Protein AF-A0A5B7UHA9-F1 (afdb_monomer_lite)

Radius of gyration: 36.83 Å; chains: 1; bounding box: 86×50×95 Å

Structure (mmCIF, N/CA/C/O backbone):
data_AF-A0A5B7UHA9-F1
#
_entry.id   AF-A0A5B7UHA9-F1
#
loop_
_atom_site.group_PDB
_atom_site.id
_atom_site.type_symbol
_atom_site.label_atom_id
_atom_site.label_alt_id
_atom_site.label_comp_id
_atom_site.label_asym_id
_atom_site.label_entity_id
_atom_site.label_seq_id
_atom_site.pdbx_PDB_ins_code
_atom_site.Cartn_x
_atom_site.Cartn_y
_atom_site.Cartn_z
_atom_site.occupancy
_atom_site.B_iso_or_equiv
_atom_site.auth_seq_id
_atom_site.auth_comp_id
_atom_site.auth_asym_id
_atom_site.auth_atom_id
_atom_site.pdbx_PDB_model_num
ATOM 1 N N . MET A 1 1 ? -25.910 -0.099 48.225 1.00 53.47 1 MET A N 1
ATOM 2 C CA . MET A 1 1 ? -24.990 0.696 47.399 1.00 53.47 1 MET A CA 1
ATOM 3 C C . MET A 1 1 ? -25.780 1.635 46.517 1.00 53.47 1 MET A C 1
ATOM 5 O O . MET A 1 1 ? -26.342 1.219 45.511 1.00 53.47 1 MET A O 1
ATOM 9 N N . VAL A 1 2 ? -25.872 2.890 46.953 1.00 64.94 2 VAL A N 1
ATOM 10 C CA . VAL A 1 2 ? -26.498 3.982 46.200 1.00 64.94 2 VAL A CA 1
ATOM 11 C C . VAL A 1 2 ? -25.382 4.750 45.491 1.00 64.94 2 VAL A C 1
ATOM 13 O O . VAL A 1 2 ? -24.686 5.553 46.108 1.00 64.94 2 VAL A O 1
ATOM 16 N N . TYR A 1 3 ? -25.188 4.475 44.203 1.00 69.44 3 TYR A N 1
ATOM 17 C CA . TYR A 1 3 ? -24.301 5.248 43.336 1.00 69.44 3 TYR A CA 1
ATOM 18 C C . TYR A 1 3 ? -25.135 6.033 42.327 1.00 69.44 3 TYR A C 1
ATOM 20 O O . TYR A 1 3 ? -26.206 5.581 41.920 1.00 69.44 3 TYR A O 1
ATOM 28 N N . PHE A 1 4 ? -24.647 7.198 41.908 1.00 70.88 4 PHE A N 1
ATOM 29 C CA . PHE A 1 4 ? -25.303 7.995 40.872 1.00 70.88 4 PHE A CA 1
ATOM 30 C C . PHE A 1 4 ? -24.387 8.161 39.662 1.00 70.88 4 PHE A C 1
ATOM 32 O O . PHE A 1 4 ? -23.193 8.425 39.841 1.00 70.88 4 PHE A O 1
ATOM 39 N N . PRO A 1 5 ? -24.920 8.011 38.437 1.00 69.31 5 PRO A N 1
ATOM 40 C CA . PRO A 1 5 ? -24.164 8.283 37.226 1.00 69.31 5 PRO A CA 1
ATOM 41 C C . PRO A 1 5 ? -23.827 9.773 37.140 1.00 69.31 5 PRO A C 1
ATOM 43 O O . PRO A 1 5 ? -24.649 10.639 37.440 1.00 69.31 5 PRO A O 1
ATOM 46 N N . ALA A 1 6 ? -22.608 10.064 36.710 1.00 68.00 6 ALA A N 1
ATOM 47 C CA . ALA A 1 6 ? -22.105 11.402 36.449 1.00 68.00 6 ALA A CA 1
ATOM 48 C C . ALA A 1 6 ? -21.358 11.415 35.105 1.00 68.00 6 ALA A C 1
ATOM 50 O O . ALA A 1 6 ? -21.051 10.365 34.543 1.00 68.00 6 ALA A O 1
ATOM 51 N N . SER A 1 7 ? -21.054 12.602 34.575 1.00 65.44 7 SER A N 1
ATOM 52 C CA . SER A 1 7 ? -20.501 12.759 33.218 1.00 65.44 7 SER A CA 1
ATOM 53 C C . SER A 1 7 ? -19.192 11.998 32.963 1.00 65.44 7 SER A C 1
ATOM 55 O O . SER A 1 7 ? -18.909 11.645 31.823 1.00 65.44 7 SER A O 1
ATOM 57 N N . GLU A 1 8 ? -18.393 11.740 34.001 1.00 68.81 8 GLU A N 1
ATOM 58 C CA . GLU A 1 8 ? -17.077 11.090 33.896 1.00 68.81 8 GLU A CA 1
ATOM 59 C C . GLU A 1 8 ? -17.015 9.726 34.610 1.00 68.81 8 GLU A C 1
ATOM 61 O O . GLU A 1 8 ? -15.951 9.104 34.685 1.00 68.81 8 GLU A O 1
ATOM 66 N N . GLY A 1 9 ? -18.144 9.238 35.135 1.00 74.56 9 GLY A N 1
ATOM 67 C CA . GLY A 1 9 ? -18.206 7.987 35.884 1.00 74.56 9 GLY A CA 1
ATOM 68 C C . GLY A 1 9 ? -19.354 7.952 36.885 1.00 74.56 9 GLY A C 1
ATOM 69 O O . GLY A 1 9 ? -20.508 8.153 36.516 1.00 74.56 9 GLY A O 1
ATOM 70 N N . PHE A 1 10 ? -19.051 7.665 38.148 1.00 77.69 10 PHE A N 1
ATOM 71 C CA . PHE A 1 10 ? -20.053 7.452 39.190 1.00 77.69 10 PHE A CA 1
ATOM 72 C C . PHE A 1 10 ? -19.640 8.110 40.501 1.00 77.69 10 PHE A C 1
ATOM 74 O O . PHE A 1 10 ? -18.462 8.129 40.845 1.00 77.69 10 PHE A O 1
ATOM 81 N N . TYR A 1 11 ? -20.609 8.613 41.260 1.00 78.38 11 TYR A N 1
ATOM 82 C CA . TYR A 1 11 ? -20.380 9.061 42.632 1.00 78.38 11 TYR A CA 1
ATOM 83 C C . TYR A 1 11 ? -20.945 8.040 43.620 1.00 78.38 11 TYR A C 1
ATOM 85 O O . TYR A 1 11 ? -22.121 7.679 43.525 1.00 78.38 11 TYR A O 1
ATOM 93 N N . ASP A 1 12 ? -20.106 7.577 44.546 1.00 74.62 12 ASP A N 1
ATOM 94 C CA . ASP A 1 12 ? -20.468 6.648 45.615 1.00 74.62 12 ASP A CA 1
ATOM 95 C C . ASP A 1 12 ? -20.748 7.431 46.905 1.00 74.62 12 ASP A C 1
ATOM 97 O O . ASP A 1 12 ? -19.835 7.968 47.536 1.00 74.62 12 ASP A O 1
ATOM 101 N N . PHE A 1 13 ? -22.022 7.498 47.302 1.00 74.25 13 PHE A N 1
ATOM 102 C CA . PHE A 1 13 ? -22.443 8.231 48.499 1.00 74.25 13 PHE A CA 1
ATOM 103 C C . PHE A 1 13 ? -22.062 7.534 49.806 1.00 74.25 13 PHE A C 1
ATOM 105 O O . PHE A 1 13 ? -21.910 8.215 50.818 1.00 74.25 13 PHE A O 1
ATOM 112 N N . GLU A 1 14 ? -21.906 6.208 49.811 1.00 74.75 14 GLU A N 1
ATOM 113 C CA . GLU A 1 14 ? -21.556 5.472 51.032 1.00 74.75 14 GLU A CA 1
ATOM 114 C C . GLU A 1 14 ? -20.109 5.776 51.434 1.00 74.75 14 GLU A C 1
ATOM 116 O O . GLU A 1 14 ? -19.822 5.990 52.612 1.00 74.75 14 GLU A O 1
ATOM 121 N N . ASN A 1 15 ? -19.222 5.885 50.443 1.00 73.31 15 ASN A N 1
ATOM 122 C CA . ASN A 1 15 ? -17.809 6.197 50.655 1.00 73.31 15 ASN A CA 1
ATOM 123 C C . ASN A 1 15 ? -17.472 7.685 50.459 1.00 73.31 15 ASN A C 1
ATOM 125 O O . ASN A 1 15 ? -16.362 8.103 50.769 1.00 73.31 15 ASN A O 1
ATOM 129 N N . SER A 1 16 ? -18.429 8.504 50.004 1.00 77.69 16 SER A N 1
ATOM 130 C CA . SER A 1 16 ? -18.226 9.922 49.662 1.00 77.69 16 SER A CA 1
ATOM 131 C C . SER A 1 16 ? -17.102 10.148 48.639 1.00 77.69 16 SER A C 1
ATOM 133 O O . SER A 1 16 ? -16.396 11.158 48.686 1.00 77.69 16 SER A O 1
ATOM 135 N N . GLU A 1 17 ? -16.944 9.223 47.693 1.00 77.25 17 GLU A N 1
ATOM 136 C CA . GLU A 1 17 ? -15.861 9.222 46.708 1.00 77.25 17 GLU A CA 1
ATOM 137 C C . GLU A 1 17 ? -16.397 9.291 45.274 1.00 77.25 17 GLU A C 1
ATOM 139 O O . GLU A 1 17 ? -17.445 8.735 44.938 1.00 77.25 17 GLU A O 1
ATOM 144 N N . TYR A 1 18 ? -15.646 9.972 44.404 1.00 79.62 18 TYR A N 1
ATOM 145 C CA . TYR A 1 18 ? -15.923 9.995 42.972 1.00 79.62 18 TYR A CA 1
ATOM 146 C C . TYR A 1 18 ? -15.086 8.940 42.254 1.00 79.62 18 TYR A C 1
ATOM 148 O O . TYR A 1 18 ? -13.865 8.874 42.403 1.00 79.62 18 TYR A O 1
ATOM 156 N N . ILE A 1 19 ? -15.754 8.150 41.427 1.00 80.62 19 ILE A N 1
ATOM 157 C CA . ILE A 1 19 ? -15.180 7.045 40.679 1.00 80.62 19 ILE A CA 1
ATOM 158 C C . ILE A 1 19 ? -15.162 7.430 39.210 1.00 80.62 19 ILE A C 1
ATOM 160 O O . ILE A 1 19 ? -16.201 7.554 38.564 1.00 80.62 19 ILE A O 1
ATOM 164 N N . TYR A 1 20 ? -13.962 7.592 38.676 1.00 82.12 20 TYR A N 1
ATOM 165 C CA . TYR A 1 20 ? -13.741 7.947 37.285 1.00 82.12 20 TYR A CA 1
ATOM 166 C C . TYR A 1 20 ? -13.649 6.697 36.418 1.00 82.12 20 TYR A C 1
ATOM 168 O O . TYR A 1 20 ? -13.073 5.678 36.820 1.00 82.12 20 TYR A O 1
ATOM 176 N N . GLN A 1 21 ? -14.176 6.798 35.199 1.00 79.44 21 GLN A N 1
ATOM 177 C CA . GLN A 1 21 ? -14.110 5.733 34.210 1.00 79.44 21 GLN A CA 1
ATOM 178 C C . GLN A 1 21 ? -13.315 6.167 32.988 1.00 79.44 21 GLN A C 1
ATOM 180 O O . GLN A 1 21 ? -13.712 7.066 32.249 1.00 79.44 21 GLN A O 1
ATOM 185 N N . TYR A 1 22 ? -12.229 5.452 32.710 1.00 82.06 22 TYR A N 1
ATOM 186 C CA . TYR A 1 22 ? -11.590 5.531 31.408 1.00 82.06 22 TYR A CA 1
ATOM 187 C C . TYR A 1 22 ? -12.278 4.555 30.456 1.00 82.06 22 TYR A C 1
ATOM 189 O O . TYR A 1 22 ? -12.174 3.332 30.611 1.00 82.06 22 TYR A O 1
ATOM 197 N N . LYS A 1 23 ? -12.991 5.099 29.470 1.00 78.00 23 LYS A N 1
ATOM 198 C CA . LYS A 1 23 ? -13.717 4.321 28.467 1.00 78.00 23 LYS A CA 1
ATOM 199 C C . LYS A 1 23 ? -12.977 4.375 27.133 1.00 78.00 23 LYS A C 1
ATOM 201 O O . LYS A 1 23 ? -12.472 5.419 26.728 1.00 78.00 23 LYS A O 1
ATOM 206 N N . TYR A 1 24 ? -12.900 3.239 26.449 1.00 68.50 24 TYR A N 1
ATOM 207 C CA . TYR A 1 24 ? -12.336 3.171 25.107 1.00 68.50 24 TYR A CA 1
ATOM 208 C C . TYR A 1 24 ? -13.444 3.278 24.064 1.00 68.50 24 TYR A C 1
ATOM 210 O O . TYR A 1 24 ? -14.400 2.501 24.087 1.00 68.50 24 TYR A O 1
ATOM 218 N N . HIS A 1 25 ? -13.268 4.214 23.134 1.00 62.44 25 HIS A N 1
ATOM 219 C CA . HIS A 1 25 ? -14.112 4.376 21.958 1.00 62.44 25 HIS A CA 1
ATOM 220 C C . HIS A 1 25 ? -13.456 3.662 20.770 1.00 62.44 25 HIS A C 1
ATOM 222 O O . HIS A 1 25 ? -12.294 3.925 20.462 1.00 62.44 25 HIS A O 1
ATOM 228 N N . LEU A 1 26 ? -14.193 2.793 20.067 1.00 52.72 26 LEU A N 1
ATOM 229 C CA . LEU A 1 26 ? -13.720 2.206 18.801 1.00 52.72 26 LEU A CA 1
ATOM 230 C C . LEU A 1 26 ? -13.722 3.209 17.629 1.00 52.72 26 LEU A C 1
ATOM 232 O O . LEU A 1 26 ? -13.265 2.885 16.532 1.00 52.72 26 LEU A O 1
ATOM 236 N N . ASP A 1 27 ? -14.198 4.436 17.845 1.00 46.22 27 ASP A N 1
ATOM 237 C CA . ASP A 1 27 ? -14.242 5.462 16.813 1.00 46.22 27 ASP A CA 1
ATOM 238 C C . ASP A 1 27 ? -12.933 6.270 16.745 1.00 46.22 27 ASP A C 1
ATOM 240 O O . ASP A 1 27 ? -12.700 7.208 17.508 1.00 46.22 27 ASP A O 1
ATOM 244 N N . ARG A 1 28 ? -12.074 5.916 15.781 1.00 36.75 28 ARG A N 1
ATOM 245 C CA . ARG A 1 28 ? -11.007 6.794 15.270 1.00 36.75 28 ARG A CA 1
ATOM 246 C C . ARG A 1 28 ? -11.325 7.299 13.855 1.00 36.75 28 ARG A C 1
ATOM 248 O O . ARG A 1 28 ? -10.442 7.368 13.004 1.00 36.75 28 ARG A O 1
ATOM 255 N N . ARG A 1 29 ? -12.578 7.657 13.585 1.00 37.78 29 ARG A N 1
ATOM 256 C CA . ARG A 1 29 ? -13.015 8.503 12.468 1.00 37.78 29 ARG A CA 1
ATOM 257 C C . ARG A 1 29 ? -13.775 9.683 13.067 1.00 37.78 29 ARG A C 1
ATOM 259 O O . ARG A 1 29 ? -14.962 9.621 13.327 1.00 37.78 29 ARG A O 1
ATOM 266 N N . GLY A 1 30 ? -13.016 10.741 13.346 1.00 33.06 30 GLY A N 1
ATOM 267 C CA . GLY A 1 30 ? -13.413 11.841 14.216 1.00 33.06 30 GLY A CA 1
ATOM 268 C C . GLY A 1 30 ? -14.848 12.349 14.049 1.00 33.06 30 GLY A C 1
ATOM 269 O O . GLY A 1 30 ? -15.336 12.518 12.940 1.00 33.06 30 GLY A O 1
ATOM 270 N N . LYS A 1 31 ? -15.457 12.669 15.196 1.00 35.69 31 LYS A N 1
ATOM 271 C CA . LYS A 1 31 ? -16.700 13.437 15.341 1.00 35.69 31 LYS A CA 1
ATOM 272 C C . LYS A 1 31 ? -17.828 12.984 14.405 1.00 35.69 31 LYS A C 1
ATOM 274 O O . LYS A 1 31 ? -18.295 13.753 13.571 1.00 35.69 31 LYS A O 1
ATOM 279 N N . SER A 1 32 ? -18.356 11.785 14.631 1.00 36.62 32 SER A N 1
ATOM 280 C CA . SER A 1 32 ? -19.767 11.550 14.327 1.00 36.62 32 SER A CA 1
ATOM 281 C C . SER A 1 32 ? -20.617 12.223 15.412 1.00 36.62 32 SER A C 1
ATOM 283 O O . SER A 1 32 ? -20.768 11.700 16.513 1.00 36.62 32 SER A O 1
ATOM 285 N N . THR A 1 33 ? -21.164 13.404 15.124 1.00 35.56 33 THR A N 1
ATOM 286 C CA . THR A 1 33 ? -22.168 14.105 15.953 1.00 35.56 33 THR A CA 1
ATOM 287 C C . THR A 1 33 ? -23.563 13.467 15.850 1.00 35.56 33 THR A C 1
ATOM 289 O O . THR A 1 33 ? -24.565 14.139 16.061 1.00 35.56 33 THR A O 1
ATOM 292 N N . ALA A 1 34 ? -23.645 12.194 15.455 1.00 39.78 34 ALA A N 1
ATOM 293 C CA . ALA A 1 34 ? -24.873 11.574 14.963 1.00 39.78 34 ALA A CA 1
ATOM 294 C C . ALA A 1 34 ? -25.505 10.570 15.942 1.00 39.78 34 ALA A C 1
ATOM 296 O O . ALA A 1 34 ? -26.521 9.955 15.621 1.00 39.78 34 ALA A O 1
ATOM 297 N N . PHE A 1 35 ? -24.929 10.388 17.133 1.00 39.88 35 PHE A N 1
ATOM 298 C CA . PHE A 1 35 ? -25.577 9.604 18.183 1.00 39.88 35 PHE A CA 1
ATOM 299 C C . PHE A 1 35 ? -26.443 10.521 19.046 1.00 39.88 35 PHE A C 1
ATOM 301 O O . PHE A 1 35 ? -25.921 11.522 19.542 1.00 39.88 35 PHE A O 1
ATOM 308 N N . PRO A 1 36 ? -27.737 10.203 19.242 1.00 38.47 36 PRO A N 1
ATOM 309 C CA . PRO A 1 36 ? -28.534 10.847 20.275 1.00 38.47 36 PRO A CA 1
ATOM 310 C C . PRO A 1 36 ? -27.784 10.760 21.608 1.00 38.47 36 PRO A C 1
ATOM 312 O O . PRO A 1 36 ? -27.230 9.703 21.936 1.00 38.47 36 PRO A O 1
ATOM 315 N N . GLU A 1 37 ? -27.740 11.864 22.355 1.00 36.22 37 GLU A N 1
ATOM 316 C CA . GLU A 1 37 ? -27.202 11.880 23.717 1.00 36.22 37 GLU A CA 1
ATOM 317 C C . GLU A 1 37 ? -27.804 10.712 24.517 1.00 36.22 37 GLU A C 1
ATOM 319 O O . GLU A 1 37 ? -29.023 10.567 24.593 1.00 36.22 37 GLU A O 1
ATOM 324 N N . GLY A 1 38 ? -26.945 9.846 25.066 1.00 40.03 38 GLY A N 1
ATOM 325 C CA . GLY A 1 38 ? -27.354 8.716 25.912 1.00 40.03 38 GLY A CA 1
ATOM 326 C C . GLY A 1 38 ? -26.925 7.321 25.441 1.00 40.03 38 GLY A C 1
ATOM 327 O O . GLY A 1 38 ? -26.931 6.400 26.253 1.00 40.03 38 GLY A O 1
ATOM 328 N N . TYR A 1 39 ? -26.487 7.137 24.188 1.00 46.38 39 TYR A N 1
ATOM 329 C CA . TYR A 1 39 ? -25.998 5.835 23.701 1.00 46.38 39 TYR A CA 1
ATOM 330 C C . TYR A 1 39 ? -24.471 5.808 23.565 1.00 46.38 39 TYR A C 1
ATOM 332 O O . TYR A 1 39 ? -23.902 6.066 22.503 1.00 46.38 39 TYR A O 1
ATOM 340 N N . GLU A 1 40 ? -23.786 5.480 24.659 1.00 50.78 40 GLU A N 1
ATOM 341 C CA . GLU A 1 40 ? -22.326 5.399 24.692 1.00 50.78 40 GLU A CA 1
ATOM 342 C C . GLU A 1 40 ? -21.795 4.090 24.073 1.00 50.78 40 GLU A C 1
ATOM 344 O O . GLU A 1 40 ? -21.982 3.005 24.616 1.00 50.78 40 GLU A O 1
ATOM 349 N N . ARG A 1 41 ? -21.044 4.185 22.964 1.00 63.28 41 ARG A N 1
ATOM 350 C CA . ARG A 1 41 ? -20.270 3.069 22.368 1.00 63.28 41 ARG A CA 1
ATOM 351 C C . ARG A 1 41 ? -18.913 2.885 23.042 1.00 63.28 41 ARG A C 1
ATOM 353 O O . ARG A 1 41 ? -17.866 2.879 22.388 1.00 63.28 41 ARG A O 1
ATOM 360 N N . SER A 1 42 ? -18.926 2.836 24.362 1.00 69.31 42 SER A N 1
ATOM 361 C CA . SER A 1 42 ? -17.721 3.034 25.153 1.00 69.31 42 SER A CA 1
ATOM 362 C C . SER A 1 42 ? -17.558 1.851 26.090 1.00 69.31 42 SER A C 1
ATOM 364 O O . SER A 1 42 ? -18.358 1.652 26.998 1.00 69.31 42 SER A O 1
ATOM 366 N N . SER A 1 43 ? -16.528 1.039 25.861 1.00 79.19 43 SER A N 1
ATOM 367 C CA . SER A 1 43 ? -16.225 -0.073 26.763 1.00 79.19 43 SER A CA 1
ATOM 368 C C . SER A 1 43 ? -15.340 0.428 27.897 1.00 79.19 43 SER A C 1
ATOM 370 O O . SER A 1 43 ? -14.278 1.009 27.645 1.00 79.19 43 SER A O 1
ATOM 372 N N . VAL A 1 44 ? -15.765 0.220 29.143 1.00 82.31 44 VAL A N 1
ATOM 373 C CA . VAL A 1 44 ? -15.001 0.650 30.323 1.00 82.31 44 VAL A CA 1
ATOM 374 C C . VAL A 1 44 ? -13.707 -0.149 30.381 1.00 82.31 44 VAL A C 1
ATOM 376 O O . VAL A 1 44 ? -13.759 -1.372 30.458 1.00 82.31 44 VAL A O 1
ATOM 379 N N . ARG A 1 45 ? -12.553 0.524 30.344 1.00 83.44 45 ARG A N 1
ATOM 380 C CA . ARG A 1 45 ? -11.226 -0.103 30.446 1.00 83.44 45 ARG A CA 1
ATOM 381 C C . ARG A 1 45 ? -10.679 -0.049 31.857 1.00 83.44 45 ARG A C 1
ATOM 383 O O . ARG A 1 45 ? -10.130 -1.035 32.326 1.00 83.44 45 ARG A O 1
ATOM 390 N N . VAL A 1 46 ? -10.824 1.087 32.534 1.00 81.75 46 VAL A N 1
ATOM 391 C CA . VAL A 1 46 ? -10.275 1.288 33.881 1.00 81.75 46 VAL A CA 1
ATOM 392 C C . VAL A 1 46 ? -11.269 2.073 34.725 1.00 81.75 46 VAL A C 1
ATOM 394 O O . VAL A 1 46 ? -11.746 3.119 34.288 1.00 81.75 46 VAL A O 1
ATOM 397 N N . ASN A 1 47 ? -11.539 1.589 35.937 1.00 78.75 47 ASN A N 1
ATOM 398 C CA . ASN A 1 47 ? -12.195 2.364 36.991 1.00 78.75 47 ASN A CA 1
ATOM 399 C C . ASN A 1 47 ? -11.128 2.807 37.999 1.00 78.75 47 ASN A C 1
ATOM 401 O O . ASN A 1 47 ? -10.322 1.978 38.430 1.00 78.75 47 ASN A O 1
ATOM 405 N N . TYR A 1 48 ? -11.110 4.078 38.392 1.00 82.94 48 TYR A N 1
ATOM 406 C CA . TYR A 1 48 ? -10.131 4.603 39.349 1.00 82.94 48 TYR A CA 1
ATOM 407 C C . TYR A 1 48 ? -10.716 5.715 40.228 1.00 82.94 48 TYR A C 1
ATOM 409 O O . TYR A 1 48 ? -11.648 6.410 39.836 1.00 82.94 48 TYR A O 1
ATOM 417 N N . THR A 1 49 ? -10.157 5.881 41.424 1.00 82.75 49 THR A N 1
ATOM 418 C CA . THR A 1 49 ? -10.506 6.929 42.399 1.00 82.75 49 THR A CA 1
ATOM 419 C C . THR A 1 49 ? -9.232 7.602 42.918 1.00 82.75 49 THR A C 1
ATOM 421 O O . THR A 1 49 ? -8.113 7.200 42.578 1.00 82.75 49 THR A O 1
ATOM 424 N N . ARG A 1 50 ? -9.379 8.641 43.741 1.00 80.88 50 ARG A N 1
ATOM 425 C CA . ARG A 1 50 ? -8.299 9.162 44.584 1.00 80.88 50 ARG A CA 1
ATOM 426 C C . ARG A 1 50 ? -8.556 8.726 46.014 1.00 80.88 50 ARG A C 1
ATOM 428 O O . ARG A 1 50 ? -9.618 9.011 46.549 1.00 80.88 50 ARG A O 1
ATOM 435 N N . ASN A 1 51 ? -7.570 8.082 46.627 1.00 77.75 51 ASN A N 1
ATOM 436 C CA . ASN A 1 51 ? -7.665 7.723 48.037 1.00 77.75 51 ASN A CA 1
ATOM 437 C C . ASN A 1 51 ? -7.585 8.971 48.939 1.00 77.75 51 ASN A C 1
ATOM 439 O O . ASN A 1 51 ? -7.271 10.075 48.485 1.00 77.75 51 ASN A O 1
ATOM 443 N N . SER A 1 52 ? -7.788 8.784 50.243 1.00 77.88 52 SER A N 1
ATOM 444 C CA . SER A 1 52 ? -7.726 9.853 51.252 1.00 77.88 52 SER A CA 1
ATOM 445 C C . SER A 1 52 ? -6.387 10.610 51.320 1.00 77.88 52 SER A C 1
ATOM 447 O O . SER A 1 52 ? -6.342 11.720 51.845 1.00 77.88 52 SER A O 1
ATOM 449 N N . ALA A 1 53 ? -5.304 10.058 50.759 1.00 80.44 53 ALA A N 1
ATOM 450 C CA . ALA A 1 53 ? -3.995 10.707 50.636 1.00 80.44 53 ALA A CA 1
ATOM 451 C C . ALA A 1 53 ? -3.809 11.470 49.304 1.00 80.44 53 ALA A C 1
ATOM 453 O O . ALA A 1 53 ? -2.720 11.966 49.018 1.00 80.44 53 ALA A O 1
ATOM 454 N N . GLY A 1 54 ? -4.846 11.546 48.464 1.00 77.00 54 GLY A N 1
ATOM 455 C CA . GLY A 1 54 ? -4.825 12.205 47.156 1.00 77.00 54 GLY A CA 1
ATOM 456 C C . GLY A 1 54 ? -4.126 11.410 46.046 1.00 77.00 54 GLY A C 1
ATOM 457 O O . GLY A 1 54 ? -3.994 11.913 44.923 1.00 77.00 54 GLY A O 1
ATOM 458 N N . VAL A 1 55 ? -3.697 10.176 46.330 1.00 79.75 55 VAL A N 1
ATOM 459 C CA . VAL A 1 55 ? -3.007 9.288 45.386 1.00 79.75 55 VAL A CA 1
ATOM 460 C C . VAL A 1 55 ? -4.032 8.552 44.526 1.00 79.75 55 VAL A C 1
ATOM 462 O O . VAL A 1 55 ? -5.074 8.114 45.013 1.00 79.75 55 VAL A O 1
ATOM 465 N N . LEU A 1 56 ? -3.734 8.416 43.232 1.00 80.19 56 LEU A N 1
ATOM 466 C CA . LEU A 1 56 ? -4.583 7.692 42.291 1.00 80.19 56 LEU A CA 1
ATOM 467 C C . LEU A 1 56 ? -4.587 6.194 42.624 1.00 80.19 56 LEU A C 1
ATOM 469 O O . LEU A 1 56 ? -3.532 5.567 42.713 1.00 80.19 56 LEU A O 1
ATOM 473 N N . GLN A 1 57 ? -5.779 5.632 42.783 1.00 79.19 57 GLN A N 1
ATOM 474 C CA . GLN A 1 57 ? -6.012 4.227 43.082 1.00 79.19 57 GLN A CA 1
ATOM 475 C C . GLN A 1 57 ? -6.865 3.599 41.982 1.00 79.19 57 GLN A C 1
ATOM 477 O O . GLN A 1 57 ? -7.968 4.052 41.685 1.00 79.19 57 GLN A O 1
ATOM 482 N N . GLN A 1 58 ? -6.360 2.521 41.395 1.00 80.19 58 GLN A N 1
ATOM 483 C CA . GLN A 1 58 ? -7.070 1.723 40.402 1.00 80.19 58 GLN A CA 1
ATOM 484 C C . GLN A 1 58 ? -8.014 0.738 41.104 1.00 80.19 58 GLN A C 1
ATOM 486 O O . GLN A 1 58 ? -7.598 0.015 42.007 1.00 80.19 58 GLN A O 1
ATOM 491 N N . LEU A 1 59 ? -9.286 0.727 40.703 1.00 76.06 59 LEU A N 1
ATOM 492 C CA . LEU A 1 59 ? -10.355 -0.062 41.331 1.00 76.06 59 LEU A CA 1
ATOM 493 C C . LEU A 1 59 ? -10.781 -1.284 40.509 1.00 76.06 59 LEU A C 1
ATOM 495 O O . LEU A 1 59 ? -11.349 -2.224 41.072 1.00 76.06 59 LEU A O 1
ATOM 499 N N . ASP A 1 60 ? -10.595 -1.231 39.187 1.00 77.56 60 ASP A N 1
ATOM 500 C CA . ASP A 1 60 ? -11.024 -2.262 38.235 1.00 77.56 60 ASP A CA 1
ATOM 501 C C . ASP A 1 60 ? -10.298 -2.079 36.892 1.00 77.56 60 ASP A C 1
ATOM 503 O O . ASP A 1 60 ? -10.003 -0.947 36.493 1.00 77.56 60 ASP A O 1
ATOM 507 N N . THR A 1 61 ? -10.019 -3.162 36.163 1.00 78.38 61 THR A N 1
ATOM 508 C CA . THR A 1 61 ? -9.415 -3.100 34.817 1.00 78.38 61 THR A CA 1
ATOM 509 C C . THR A 1 61 ? -9.930 -4.190 33.909 1.00 78.38 61 THR A C 1
ATOM 511 O O . THR A 1 61 ? -9.915 -5.361 34.256 1.00 78.38 61 THR A O 1
ATOM 514 N N . ASN A 1 62 ? -10.365 -3.791 32.725 1.00 79.25 62 ASN A N 1
ATOM 515 C CA . ASN A 1 62 ? -11.102 -4.640 31.820 1.00 79.25 62 ASN A CA 1
ATOM 516 C C . ASN A 1 62 ? -10.486 -4.579 30.427 1.00 79.25 62 ASN A C 1
ATOM 518 O O . ASN A 1 62 ? -10.476 -3.534 29.765 1.00 79.25 62 ASN A O 1
ATOM 522 N N . ASP A 1 63 ? -10.048 -5.740 29.965 1.00 80.94 63 ASP A N 1
ATOM 523 C CA . ASP A 1 63 ? -9.678 -5.959 28.580 1.00 80.94 63 ASP A CA 1
ATOM 524 C C . ASP A 1 63 ? -10.707 -6.860 27.919 1.00 80.94 63 ASP A C 1
ATOM 526 O O . ASP A 1 63 ? -11.180 -7.802 28.540 1.00 80.94 63 ASP A O 1
ATOM 530 N N . TYR A 1 64 ? -11.078 -6.575 26.670 1.00 78.94 64 TYR A N 1
ATOM 531 C CA . TYR A 1 64 ? -12.123 -7.325 25.971 1.00 78.94 64 TYR A CA 1
ATOM 532 C C . TYR A 1 64 ? -11.589 -7.976 24.700 1.00 78.94 64 TYR A C 1
ATOM 534 O O . TYR A 1 64 ? -10.866 -7.346 23.922 1.00 78.94 64 TYR A O 1
ATOM 542 N N . TYR A 1 65 ? -12.001 -9.219 24.461 1.00 78.06 65 TYR A N 1
ATOM 543 C CA . TYR A 1 65 ? -11.989 -9.825 23.134 1.00 78.06 65 TYR A CA 1
ATOM 544 C C . TYR A 1 65 ? -12.932 -9.051 22.193 1.00 78.06 65 TYR A C 1
ATOM 546 O O . TYR A 1 65 ? -13.811 -8.329 22.670 1.00 78.06 65 TYR A O 1
ATOM 554 N N . PRO A 1 66 ? -12.816 -9.208 20.858 1.00 74.62 66 PRO A N 1
ATOM 555 C CA . PRO A 1 66 ? -13.643 -8.461 19.905 1.00 74.62 66 PRO A CA 1
ATOM 556 C C . PRO A 1 66 ? -15.152 -8.560 20.160 1.00 74.62 66 PRO A C 1
ATOM 558 O O . PRO A 1 66 ? -15.860 -7.575 19.998 1.00 74.62 66 PRO A O 1
ATOM 561 N N . PHE A 1 67 ? -15.625 -9.724 20.613 1.00 74.50 67 PHE A N 1
ATOM 562 C CA . PHE A 1 67 ? -17.031 -9.990 20.936 1.00 74.50 67 PHE A CA 1
ATOM 563 C C . PHE A 1 67 ? -17.408 -9.654 22.393 1.00 74.50 67 PHE A C 1
ATOM 565 O O . PHE A 1 67 ? -18.482 -10.018 22.854 1.00 74.50 67 PHE A O 1
ATOM 572 N N . GLY A 1 68 ? -16.559 -8.946 23.138 1.00 79.75 68 GLY A N 1
ATOM 573 C CA . GLY A 1 68 ? -16.910 -8.408 24.454 1.00 79.75 68 GLY A CA 1
ATOM 574 C C . GLY A 1 68 ? -16.662 -9.328 25.645 1.00 79.75 68 GLY A C 1
ATOM 575 O O . GLY A 1 68 ? -16.935 -8.927 26.778 1.00 79.75 68 GLY A O 1
ATOM 576 N N . LEU A 1 69 ? -16.108 -10.529 25.434 1.00 83.62 69 LEU A N 1
ATOM 577 C CA . LEU A 1 69 ? -15.649 -11.372 26.539 1.00 83.62 69 LEU A CA 1
ATOM 578 C C . LEU A 1 69 ? -14.485 -10.680 27.249 1.00 83.62 69 LEU A C 1
ATOM 580 O O . LEU A 1 69 ? -13.543 -10.228 26.601 1.00 83.62 69 LEU A O 1
ATOM 584 N N . ASN A 1 70 ? -14.550 -10.594 28.573 1.00 80.69 70 ASN A N 1
ATOM 585 C CA . ASN A 1 70 ? -13.500 -9.976 29.370 1.00 80.69 70 ASN A CA 1
ATOM 586 C C . ASN A 1 70 ? -12.301 -10.930 29.526 1.00 80.69 70 ASN A C 1
ATOM 588 O O . ASN A 1 70 ? -12.470 -12.124 29.777 1.00 80.69 70 ASN A O 1
ATOM 592 N N . PHE A 1 71 ? -11.087 -10.412 29.372 1.00 77.50 71 PHE A N 1
ATOM 593 C CA . PHE A 1 71 ? -9.856 -11.136 29.641 1.00 77.50 71 PHE A CA 1
ATOM 594 C C . PHE A 1 71 ? -9.678 -11.310 31.147 1.00 77.50 71 PHE A C 1
ATOM 596 O O . PHE A 1 71 ? -9.463 -10.347 31.880 1.00 77.50 71 PHE A O 1
ATOM 603 N N . ILE A 1 72 ? -9.660 -12.562 31.595 1.00 67.94 72 ILE A N 1
ATOM 604 C CA . ILE A 1 72 ? -9.265 -12.884 32.963 1.00 67.94 72 ILE A CA 1
ATOM 605 C C . ILE A 1 72 ? -7.752 -12.681 33.065 1.00 67.94 72 ILE A C 1
ATOM 607 O O . ILE A 1 72 ? -6.975 -13.475 32.533 1.00 67.94 72 ILE A O 1
ATOM 611 N N . ASN A 1 73 ? -7.325 -11.609 33.732 1.00 63.47 73 ASN A N 1
ATOM 612 C CA . ASN A 1 73 ? -5.916 -11.381 34.024 1.00 63.47 73 ASN A CA 1
ATOM 613 C C . ASN A 1 7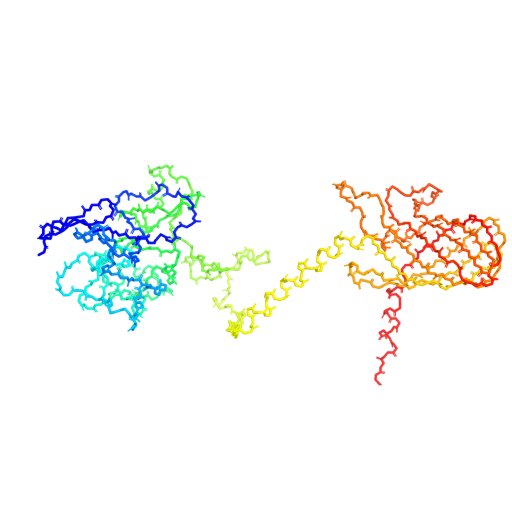3 ? -5.537 -12.123 35.323 1.00 63.47 73 ASN A C 1
ATOM 615 O O . ASN A 1 73 ? -6.002 -11.740 36.392 1.00 63.47 73 ASN A O 1
ATOM 619 N N . PRO A 1 74 ? -4.683 -13.160 35.284 1.00 57.88 74 PRO A N 1
ATOM 620 C CA . PRO A 1 74 ? -4.304 -13.900 36.489 1.00 57.88 74 PRO A CA 1
ATOM 621 C C . PRO A 1 74 ? -3.403 -13.097 37.445 1.00 57.88 74 PRO A C 1
ATOM 623 O O . PRO A 1 74 ? -3.235 -13.494 38.594 1.00 57.88 74 PRO A O 1
ATOM 626 N N . LEU A 1 75 ? -2.813 -11.985 36.989 1.00 55.53 75 LEU A N 1
ATOM 627 C CA . LEU A 1 75 ? -1.904 -11.139 37.773 1.00 55.53 75 LEU A CA 1
ATOM 628 C C . LEU A 1 75 ? -2.610 -9.958 38.451 1.00 55.53 75 LEU A C 1
ATOM 630 O O . LEU A 1 75 ? -2.035 -9.330 39.337 1.00 55.53 75 LEU A O 1
ATOM 634 N N . VAL A 1 76 ? -3.845 -9.654 38.050 1.00 55.75 76 VAL A N 1
ATOM 635 C CA . VAL A 1 76 ? -4.684 -8.633 38.679 1.00 55.75 76 VAL A CA 1
ATOM 636 C C . VAL A 1 76 ? -6.040 -9.288 38.936 1.00 55.75 76 VAL A C 1
ATOM 638 O O . VAL A 1 76 ? -6.767 -9.514 37.972 1.00 55.75 76 VAL A O 1
ATOM 641 N N . PRO A 1 77 ? -6.398 -9.627 40.189 1.00 50.66 77 PRO A N 1
ATOM 642 C CA . PRO A 1 77 ? -7.700 -10.201 40.498 1.00 50.66 77 P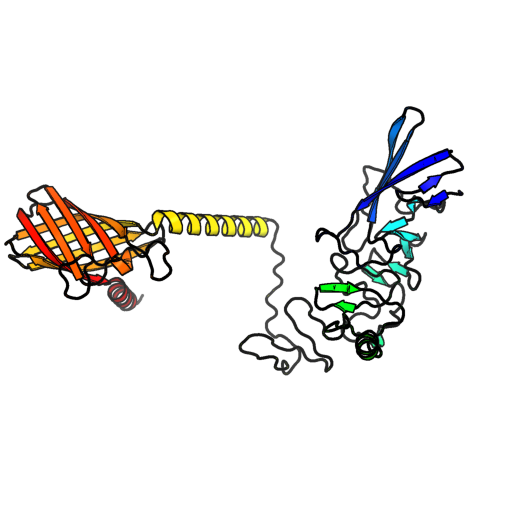RO A CA 1
ATOM 643 C C . PRO A 1 77 ? -8.768 -9.127 40.277 1.00 50.66 77 PRO A C 1
ATOM 645 O O . PRO A 1 77 ? -9.110 -8.362 41.177 1.00 50.66 77 PRO A O 1
ATOM 648 N N . VAL A 1 78 ? -9.245 -9.021 39.042 1.00 53.22 78 VAL A N 1
ATOM 649 C CA . VAL A 1 78 ? -10.319 -8.115 38.657 1.00 53.22 78 VAL A CA 1
ATOM 650 C C . VAL A 1 78 ? -11.607 -8.921 38.546 1.00 53.22 78 VAL A C 1
ATOM 652 O O . VAL A 1 78 ? -11.636 -9.997 37.949 1.00 53.22 78 VAL A O 1
ATOM 655 N N . GLY A 1 79 ? -12.672 -8.416 39.169 1.00 54.25 79 GLY A N 1
ATOM 656 C CA . GLY A 1 79 ? -13.969 -9.079 39.206 1.00 54.25 79 GLY A CA 1
ATOM 657 C C . GLY A 1 79 ? -14.605 -9.140 37.819 1.00 54.25 79 GLY A C 1
ATOM 658 O O . GLY A 1 79 ? -14.968 -8.106 37.251 1.00 54.25 79 GLY A O 1
ATOM 659 N N . VAL A 1 80 ? -14.775 -10.363 37.309 1.00 62.84 80 VAL A N 1
ATOM 660 C CA . VAL A 1 80 ? -15.543 -10.653 36.088 1.00 62.84 80 VAL A CA 1
ATOM 661 C C . VAL A 1 80 ? -16.979 -10.160 36.255 1.00 62.84 80 VAL A C 1
ATOM 663 O O . VAL A 1 80 ? -17.470 -9.466 35.381 1.00 62.84 80 VAL A O 1
ATOM 666 N N . TYR A 1 81 ? -17.596 -10.407 37.410 1.00 64.25 81 TYR A N 1
ATOM 667 C CA . TYR A 1 81 ? -18.904 -9.897 37.824 1.00 64.25 81 TYR A CA 1
ATOM 668 C C . TYR A 1 81 ? -18.845 -9.524 39.314 1.00 64.25 81 TYR A C 1
ATOM 670 O O . TYR A 1 81 ? -18.167 -10.205 40.089 1.00 64.25 81 TYR A O 1
ATOM 678 N N . SER A 1 82 ? -19.518 -8.443 39.724 1.00 65.56 82 SER A N 1
ATOM 679 C CA . SER A 1 82 ? -19.642 -8.053 41.133 1.00 65.56 82 SER A CA 1
ATOM 680 C C . SER A 1 82 ? -21.044 -8.403 41.655 1.00 65.56 82 SER A C 1
ATOM 682 O O . SER A 1 82 ? -22.011 -7.748 41.255 1.00 65.56 82 SER A O 1
ATOM 684 N N . PRO A 1 83 ? -21.173 -9.360 42.601 1.00 57.62 83 PRO A N 1
ATOM 685 C CA . PRO A 1 83 ? -22.457 -9.720 43.219 1.00 57.62 83 PRO A CA 1
ATOM 686 C C . PRO A 1 83 ? -23.122 -8.570 43.981 1.00 57.62 83 PRO A C 1
ATOM 688 O O . PRO A 1 83 ? -24.304 -8.620 44.297 1.00 57.62 83 PRO A O 1
ATOM 691 N N . SER A 1 84 ? -22.363 -7.519 44.293 1.00 61.69 84 SER A N 1
ATOM 692 C CA . SER A 1 84 ? -22.848 -6.332 44.997 1.00 61.69 84 SER A CA 1
ATOM 693 C C . SER A 1 84 ? -23.549 -5.316 44.079 1.00 61.69 84 SER A C 1
ATOM 695 O O . SER A 1 84 ? -23.778 -4.193 44.521 1.00 61.69 84 SER A O 1
ATOM 697 N N . ALA A 1 85 ? -23.868 -5.681 42.825 1.00 57.59 85 ALA A N 1
ATOM 698 C CA . ALA A 1 85 ? -24.582 -4.846 41.846 1.00 57.59 85 ALA A CA 1
ATOM 699 C C . ALA A 1 85 ? -24.007 -3.420 41.724 1.00 57.59 85 ALA A C 1
ATOM 701 O O . ALA A 1 85 ? -24.719 -2.417 41.767 1.00 57.59 85 ALA A O 1
ATOM 702 N N . THR A 1 86 ? -22.679 -3.324 41.642 1.00 71.38 86 THR A N 1
ATOM 703 C CA . THR A 1 86 ? -21.968 -2.040 41.646 1.00 71.38 86 THR A CA 1
ATOM 704 C C . THR A 1 86 ? -21.796 -1.481 40.240 1.00 71.38 86 THR A C 1
ATOM 706 O O . THR A 1 86 ? -21.929 -2.194 39.246 1.00 71.38 86 THR A O 1
ATOM 709 N N . TYR A 1 87 ? -21.370 -0.219 40.155 1.00 69.44 87 TYR A N 1
ATOM 710 C CA . TYR A 1 87 ? -20.882 0.424 38.928 1.00 69.44 87 TYR A CA 1
ATOM 711 C C . TYR A 1 87 ? -19.867 -0.428 38.131 1.00 69.44 87 TYR A C 1
ATOM 713 O O . TYR A 1 87 ? -19.693 -0.220 36.932 1.00 69.44 87 TYR A O 1
ATOM 721 N N . LYS A 1 88 ? -19.207 -1.409 38.768 1.00 74.75 88 LYS A N 1
ATOM 722 C CA . LYS A 1 88 ? -18.275 -2.346 38.123 1.00 74.75 88 LYS A CA 1
ATOM 723 C C . LYS A 1 88 ? -18.949 -3.318 37.151 1.00 74.75 88 LYS A C 1
ATOM 725 O O . LYS A 1 88 ? -18.237 -3.937 36.362 1.00 74.75 88 LYS A O 1
ATOM 730 N N . ASN A 1 89 ? -20.273 -3.466 37.205 1.00 79.94 89 ASN A N 1
ATOM 731 C CA . ASN A 1 89 ? -21.021 -4.349 36.308 1.00 79.94 89 ASN A CA 1
ATOM 732 C C . ASN A 1 89 ? -21.282 -3.704 34.938 1.00 79.94 89 ASN A C 1
ATOM 734 O O . ASN A 1 89 ? -21.464 -4.427 33.965 1.00 79.94 89 ASN A O 1
ATOM 738 N N . TYR A 1 90 ? -21.209 -2.375 34.813 1.00 81.50 90 TYR A N 1
ATOM 739 C CA . TYR A 1 90 ? -21.264 -1.690 33.518 1.00 81.50 90 TYR A CA 1
ATOM 740 C C . TYR A 1 90 ? -19.900 -1.776 32.826 1.00 81.50 90 TYR A C 1
ATOM 742 O O . TYR A 1 90 ? -18.941 -1.118 33.237 1.00 81.50 90 TYR A O 1
ATOM 750 N N . LYS A 1 91 ? -19.797 -2.619 31.792 1.00 81.94 91 LYS A N 1
ATOM 751 C CA . LYS A 1 91 ? -18.509 -3.017 31.198 1.00 81.94 91 LYS A CA 1
ATOM 752 C C . LYS A 1 91 ? -18.475 -2.811 29.680 1.00 81.94 91 LYS A C 1
ATOM 754 O O . LYS A 1 91 ? -18.188 -1.705 29.210 1.00 81.94 91 LYS A O 1
ATOM 759 N N . TYR A 1 92 ? -18.717 -3.867 28.904 1.00 81.25 92 TYR A N 1
ATOM 760 C CA . TYR A 1 92 ? -18.641 -3.834 27.444 1.00 81.25 92 TYR A CA 1
ATOM 761 C C . TYR A 1 92 ? -19.791 -3.015 26.852 1.00 81.25 92 TYR A C 1
ATOM 763 O O . TYR A 1 92 ? -20.949 -3.209 27.213 1.00 81.25 92 TYR A O 1
ATOM 771 N N . ASN A 1 93 ? -19.459 -2.084 25.954 1.00 76.12 93 ASN A N 1
ATOM 772 C CA . ASN A 1 93 ? -20.397 -1.140 25.333 1.00 76.12 93 ASN A CA 1
ATOM 773 C C . ASN A 1 93 ? -21.328 -0.403 26.321 1.00 76.12 93 ASN A C 1
ATOM 775 O O . ASN A 1 93 ? -22.476 -0.104 25.995 1.00 76.12 93 ASN A O 1
ATOM 779 N N . GLY A 1 94 ? -20.859 -0.164 27.549 1.00 77.44 94 GLY A N 1
ATOM 780 C CA . GLY A 1 94 ? -21.660 0.468 28.598 1.00 77.44 94 GLY A CA 1
ATOM 781 C C . GLY A 1 94 ? -22.868 -0.357 29.053 1.00 77.44 94 GLY A C 1
ATOM 782 O O . GLY A 1 94 ? -23.752 0.193 29.702 1.00 77.44 94 GLY A O 1
ATOM 783 N N . LYS A 1 95 ? -22.931 -1.652 28.717 1.00 81.50 95 LYS A N 1
ATOM 784 C CA . LYS A 1 95 ? -24.007 -2.556 29.135 1.00 81.50 95 LYS A CA 1
ATOM 785 C C . LYS A 1 95 ? -23.689 -3.223 30.461 1.00 81.50 95 LYS A C 1
ATOM 787 O O . LYS A 1 95 ? -22.523 -3.479 30.780 1.00 81.50 95 LYS A O 1
ATOM 792 N N . GLU A 1 96 ? -24.743 -3.488 31.223 1.00 82.94 96 GLU A N 1
ATOM 793 C CA . GLU A 1 96 ? -24.646 -4.160 32.510 1.00 82.94 96 GLU A CA 1
ATOM 794 C C . GLU A 1 96 ? -24.414 -5.657 32.301 1.00 82.94 96 GLU A C 1
ATOM 796 O O . GLU A 1 96 ? -25.144 -6.318 31.563 1.00 82.94 96 GLU A O 1
ATOM 801 N N . LEU A 1 97 ? -23.381 -6.187 32.945 1.00 85.31 97 LEU A N 1
ATOM 802 C CA . LEU A 1 97 ? -23.115 -7.610 33.031 1.00 85.31 97 LEU A CA 1
ATOM 803 C C . LEU A 1 97 ? -23.915 -8.213 34.189 1.00 85.31 97 LEU A C 1
ATOM 805 O O . LEU A 1 97 ? -23.747 -7.809 35.340 1.00 85.31 97 LEU A O 1
ATOM 809 N N . GLN A 1 98 ? -24.735 -9.209 33.878 1.00 84.00 98 GLN A N 1
ATOM 810 C CA . GLN A 1 98 ? -25.547 -9.945 34.840 1.00 84.00 98 GLN A CA 1
ATOM 811 C C . GLN A 1 98 ? -24.765 -11.097 35.490 1.00 84.00 98 GLN A C 1
ATOM 813 O O . GLN A 1 98 ? -23.718 -11.520 34.993 1.00 84.00 98 GLN A O 1
ATOM 818 N N . GLU A 1 99 ? -25.298 -11.649 36.586 1.00 79.75 99 GLU A N 1
ATOM 819 C CA . GLU A 1 99 ? -24.692 -12.773 37.328 1.00 79.75 99 GLU A CA 1
ATOM 820 C C . GLU A 1 99 ? -24.455 -14.020 36.466 1.00 79.75 99 GLU A C 1
ATOM 822 O O . GLU A 1 99 ? -23.550 -14.810 36.728 1.00 79.75 99 GLU A O 1
ATOM 827 N N . THR A 1 100 ? -25.239 -14.162 35.397 1.00 79.44 100 THR A N 1
ATOM 828 C CA . THR A 1 100 ? -25.148 -15.244 34.414 1.00 79.44 100 THR A CA 1
ATOM 829 C C . THR A 1 100 ? -23.970 -15.097 33.448 1.00 79.44 100 THR A C 1
ATOM 831 O O . THR A 1 100 ? -23.737 -15.992 32.640 1.00 79.44 100 THR A O 1
ATOM 834 N N . GLY A 1 101 ? -23.235 -13.979 33.491 1.00 80.12 101 GLY A N 1
ATOM 835 C CA . GLY A 1 101 ? -22.166 -13.661 32.540 1.00 80.12 101 GLY A CA 1
ATOM 836 C C . GLY A 1 101 ? -22.664 -13.079 31.213 1.00 80.12 101 GLY A C 1
ATOM 837 O O . GLY A 1 101 ? -21.881 -12.921 30.277 1.00 80.12 101 GLY A O 1
ATOM 838 N N . MET A 1 102 ? -23.953 -12.744 31.128 1.00 83.25 102 MET A N 1
ATOM 839 C CA . MET A 1 102 ? -24.579 -12.141 29.952 1.00 83.25 102 MET A CA 1
ATOM 840 C C . MET A 1 102 ? -24.717 -10.628 30.113 1.00 83.25 102 MET A C 1
ATOM 842 O O . MET A 1 102 ? -24.978 -10.138 31.210 1.00 83.25 102 MET A O 1
ATOM 846 N N . TYR A 1 103 ? -24.583 -9.888 29.016 1.00 83.62 103 TYR A N 1
ATOM 847 C CA . TYR A 1 103 ? -24.842 -8.451 28.997 1.00 83.62 103 TYR A CA 1
ATOM 848 C C . TYR A 1 103 ? -26.314 -8.160 28.724 1.00 83.62 103 TYR A C 1
ATOM 850 O O . TYR A 1 103 ? -26.876 -8.684 27.762 1.00 83.62 103 TYR A O 1
ATOM 858 N N . ASP A 1 104 ? -26.910 -7.278 29.517 1.00 83.31 104 ASP A N 1
ATOM 859 C CA . ASP A 1 104 ? -28.271 -6.803 29.299 1.00 83.31 104 ASP A CA 1
ATOM 860 C C . ASP A 1 104 ? -28.287 -5.644 28.287 1.00 83.31 104 ASP A C 1
ATOM 862 O O . ASP A 1 104 ? -27.751 -4.558 28.534 1.00 83.31 104 ASP A O 1
ATOM 866 N N . TYR A 1 105 ? -28.877 -5.890 27.113 1.00 76.38 105 TYR A N 1
ATOM 867 C CA . TYR A 1 105 ? -29.091 -4.883 26.068 1.00 76.38 105 TYR A CA 1
ATOM 868 C C . TYR A 1 105 ? -30.523 -4.321 26.075 1.00 76.38 105 TYR A C 1
ATOM 870 O O . TYR A 1 105 ? -30.876 -3.536 25.197 1.00 76.38 105 TYR A O 1
ATOM 878 N N . GLY A 1 106 ? -31.342 -4.678 27.065 1.00 79.38 106 GLY A N 1
ATOM 879 C CA . GLY A 1 106 ? -32.732 -4.266 27.223 1.00 79.38 106 GLY A CA 1
ATOM 880 C C . GLY A 1 106 ? -33.690 -5.215 26.513 1.00 79.38 106 GLY A C 1
ATOM 881 O O . GLY A 1 106 ? -34.467 -5.911 27.159 1.00 79.38 106 GLY A O 1
ATOM 882 N N . ALA A 1 107 ? -33.638 -5.275 25.179 1.00 65.69 107 ALA A N 1
ATOM 883 C CA . ALA A 1 107 ? -34.505 -6.188 24.431 1.00 65.69 107 ALA A CA 1
ATOM 884 C C . ALA A 1 107 ? -34.057 -7.653 24.550 1.00 65.69 107 ALA A C 1
ATOM 886 O O . ALA A 1 107 ? -34.875 -8.566 24.447 1.00 65.69 107 ALA A O 1
ATOM 887 N N . ARG A 1 108 ? -32.748 -7.891 24.716 1.00 78.12 108 ARG A N 1
ATOM 888 C CA . ARG A 1 108 ? -32.137 -9.225 24.685 1.00 78.12 108 ARG A CA 1
ATOM 889 C C . ARG A 1 108 ? -30.915 -9.311 25.592 1.00 78.12 108 ARG A C 1
ATOM 891 O O . ARG A 1 108 ? -30.190 -8.337 25.780 1.00 78.12 108 ARG A O 1
ATOM 898 N N . MET A 1 109 ? -30.648 -10.524 26.065 1.00 78.81 109 MET A N 1
ATOM 899 C CA . MET A 1 109 ? -29.414 -10.871 26.769 1.00 78.81 109 MET A CA 1
ATOM 900 C C . MET A 1 109 ? -28.343 -11.290 25.759 1.00 78.81 109 MET A C 1
ATOM 902 O O . MET A 1 109 ? -28.583 -12.168 24.929 1.00 78.81 109 MET A O 1
ATOM 906 N N . TYR A 1 110 ? -27.169 -10.671 25.810 1.00 82.69 110 TYR A N 1
ATOM 907 C CA . TYR A 1 110 ? -26.032 -10.973 24.942 1.00 82.69 110 TYR A CA 1
ATOM 908 C C . TYR A 1 110 ? -25.030 -11.892 25.645 1.00 82.69 110 TYR A C 1
ATOM 910 O O . TYR A 1 110 ? -24.615 -11.612 26.767 1.00 82.69 110 TYR A O 1
ATOM 918 N N . MET A 1 111 ? -24.618 -12.964 24.970 1.00 82.00 111 MET A N 1
ATOM 919 C CA . MET A 1 111 ? -23.630 -13.934 25.444 1.00 82.00 111 MET A CA 1
ATOM 920 C C . MET A 1 111 ? -22.262 -13.625 24.809 1.00 82.00 111 MET A C 1
ATOM 922 O O . MET A 1 111 ? -22.034 -13.966 23.640 1.00 82.00 111 MET A O 1
ATOM 926 N N . PRO A 1 112 ? -21.354 -12.938 25.529 1.00 82.75 112 PRO A N 1
ATOM 927 C CA . PRO A 1 112 ? -20.073 -12.495 24.977 1.00 82.75 112 PRO A CA 1
ATOM 928 C C . PRO A 1 112 ? -19.063 -13.633 24.766 1.00 82.75 112 PRO A C 1
ATOM 930 O O . PRO A 1 112 ? -18.140 -13.491 23.967 1.00 82.75 112 PRO A O 1
ATOM 933 N N . ASP A 1 113 ? -19.226 -14.747 25.476 1.00 78.62 113 ASP A N 1
ATOM 934 C CA . ASP A 1 113 ? -18.401 -15.955 25.395 1.00 78.62 113 ASP A CA 1
ATOM 935 C C . ASP A 1 113 ? -18.534 -16.675 24.047 1.00 78.62 113 ASP A C 1
ATOM 937 O O . ASP A 1 113 ? -17.535 -17.147 23.501 1.00 78.62 113 ASP A O 1
ATOM 941 N N . ILE A 1 114 ? -19.741 -16.702 23.477 1.00 80.50 114 ILE A N 1
ATOM 942 C CA . ILE A 1 114 ? -20.011 -17.297 22.161 1.00 80.50 114 ILE A CA 1
ATOM 943 C C . ILE A 1 114 ? -20.349 -16.266 21.075 1.00 80.50 114 ILE A C 1
ATOM 945 O O . ILE A 1 114 ? -20.499 -16.625 19.906 1.00 80.50 114 ILE A O 1
ATOM 949 N N . GLY A 1 115 ? -20.461 -14.983 21.431 1.00 80.19 115 GLY A N 1
ATOM 950 C CA . GLY A 1 115 ? -20.719 -13.887 20.496 1.00 80.19 115 GLY A CA 1
ATOM 951 C C . GLY A 1 115 ? -22.113 -13.935 19.863 1.00 80.19 115 GLY A C 1
ATOM 952 O O . GLY A 1 115 ? -22.258 -13.727 18.652 1.00 80.19 115 GLY A O 1
ATOM 953 N N . ARG A 1 116 ? -23.140 -14.280 20.647 1.00 79.44 116 ARG A N 1
ATOM 954 C CA . ARG A 1 116 ? -24.521 -14.498 20.173 1.00 79.44 116 ARG A CA 1
ATOM 955 C C . ARG A 1 116 ? -25.552 -13.918 21.134 1.00 79.44 116 ARG A C 1
ATOM 957 O O . ARG A 1 116 ? -25.270 -13.707 22.310 1.00 79.44 116 ARG A O 1
ATOM 964 N N . TRP A 1 117 ? -26.767 -13.707 20.644 1.00 78.69 117 TRP A N 1
ATOM 965 C CA . TRP A 1 117 ? -27.921 -13.446 21.504 1.00 78.69 117 TRP A CA 1
ATOM 966 C C . TRP A 1 117 ? -28.338 -14.715 22.255 1.00 78.69 117 TRP A C 1
ATOM 968 O O . TRP A 1 117 ? -28.297 -15.807 21.694 1.00 78.69 117 TRP A O 1
ATOM 978 N N . GLY A 1 118 ? -28.750 -14.570 23.516 1.00 75.31 118 GLY A N 1
ATOM 979 C CA . GLY A 1 118 ? -29.280 -15.652 24.361 1.00 75.31 118 GLY A CA 1
ATOM 980 C C . GLY A 1 118 ? -30.662 -16.147 23.942 1.00 75.31 118 GLY A C 1
ATOM 981 O O . GLY A 1 118 ? -31.083 -17.231 24.333 1.00 75.31 118 GLY A O 1
ATOM 982 N N . VAL A 1 119 ? -31.358 -15.367 23.119 1.00 76.00 119 VAL A N 1
ATOM 983 C CA . VAL A 1 119 ? -32.680 -15.675 22.573 1.00 76.00 119 VAL A CA 1
ATOM 984 C C . VAL A 1 119 ? -32.692 -15.423 21.072 1.00 76.00 119 VAL A C 1
ATOM 986 O O . VAL A 1 119 ? -31.841 -14.699 20.546 1.00 76.00 119 VAL A O 1
ATOM 989 N N . GLN A 1 120 ? -33.651 -16.045 20.389 1.00 66.69 120 GLN A N 1
ATOM 990 C CA . GLN A 1 120 ? -33.875 -15.822 18.968 1.00 66.69 120 GLN A CA 1
ATOM 991 C C . GLN A 1 120 ? -34.155 -14.336 18.722 1.00 66.69 120 GLN A C 1
ATOM 993 O O . GLN A 1 120 ? -34.946 -13.716 19.429 1.00 66.69 120 GLN A O 1
ATOM 998 N N . ASP A 1 121 ? -33.478 -13.771 17.728 1.00 63.25 121 ASP A N 1
ATOM 999 C CA . ASP A 1 121 ? -33.710 -12.417 17.249 1.00 63.25 121 ASP A CA 1
ATOM 1000 C C . ASP A 1 121 ? -35.165 -12.295 16.779 1.00 63.25 121 ASP A C 1
ATOM 1002 O O . ASP A 1 121 ? -35.626 -13.109 15.973 1.00 63.25 121 ASP A O 1
ATOM 1006 N N . GLU A 1 122 ? -35.888 -11.278 17.251 1.00 58.25 122 GLU A N 1
ATOM 1007 C CA . GLU A 1 122 ? -37.249 -10.961 16.791 1.00 58.25 122 GLU A CA 1
ATOM 1008 C C . GLU A 1 122 ? -37.289 -10.727 15.268 1.00 58.25 122 GLU A C 1
ATOM 1010 O O . GLU A 1 122 ? -38.322 -10.894 14.625 1.00 58.25 122 GLU A O 1
ATOM 1015 N N . LEU A 1 123 ? -36.144 -10.389 14.670 1.00 55.78 123 LEU A N 1
ATOM 1016 C CA . LEU A 1 123 ? -35.950 -10.184 13.239 1.00 55.78 123 LEU A CA 1
ATOM 1017 C C . LEU A 1 123 ? -35.276 -11.380 12.550 1.00 55.78 123 LEU A C 1
ATOM 1019 O O . LEU A 1 123 ? -34.869 -11.265 11.398 1.00 55.78 123 LEU A O 1
ATOM 1023 N N . SER A 1 124 ? -35.163 -12.533 13.210 1.00 47.34 124 SER A N 1
ATOM 1024 C CA . SER A 1 124 ? -34.571 -13.755 12.638 1.00 47.34 124 SER A CA 1
ATOM 1025 C C . SER A 1 124 ? -35.219 -14.182 11.317 1.00 47.34 124 SER A C 1
ATOM 1027 O O . SER A 1 124 ? -34.518 -14.544 10.376 1.00 47.34 124 SER A O 1
ATOM 1029 N N . GLU A 1 125 ? -36.541 -14.034 11.192 1.00 44.00 125 GLU A N 1
ATOM 1030 C CA . GLU A 1 125 ? -37.286 -14.279 9.946 1.00 44.00 125 GLU A CA 1
ATOM 1031 C C . GLU A 1 125 ? -36.916 -13.310 8.808 1.00 44.00 125 GLU A C 1
ATOM 1033 O O . GLU A 1 125 ? -37.283 -13.523 7.657 1.00 44.00 125 GLU A O 1
ATOM 1038 N N . LYS A 1 126 ? -36.187 -12.228 9.103 1.00 41.03 126 LYS A N 1
ATOM 1039 C CA . LYS A 1 126 ? -35.728 -11.240 8.117 1.00 41.03 126 LYS A CA 1
ATOM 1040 C C . LYS A 1 126 ? -34.309 -11.519 7.617 1.00 41.03 126 LYS A C 1
ATOM 1042 O O . LYS A 1 126 ? -33.894 -10.898 6.640 1.00 41.03 126 LYS A O 1
ATOM 1047 N N . PHE A 1 127 ? -33.593 -12.467 8.229 1.00 47.53 127 PHE A N 1
ATOM 1048 C CA . PHE A 1 127 ? -32.204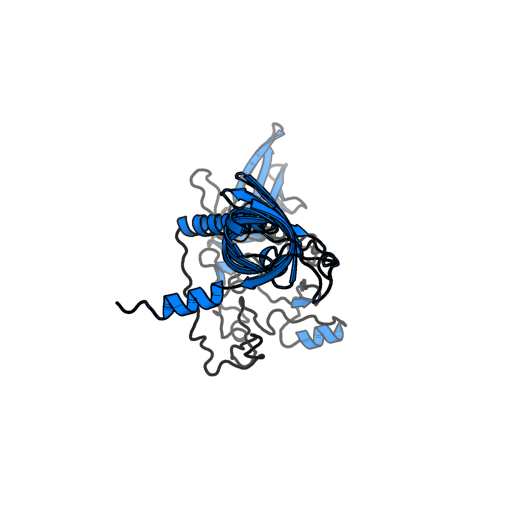 -12.804 7.910 1.00 47.53 127 PHE A CA 1
ATOM 1049 C C . PHE A 1 127 ? -32.000 -14.317 7.751 1.00 47.53 127 PHE A C 1
ATOM 1051 O O . PHE A 1 127 ? -31.188 -14.911 8.452 1.00 47.53 127 PHE A O 1
ATOM 1058 N N . PHE A 1 128 ? -32.691 -14.943 6.791 1.00 49.06 128 PHE A N 1
ATOM 1059 C CA . PHE A 1 128 ? -32.609 -16.394 6.544 1.00 49.06 128 PHE A CA 1
ATOM 1060 C C . PHE A 1 128 ? -31.184 -16.923 6.292 1.00 49.06 128 PHE A C 1
ATOM 1062 O O . PHE A 1 128 ? -30.905 -18.090 6.553 1.00 49.06 128 PHE A O 1
ATOM 1069 N N . SER A 1 129 ? -30.279 -16.080 5.782 1.00 47.03 129 SER A N 1
ATOM 1070 C CA . SER A 1 129 ? -28.872 -16.430 5.539 1.00 47.03 129 SER A CA 1
ATOM 1071 C C . SER A 1 129 ? -27.998 -16.387 6.796 1.00 47.03 129 SER A C 1
ATOM 1073 O O . SER A 1 129 ? -26.860 -16.854 6.771 1.00 47.03 129 SER A O 1
ATOM 1075 N N . ASN A 1 130 ? -28.496 -15.806 7.889 1.00 51.19 130 ASN A N 1
ATOM 1076 C CA . ASN A 1 130 ? -27.753 -15.616 9.125 1.00 51.19 130 ASN A CA 1
ATOM 1077 C C . ASN A 1 130 ? -28.379 -16.457 10.237 1.00 51.19 130 ASN A C 1
ATOM 1079 O O . ASN A 1 130 ? -29.562 -16.773 10.231 1.00 51.19 130 ASN A O 1
ATOM 1083 N N . SER A 1 131 ? -27.573 -16.810 11.238 1.00 60.22 131 SER A N 1
ATOM 1084 C CA . SER A 1 131 ? -28.115 -17.453 12.431 1.00 60.22 131 SER A CA 1
ATOM 1085 C C . SER A 1 131 ? -29.142 -16.540 13.102 1.00 60.22 131 SER A C 1
ATOM 1087 O O . SER A 1 131 ? -28.868 -15.362 13.328 1.00 60.22 131 SER A O 1
ATOM 1089 N N . ASN A 1 132 ? -30.260 -17.126 13.525 1.00 70.62 132 ASN A N 1
ATOM 1090 C CA . ASN A 1 132 ? -31.305 -16.480 14.320 1.00 70.62 132 ASN A CA 1
ATOM 1091 C C . ASN A 1 132 ? -30.801 -15.892 15.653 1.00 70.62 132 ASN A C 1
ATOM 1093 O O . ASN A 1 132 ? -31.559 -15.233 16.348 1.00 70.62 132 ASN A O 1
ATOM 1097 N N . TYR A 1 133 ? -29.539 -16.128 16.018 1.00 68.81 133 TYR A N 1
ATOM 1098 C CA . TYR A 1 133 ? -28.889 -15.642 17.234 1.00 68.81 133 TYR A CA 1
ATOM 1099 C C . TYR A 1 133 ? -27.708 -14.697 16.935 1.00 68.81 133 TYR A C 1
ATOM 1101 O O . TYR A 1 133 ? -26.855 -14.470 17.794 1.00 68.81 133 TYR A O 1
ATOM 1109 N N . ASN A 1 134 ? -27.592 -14.188 15.704 1.00 67.31 134 ASN A N 1
ATOM 1110 C CA . ASN A 1 134 ? -26.448 -13.390 15.255 1.00 67.31 134 ASN A CA 1
ATOM 1111 C C . ASN A 1 134 ? -26.347 -12.046 15.999 1.00 67.31 134 ASN A C 1
ATOM 1113 O O . ASN A 1 134 ? -27.293 -11.266 16.014 1.00 67.31 134 ASN A O 1
ATOM 1117 N N . TYR A 1 135 ? -25.168 -11.761 16.555 1.00 63.12 135 TYR A N 1
ATOM 1118 C CA . TYR A 1 135 ? -24.820 -10.450 17.094 1.00 63.12 135 TYR A CA 1
ATOM 1119 C C . TYR A 1 135 ? -24.077 -9.616 16.039 1.00 63.12 135 TYR A C 1
ATOM 1121 O O . TYR A 1 135 ? -23.022 -10.030 15.546 1.00 63.12 135 TYR A O 1
ATOM 1129 N N . VAL A 1 136 ? -24.625 -8.437 15.710 1.00 63.47 136 VAL A N 1
ATOM 1130 C CA . VAL A 1 136 ? -24.021 -7.382 14.861 1.00 63.47 136 VAL A CA 1
ATOM 1131 C C . VAL A 1 136 ? -23.406 -7.868 13.538 1.00 63.47 136 VAL A C 1
ATOM 1133 O O . VAL A 1 136 ? -22.363 -7.387 13.092 1.00 63.47 136 VAL A O 1
ATOM 1136 N N . GLY A 1 137 ? -24.018 -8.870 12.904 1.00 59.78 137 GLY A N 1
ATOM 1137 C CA . GLY A 1 137 ? -23.546 -9.408 11.626 1.00 59.78 137 GLY A CA 1
ATOM 1138 C C . GLY A 1 137 ? -22.166 -10.072 11.707 1.00 59.78 137 GLY A C 1
ATOM 1139 O O . GLY A 1 137 ? -21.456 -10.111 10.706 1.00 59.78 137 GLY A O 1
ATOM 1140 N N . ASN A 1 138 ? -21.770 -10.581 12.882 1.00 62.38 138 ASN A N 1
ATOM 1141 C CA . ASN A 1 138 ? -20.418 -11.075 13.187 1.00 62.38 138 ASN A CA 1
ATOM 1142 C C . ASN A 1 138 ? -19.300 -10.019 13.077 1.00 62.38 138 ASN A C 1
ATOM 1144 O O . ASN A 1 138 ? -18.133 -10.387 12.927 1.00 62.38 138 ASN A O 1
ATOM 1148 N N . ASN A 1 139 ? -19.614 -8.722 13.167 1.00 60.47 139 ASN A N 1
ATOM 1149 C CA . ASN A 1 139 ? -18.612 -7.657 13.074 1.00 60.47 139 ASN A CA 1
ATOM 1150 C C . ASN A 1 139 ? -18.676 -6.642 14.237 1.00 60.47 139 ASN A C 1
ATOM 1152 O O . ASN A 1 139 ? -18.920 -5.455 14.012 1.00 60.47 139 ASN A O 1
ATOM 1156 N N . PRO A 1 140 ? -18.394 -7.072 15.482 1.00 63.28 140 PRO A N 1
ATOM 1157 C CA . PRO A 1 140 ? -18.476 -6.229 16.684 1.00 63.28 140 PRO A CA 1
ATOM 1158 C C . PRO A 1 140 ? -17.382 -5.158 16.782 1.00 63.28 140 PRO A C 1
ATOM 1160 O O . PRO A 1 140 ? -17.381 -4.341 17.699 1.00 63.28 140 PRO A O 1
ATOM 1163 N N . ILE A 1 141 ? -16.434 -5.155 15.840 1.00 58.94 141 ILE A N 1
ATOM 1164 C CA . ILE A 1 141 ? -15.401 -4.121 15.732 1.00 58.94 141 ILE A CA 1
ATOM 1165 C C . ILE A 1 141 ? -15.954 -2.889 14.998 1.00 58.94 141 ILE A C 1
ATOM 1167 O O . ILE A 1 141 ? -15.571 -1.764 15.304 1.00 58.94 141 ILE A O 1
ATOM 1171 N N . LEU A 1 142 ? -16.844 -3.079 14.019 1.00 53.00 142 LEU A N 1
ATOM 1172 C CA . LEU A 1 142 ? -17.380 -1.981 13.205 1.00 53.00 142 LEU A CA 1
ATOM 1173 C C . LEU A 1 142 ? -18.833 -1.640 13.538 1.00 53.00 142 LEU A C 1
ATOM 1175 O O . LEU A 1 142 ? -19.250 -0.498 13.340 1.00 53.00 142 LEU A O 1
ATOM 1179 N N . ILE A 1 143 ? -19.595 -2.619 14.025 1.00 54.06 143 ILE A N 1
ATOM 1180 C CA . ILE A 1 143 ? -21.038 -2.529 14.224 1.00 54.06 143 ILE A CA 1
ATOM 1181 C C . ILE A 1 143 ? -21.334 -2.736 15.711 1.00 54.06 143 ILE A C 1
ATOM 1183 O O . ILE A 1 143 ? -20.772 -3.611 16.363 1.00 54.06 143 ILE A O 1
ATOM 1187 N N . TYR A 1 144 ? -22.205 -1.888 16.244 1.00 56.81 144 TYR A N 1
ATOM 1188 C CA . TYR A 1 144 ? -22.706 -1.941 17.616 1.00 56.81 144 TYR A CA 1
ATOM 1189 C C . TYR A 1 144 ? -24.214 -2.215 17.557 1.00 56.81 144 TYR A C 1
ATOM 1191 O O . TYR A 1 144 ? -24.808 -2.103 16.493 1.00 56.81 144 TYR A O 1
ATOM 1199 N N . ASP A 1 145 ? -24.842 -2.573 18.670 1.00 56.31 145 ASP A N 1
ATOM 1200 C CA . ASP A 1 145 ? -26.298 -2.658 18.772 1.00 56.31 145 ASP A CA 1
ATOM 1201 C C . ASP A 1 145 ? -26.743 -1.914 20.051 1.00 56.31 145 ASP A C 1
ATOM 1203 O O . ASP A 1 145 ? -26.440 -2.386 21.144 1.00 56.31 145 ASP A O 1
ATOM 1207 N N . PRO A 1 146 ? -27.358 -0.717 19.972 1.00 51.59 146 PRO A N 1
ATOM 1208 C CA . PRO A 1 146 ? -27.626 0.132 21.130 1.00 51.59 146 PRO A CA 1
ATOM 1209 C C . PRO A 1 146 ? -28.696 -0.396 22.077 1.00 51.59 146 PRO A C 1
ATOM 1211 O O . PRO A 1 146 ? -28.639 -0.091 23.269 1.00 51.59 146 PRO A O 1
ATOM 1214 N N . ASP A 1 147 ? -29.653 -1.160 21.573 1.00 58.34 147 ASP A N 1
ATOM 1215 C CA . ASP A 1 147 ? -30.835 -1.625 22.306 1.00 58.34 147 ASP A CA 1
ATOM 1216 C C . ASP A 1 147 ? -31.281 -3.038 21.893 1.00 58.34 147 ASP A C 1
ATOM 1218 O O . ASP A 1 147 ? -32.319 -3.521 22.345 1.00 58.34 147 ASP A O 1
ATOM 1222 N N . GLY A 1 148 ? -30.507 -3.710 21.038 1.00 51.28 148 GLY A N 1
ATOM 1223 C CA . GLY A 1 148 ? -30.881 -4.982 20.435 1.00 51.28 148 GLY A CA 1
ATOM 1224 C C . GLY A 1 148 ? -31.771 -4.822 19.195 1.00 51.28 148 GLY A C 1
ATOM 1225 O O . GLY A 1 148 ? -32.598 -5.712 18.983 1.00 51.28 148 GLY A O 1
ATOM 1226 N N . ARG A 1 149 ? -31.698 -3.711 18.433 1.00 56.19 149 ARG A N 1
ATOM 1227 C CA . ARG A 1 149 ? -32.569 -3.370 17.276 1.00 56.19 149 ARG A CA 1
ATOM 1228 C C . ARG A 1 149 ? -31.842 -2.565 16.158 1.00 56.19 149 ARG A C 1
ATOM 1230 O O . ARG A 1 149 ? -30.672 -2.214 16.264 1.00 56.19 149 ARG A O 1
ATOM 1237 N N . ASP A 1 150 ? -32.537 -2.338 15.032 1.00 54.50 150 ASP A N 1
ATOM 1238 C CA . ASP A 1 150 ? -32.005 -2.054 13.673 1.00 54.50 150 ASP A CA 1
ATOM 1239 C C . ASP A 1 150 ? -31.541 -0.585 13.370 1.00 54.50 150 ASP A C 1
ATOM 1241 O O . ASP A 1 150 ? -31.830 0.344 14.123 1.00 54.50 150 ASP A O 1
ATOM 1245 N N . TRP A 1 151 ? -30.757 -0.375 12.291 1.00 52.34 151 TRP A N 1
ATOM 1246 C CA . TRP A 1 151 ? -29.988 0.834 11.909 1.00 52.34 151 TRP A CA 1
ATOM 1247 C C . TRP A 1 151 ? -30.201 1.251 10.431 1.00 52.34 151 TRP A C 1
ATOM 1249 O O . TRP A 1 151 ? -30.596 0.453 9.581 1.00 52.34 151 TRP A O 1
ATOM 1259 N N . TYR A 1 152 ? -29.846 2.491 10.062 1.00 56.00 152 TYR A N 1
ATOM 1260 C CA . TYR A 1 152 ? -29.755 2.929 8.655 1.00 56.00 152 TYR A CA 1
ATOM 1261 C C . TYR A 1 152 ? -28.513 3.788 8.375 1.00 56.00 152 TYR A C 1
ATOM 1263 O O . TYR A 1 152 ? -27.935 4.365 9.298 1.00 56.00 152 TYR A O 1
ATOM 1271 N N . TYR A 1 153 ? -28.087 3.865 7.106 1.00 55.22 153 TYR A N 1
ATOM 1272 C CA . TYR A 1 153 ? -26.981 4.731 6.678 1.00 55.22 153 TYR A CA 1
ATOM 1273 C C . TYR A 1 153 ? -27.458 5.851 5.756 1.00 55.22 153 TYR A C 1
ATOM 1275 O O . TYR A 1 153 ? -28.298 5.634 4.885 1.00 55.22 153 TYR A O 1
ATOM 1283 N N . THR A 1 154 ? -26.916 7.054 5.939 1.00 54.62 154 THR A N 1
ATOM 1284 C CA . THR A 1 154 ? -27.127 8.187 5.025 1.00 54.62 154 THR A CA 1
ATOM 1285 C C . THR A 1 154 ? -26.122 8.160 3.872 1.00 54.62 154 THR A C 1
ATOM 1287 O O . THR A 1 154 ? -25.104 7.466 3.934 1.00 54.62 154 THR A O 1
ATOM 1290 N N . ASN A 1 155 ? -26.384 8.946 2.824 1.00 47.94 155 ASN A N 1
ATOM 1291 C CA . ASN A 1 155 ? -25.475 9.120 1.684 1.00 47.94 155 ASN A CA 1
ATOM 1292 C C . ASN A 1 155 ? -24.051 9.547 2.086 1.00 47.94 155 ASN A C 1
ATOM 1294 O O . ASN A 1 155 ? -23.087 9.178 1.419 1.00 47.94 155 ASN A O 1
ATOM 1298 N N . ASP A 1 156 ? -23.911 10.266 3.201 1.00 48.88 156 ASP A N 1
ATOM 1299 C CA . ASP A 1 156 ? -22.626 10.762 3.707 1.00 48.88 156 ASP A CA 1
ATOM 1300 C C . ASP A 1 156 ? -21.864 9.714 4.542 1.00 48.88 156 ASP A C 1
ATOM 1302 O O . ASP A 1 156 ? -20.837 10.010 5.156 1.00 48.88 156 ASP A O 1
ATOM 1306 N N . GLY A 1 157 ? -22.369 8.476 4.601 1.00 46.06 157 GLY A N 1
ATOM 1307 C CA . GLY A 1 157 ? -21.768 7.375 5.353 1.00 46.06 157 GLY A CA 1
ATOM 1308 C C . GLY A 1 157 ? -22.001 7.446 6.865 1.00 46.06 157 GLY A C 1
ATOM 1309 O O . GLY A 1 157 ? -21.293 6.774 7.619 1.00 46.06 157 GLY A O 1
ATOM 1310 N N . GLN A 1 158 ? -22.970 8.245 7.324 1.00 45.41 158 GLN A N 1
ATOM 1311 C CA . GLN A 1 158 ? -23.338 8.319 8.739 1.00 45.41 158 GLN A CA 1
ATOM 1312 C C . GLN A 1 158 ? -24.317 7.200 9.099 1.00 45.41 158 GLN A C 1
ATOM 1314 O O . GLN A 1 158 ? -25.284 6.967 8.378 1.00 45.41 158 GLN A O 1
ATOM 1319 N N . TYR A 1 159 ? -24.080 6.537 10.233 1.00 51.25 159 TYR A N 1
ATOM 1320 C CA . TYR A 1 159 ? -25.003 5.555 10.799 1.00 51.25 159 TYR A CA 1
ATOM 1321 C C . TYR A 1 159 ? -25.947 6.238 11.780 1.00 51.25 159 TYR A C 1
ATOM 1323 O O . TYR A 1 159 ? -25.500 6.774 12.795 1.00 51.25 159 TYR A O 1
ATOM 1331 N N . LEU A 1 160 ? -27.239 6.183 11.481 1.00 52.56 160 LEU A N 1
ATOM 1332 C CA . LEU A 1 160 ? -28.298 6.753 12.300 1.00 52.56 160 LEU A CA 1
ATOM 1333 C C . LEU A 1 160 ? -29.215 5.640 12.812 1.00 52.56 160 LEU A C 1
ATOM 1335 O O . LEU A 1 160 ? -29.462 4.640 12.133 1.00 52.56 160 LEU A O 1
ATOM 1339 N N . TYR A 1 161 ? -29.704 5.820 14.035 1.00 55.03 161 TYR A N 1
ATOM 1340 C CA . TYR A 1 161 ? -30.634 4.907 14.691 1.00 55.03 161 TYR A CA 1
ATOM 1341 C C . TYR A 1 161 ? -32.021 5.541 14.753 1.00 55.03 161 TYR A C 1
ATOM 1343 O O . TYR A 1 161 ? -32.155 6.734 15.030 1.00 55.03 161 TYR A O 1
ATOM 1351 N N . ASN A 1 162 ? -33.056 4.738 14.519 1.00 56.62 162 ASN A N 1
ATOM 1352 C CA . ASN A 1 162 ? -34.427 5.127 14.806 1.00 56.62 162 ASN A CA 1
ATOM 1353 C C . ASN A 1 162 ? -35.224 3.891 15.242 1.00 56.62 162 ASN A C 1
ATOM 1355 O O . ASN A 1 162 ? -35.432 2.977 14.450 1.00 56.62 162 ASN A O 1
ATOM 1359 N N . LYS A 1 163 ? -35.696 3.908 16.494 1.00 54.66 163 LYS A N 1
ATOM 1360 C CA . LYS A 1 163 ? -36.476 2.834 17.130 1.00 54.66 163 LYS A CA 1
ATOM 1361 C C . LYS A 1 163 ? -37.754 2.456 16.375 1.00 54.66 163 LYS A C 1
ATOM 1363 O O . LYS A 1 163 ? -38.238 1.338 16.515 1.00 54.66 163 LYS A O 1
ATOM 1368 N N . ASP A 1 164 ? -38.311 3.398 15.614 1.00 60.50 164 ASP A N 1
ATOM 1369 C CA . ASP A 1 164 ? -39.560 3.225 14.874 1.00 60.50 164 ASP A CA 1
ATOM 1370 C C . ASP A 1 164 ? -39.299 2.831 13.407 1.00 60.50 164 ASP A C 1
ATOM 1372 O O . ASP A 1 164 ? -40.242 2.633 12.643 1.00 60.50 164 ASP A O 1
ATOM 1376 N N . LEU A 1 165 ? -38.029 2.703 13.001 1.00 58.88 165 LEU A N 1
ATOM 1377 C CA . LEU A 1 165 ? -37.618 2.352 11.645 1.00 58.88 165 LEU A CA 1
ATOM 1378 C C . LEU A 1 165 ? -37.427 0.840 11.492 1.00 58.88 165 LEU A C 1
ATOM 1380 O O . LEU A 1 165 ? -36.776 0.181 12.295 1.00 58.88 165 LEU A O 1
ATOM 1384 N N . ASN A 1 166 ? -37.961 0.289 10.412 1.00 54.16 166 ASN A N 1
ATOM 1385 C CA . ASN A 1 166 ? -37.776 -1.089 9.984 1.00 54.16 166 ASN A CA 1
ATOM 1386 C C . ASN A 1 166 ? -37.738 -1.147 8.450 1.00 54.16 166 ASN A C 1
ATOM 1388 O O . ASN A 1 166 ? -38.079 -0.180 7.773 1.00 54.16 166 ASN A O 1
ATOM 1392 N N . ARG A 1 167 ? -37.354 -2.293 7.882 1.00 47.88 167 ARG A N 1
ATOM 1393 C CA . ARG A 1 167 ? -37.273 -2.491 6.424 1.00 47.88 167 ARG A CA 1
ATOM 1394 C C . ARG A 1 167 ? -38.515 -2.010 5.663 1.00 47.88 167 ARG A C 1
ATOM 1396 O O . ARG A 1 167 ? -38.381 -1.414 4.599 1.00 47.88 167 ARG A O 1
ATOM 1403 N N . ASP A 1 168 ? -39.702 -2.286 6.194 1.00 51.97 168 ASP A N 1
ATOM 1404 C CA . ASP A 1 168 ? -40.964 -2.104 5.477 1.00 51.97 168 ASP A CA 1
ATOM 1405 C C . ASP A 1 168 ? -41.425 -0.638 5.496 1.00 51.97 168 ASP A C 1
ATOM 1407 O O . ASP A 1 168 ? -42.111 -0.192 4.578 1.00 51.97 168 ASP A O 1
ATOM 1411 N N . ASN A 1 169 ? -40.995 0.139 6.497 1.00 60.41 169 ASN A N 1
ATOM 1412 C CA . ASN A 1 169 ? -41.285 1.568 6.580 1.00 60.41 169 ASN A CA 1
ATOM 1413 C C . ASN A 1 169 ? -40.096 2.471 6.218 1.00 60.41 169 ASN A C 1
ATOM 1415 O O . ASN A 1 169 ? -40.308 3.666 6.033 1.00 60.41 169 ASN A O 1
ATOM 1419 N N . ALA A 1 170 ? -38.880 1.938 6.048 1.00 61.09 170 ALA A N 1
ATOM 1420 C CA . ALA A 1 170 ? -37.675 2.737 5.831 1.00 61.09 170 ALA A CA 1
ATOM 1421 C C . ALA A 1 170 ? -37.772 3.630 4.588 1.00 61.09 170 ALA A C 1
ATOM 1423 O O . ALA A 1 170 ? -37.499 4.826 4.656 1.00 61.09 170 ALA A O 1
ATOM 1424 N N . SER A 1 171 ? -38.233 3.081 3.460 1.00 63.88 171 SER A N 1
ATOM 1425 C CA . SER A 1 171 ? -38.401 3.856 2.225 1.00 63.88 171 SER A CA 1
ATOM 1426 C C . SER A 1 171 ? -39.445 4.964 2.351 1.00 63.88 171 SER A C 1
ATOM 1428 O O . SER A 1 171 ? -39.292 6.008 1.720 1.00 63.88 171 SER A O 1
ATOM 1430 N N . GLN A 1 172 ? -40.499 4.747 3.141 1.00 67.19 172 GLN A N 1
ATOM 1431 C CA . GLN A 1 172 ? -41.529 5.755 3.380 1.00 67.19 172 GLN A CA 1
ATOM 1432 C C . GLN A 1 172 ? -41.028 6.810 4.370 1.00 67.19 172 GLN A C 1
ATOM 1434 O O . GLN A 1 172 ? -41.129 7.995 4.091 1.00 67.19 172 GLN A O 1
ATOM 1439 N N . PHE A 1 173 ? -40.360 6.393 5.445 1.00 72.88 173 PHE A N 1
ATOM 1440 C CA . PHE A 1 173 ? -39.720 7.277 6.413 1.00 72.88 173 PHE A CA 1
ATOM 1441 C C . PHE A 1 173 ? -38.699 8.221 5.762 1.00 72.88 173 PHE A C 1
ATOM 1443 O O . PHE A 1 173 ? -38.714 9.416 6.052 1.00 72.88 173 PHE A O 1
ATOM 1450 N N . PHE A 1 174 ? -37.843 7.725 4.858 1.00 75.19 174 PHE A N 1
ATOM 1451 C CA . PHE A 1 174 ? -36.881 8.576 4.146 1.00 75.19 174 PHE A CA 1
ATOM 1452 C C . PHE A 1 174 ? -37.578 9.605 3.249 1.00 75.19 174 PHE A C 1
ATOM 1454 O O . PHE A 1 174 ? -37.133 10.748 3.185 1.00 75.19 174 PHE A O 1
ATOM 1461 N N . LYS A 1 175 ? -38.691 9.231 2.604 1.00 72.50 175 LYS A N 1
ATOM 1462 C CA . LYS A 1 175 ? -39.502 10.154 1.796 1.00 72.50 175 LYS A CA 1
ATOM 1463 C C . LYS A 1 175 ? -40.199 11.202 2.659 1.00 72.50 175 LYS A C 1
ATOM 1465 O O . LYS A 1 175 ? -40.093 12.387 2.366 1.00 72.50 175 LYS A O 1
ATOM 1470 N N . ASP A 1 176 ? -40.855 10.775 3.733 1.00 76.12 176 ASP A N 1
ATOM 1471 C CA . ASP A 1 176 ? -41.635 11.645 4.619 1.00 76.12 176 ASP A CA 1
ATOM 1472 C C . ASP A 1 176 ? -40.754 12.667 5.350 1.00 76.12 176 ASP A C 1
ATOM 1474 O O . ASP A 1 176 ? -41.202 13.769 5.656 1.00 76.12 176 ASP A O 1
ATOM 1478 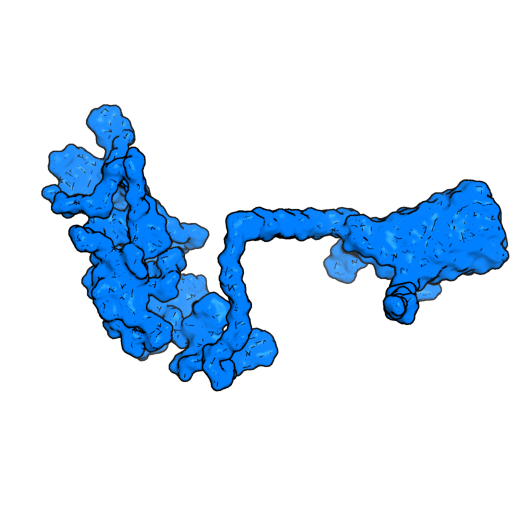N N . ASN A 1 177 ? -39.486 12.320 5.594 1.00 70.06 177 ASN A N 1
ATOM 1479 C CA . ASN A 1 177 ? -38.512 13.181 6.268 1.00 70.06 177 ASN A CA 1
ATOM 1480 C C . ASN A 1 177 ? -37.510 13.838 5.306 1.00 70.06 177 ASN A C 1
ATOM 1482 O O . ASN A 1 177 ? -36.543 14.449 5.757 1.00 70.06 177 ASN A O 1
ATOM 1486 N N . ASN A 1 178 ? -37.728 13.724 3.991 1.00 73.12 178 ASN A N 1
ATOM 1487 C CA . ASN A 1 178 ? -36.899 14.342 2.956 1.00 73.12 178 ASN A CA 1
ATOM 1488 C C . ASN A 1 178 ? -35.395 13.980 3.061 1.00 73.12 178 ASN A C 1
ATOM 1490 O O . ASN A 1 178 ? -34.518 14.811 2.826 1.00 73.12 178 ASN A O 1
ATOM 1494 N N . ILE A 1 179 ? -35.099 12.732 3.445 1.00 65.44 179 ILE A N 1
ATOM 1495 C CA . ILE A 1 179 ? -33.743 12.205 3.647 1.00 65.44 179 ILE A CA 1
ATOM 1496 C C . ILE A 1 179 ? -33.265 11.555 2.343 1.00 65.44 179 ILE A C 1
ATOM 1498 O O . ILE A 1 179 ? -33.558 10.392 2.058 1.00 65.44 179 ILE A O 1
ATOM 1502 N N . GLU A 1 180 ? -32.523 12.305 1.528 1.00 59.34 180 GLU A N 1
ATOM 1503 C CA . GLU A 1 180 ? -32.070 11.826 0.219 1.00 59.34 180 GLU A CA 1
ATOM 1504 C C . GLU A 1 180 ? -30.900 10.831 0.305 1.00 59.34 180 GLU A C 1
ATOM 1506 O O . GLU A 1 180 ? -29.875 11.064 0.947 1.00 59.34 180 GLU A O 1
ATOM 1511 N N . GLY A 1 181 ? -31.086 9.691 -0.373 1.00 55.62 181 GLY A N 1
ATOM 1512 C CA . GLY A 1 181 ? -30.141 8.577 -0.515 1.00 55.62 181 GLY A CA 1
ATOM 1513 C C . GLY A 1 181 ? -29.708 7.881 0.777 1.00 55.62 181 GLY A C 1
ATOM 1514 O O . GLY A 1 181 ? -28.774 7.080 0.771 1.00 55.62 181 GLY A O 1
ATOM 1515 N N . ALA A 1 182 ? -30.444 8.090 1.868 1.00 55.31 182 ALA A N 1
ATOM 1516 C CA . ALA A 1 182 ? -30.412 7.138 2.961 1.00 55.31 182 ALA A CA 1
ATOM 1517 C C . ALA A 1 182 ? -30.885 5.761 2.485 1.00 55.31 182 ALA A C 1
ATOM 1519 O O . ALA A 1 182 ? -31.833 5.619 1.707 1.00 55.31 182 ALA A O 1
ATOM 1520 N N . LYS A 1 183 ? -30.197 4.732 2.960 1.00 58.47 183 LYS A N 1
ATOM 1521 C CA . LYS A 1 183 ? -30.515 3.340 2.688 1.00 58.47 183 LYS A CA 1
ATOM 1522 C C . LYS A 1 183 ? -30.627 2.620 4.017 1.00 58.47 183 LYS A C 1
ATOM 1524 O O . LYS A 1 183 ? -29.837 2.818 4.942 1.00 58.47 183 LYS A O 1
ATOM 1529 N N . TYR A 1 184 ? -31.639 1.770 4.104 1.00 55.97 184 TYR A N 1
ATOM 1530 C CA . TYR A 1 184 ? -31.763 0.859 5.225 1.00 55.97 184 TYR A CA 1
ATOM 1531 C C . TYR A 1 184 ? -30.516 -0.026 5.263 1.00 55.97 184 TYR A C 1
ATOM 1533 O O . TYR A 1 184 ? -30.115 -0.545 4.215 1.00 55.97 184 TYR A O 1
ATOM 1541 N N . ALA A 1 185 ? -29.889 -0.173 6.435 1.00 51.91 185 ALA A N 1
ATOM 1542 C CA . ALA A 1 185 ? -28.563 -0.787 6.541 1.00 51.91 185 ALA A CA 1
ATOM 1543 C C . ALA A 1 185 ? -28.509 -2.231 6.020 1.00 51.91 185 ALA A C 1
ATOM 1545 O O . ALA A 1 185 ? -27.436 -2.716 5.674 1.00 51.91 185 ALA A O 1
ATOM 1546 N N . PHE A 1 186 ? -29.674 -2.859 5.858 1.00 49.91 186 PHE A N 1
ATOM 1547 C CA . PHE A 1 186 ? -29.832 -4.249 5.453 1.00 49.91 186 PHE A CA 1
ATOM 1548 C C . PHE A 1 186 ? -30.621 -4.438 4.142 1.00 49.91 186 PHE A C 1
ATOM 1550 O O . PHE A 1 186 ? -31.084 -5.539 3.860 1.00 49.91 186 PHE A O 1
ATOM 1557 N N . ALA A 1 187 ? -30.802 -3.393 3.318 1.00 40.38 187 ALA A N 1
ATOM 1558 C CA . ALA A 1 187 ? -31.500 -3.510 2.022 1.00 40.38 187 ALA A CA 1
ATOM 1559 C C . ALA A 1 187 ? -30.678 -4.226 0.923 1.00 40.38 187 ALA A C 1
ATOM 1561 O O . ALA A 1 187 ? -31.242 -4.683 -0.068 1.00 40.38 187 ALA A O 1
ATOM 1562 N N . SER A 1 188 ? -29.362 -4.354 1.102 1.00 43.81 188 SER A N 1
ATOM 1563 C CA . SER A 1 188 ? -28.469 -5.207 0.308 1.00 43.81 188 SER A CA 1
ATOM 1564 C C . SER A 1 188 ? -27.215 -5.457 1.141 1.00 43.81 188 SER A C 1
ATOM 1566 O O . SER A 1 188 ? -26.505 -4.504 1.475 1.00 43.81 188 SER A O 1
ATOM 1568 N N . ASN A 1 189 ? -26.947 -6.705 1.514 1.00 43.81 189 ASN A N 1
ATOM 1569 C CA . ASN A 1 189 ? -25.764 -7.012 2.308 1.00 43.81 189 ASN A CA 1
ATOM 1570 C C . ASN A 1 189 ? -24.541 -7.008 1.386 1.00 43.81 189 ASN A C 1
ATOM 1572 O O . ASN A 1 189 ? -24.462 -7.799 0.450 1.00 43.81 189 ASN A O 1
ATOM 1576 N N . VAL A 1 190 ? -23.582 -6.125 1.660 1.00 40.41 190 VAL A N 1
ATOM 1577 C CA . VAL A 1 190 ? -22.206 -6.274 1.180 1.00 40.41 190 VAL A CA 1
ATOM 1578 C C . VAL A 1 190 ? -21.438 -6.941 2.314 1.00 40.41 190 VAL A C 1
ATOM 1580 O O . VAL A 1 190 ? -21.130 -6.306 3.323 1.00 40.41 190 VAL A O 1
ATOM 1583 N N . MET A 1 191 ? -21.171 -8.241 2.192 1.00 41.41 191 MET A N 1
ATOM 1584 C CA . MET A 1 191 ? -20.308 -8.961 3.134 1.00 41.41 191 MET A CA 1
ATOM 1585 C C . MET A 1 191 ? -18.927 -9.107 2.494 1.00 41.41 191 MET A C 1
ATOM 1587 O O . MET A 1 191 ? -18.688 -10.001 1.685 1.00 41.41 191 MET A O 1
ATOM 1591 N N . GLY A 1 192 ? -18.010 -8.194 2.822 1.00 47.31 192 GLY A N 1
ATOM 1592 C CA . GLY A 1 192 ? -16.697 -8.139 2.173 1.00 47.31 192 GLY A CA 1
ATOM 1593 C C . GLY A 1 192 ? -16.804 -7.675 0.716 1.00 47.31 192 GLY A C 1
ATOM 1594 O O . GLY A 1 192 ? -17.312 -6.590 0.467 1.00 47.31 192 GLY A O 1
ATOM 1595 N N . SER A 1 193 ? -16.314 -8.475 -0.235 1.00 46.38 193 SER A N 1
ATOM 1596 C CA . SER A 1 193 ? -16.371 -8.190 -1.684 1.00 46.38 193 SER A CA 1
ATOM 1597 C C . SER A 1 193 ? -17.546 -8.876 -2.399 1.00 46.38 193 SER A C 1
ATOM 1599 O O . SER A 1 193 ? -17.520 -8.999 -3.616 1.00 46.38 193 SER A O 1
ATOM 1601 N N . MET A 1 194 ? -18.532 -9.400 -1.663 1.00 49.28 194 MET A N 1
ATOM 1602 C CA . MET A 1 194 ? -19.662 -10.144 -2.230 1.00 49.28 194 MET A CA 1
ATOM 1603 C C . MET A 1 194 ? -20.975 -9.380 -2.046 1.00 49.28 194 MET A C 1
ATOM 1605 O O . MET A 1 194 ? -21.264 -8.901 -0.945 1.00 49.28 194 MET A O 1
ATOM 1609 N N . ASN A 1 195 ? -21.770 -9.312 -3.119 1.00 56.91 195 ASN A N 1
ATOM 1610 C CA . ASN A 1 195 ? -23.067 -8.640 -3.156 1.00 56.91 195 ASN A CA 1
ATOM 1611 C C . ASN A 1 195 ? -24.203 -9.662 -3.114 1.00 56.91 195 ASN A C 1
ATOM 1613 O O . ASN A 1 195 ? -24.262 -10.567 -3.948 1.00 56.91 195 ASN A O 1
ATOM 1617 N N . TYR A 1 196 ? -25.122 -9.481 -2.170 1.00 53.00 196 TYR A N 1
ATOM 1618 C CA . TYR A 1 196 ? -26.305 -10.321 -2.003 1.00 53.00 196 TYR A CA 1
ATOM 1619 C C . TYR A 1 196 ? -27.549 -9.495 -2.322 1.00 53.00 196 TYR A C 1
ATOM 1621 O O . TYR A 1 196 ? -27.734 -8.424 -1.732 1.00 53.00 196 TYR A O 1
ATOM 1629 N N . ALA A 1 197 ? -28.401 -9.979 -3.229 1.00 53.62 197 ALA A N 1
ATOM 1630 C CA . ALA A 1 197 ? -29.690 -9.339 -3.483 1.00 53.62 197 ALA A CA 1
ATOM 1631 C C . ALA A 1 197 ? -30.841 -10.038 -2.749 1.00 53.62 197 ALA A C 1
ATOM 1633 O O . ALA A 1 197 ? -30.727 -11.152 -2.236 1.00 53.62 197 ALA A O 1
ATOM 1634 N N . SER A 1 198 ? -31.972 -9.337 -2.688 1.00 44.25 198 SER A N 1
ATOM 1635 C CA . SER A 1 198 ? -33.191 -9.747 -1.986 1.00 44.25 198 SER A CA 1
ATOM 1636 C C . SER A 1 198 ? -33.842 -11.022 -2.527 1.00 44.25 198 SER A C 1
ATOM 1638 O O . SER A 1 198 ? -34.714 -11.579 -1.870 1.00 44.25 198 SER A O 1
ATOM 1640 N N . ASP A 1 199 ? -33.462 -11.459 -3.726 1.00 55.72 199 ASP A N 1
ATOM 1641 C CA . ASP A 1 199 ? -33.949 -12.682 -4.368 1.00 55.72 199 ASP A CA 1
ATOM 1642 C C . ASP A 1 199 ? -33.143 -13.935 -3.975 1.00 55.72 199 ASP A C 1
ATOM 1644 O O . ASP A 1 199 ? -33.447 -15.036 -4.433 1.00 55.72 199 ASP A O 1
ATOM 1648 N N . GLY A 1 200 ? -32.147 -13.776 -3.098 1.00 52.53 200 GLY A N 1
ATOM 1649 C CA . GLY A 1 200 ? -31.333 -14.865 -2.566 1.00 52.53 200 GLY A CA 1
ATOM 1650 C C . GLY A 1 200 ? -30.125 -15.231 -3.428 1.00 52.53 200 GLY A C 1
ATOM 1651 O O . GLY A 1 200 ? -29.386 -16.141 -3.051 1.00 52.53 200 GLY A O 1
ATOM 1652 N N . TYR A 1 201 ? -29.882 -14.529 -4.541 1.00 57.94 201 TYR A N 1
ATOM 1653 C CA . TYR A 1 201 ? -28.709 -14.762 -5.382 1.00 57.94 201 TYR A CA 1
ATOM 1654 C C . TYR A 1 201 ? -27.514 -13.892 -4.975 1.00 57.94 201 TYR A C 1
ATOM 1656 O O . TYR A 1 201 ? -27.645 -12.757 -4.504 1.00 57.94 201 TYR A O 1
ATOM 1664 N N . ILE A 1 202 ? -26.317 -14.446 -5.187 1.00 62.84 202 ILE A N 1
ATOM 1665 C CA . ILE A 1 202 ? -25.055 -13.703 -5.136 1.00 62.84 202 ILE A CA 1
ATOM 1666 C C . ILE A 1 202 ? -24.801 -13.127 -6.525 1.00 62.84 202 ILE A C 1
ATOM 1668 O O . ILE A 1 202 ? -24.931 -13.838 -7.523 1.00 62.84 202 ILE A O 1
ATOM 1672 N N . TYR A 1 203 ? -24.428 -11.855 -6.585 1.00 62.09 203 TYR A N 1
ATOM 1673 C CA . TYR A 1 203 ? -24.192 -11.138 -7.832 1.00 62.09 203 TYR A CA 1
ATOM 1674 C C . TYR A 1 203 ? -22.705 -10.854 -8.034 1.00 62.09 203 TYR A C 1
ATOM 1676 O O . TYR A 1 203 ? -22.028 -10.389 -7.114 1.00 62.09 203 TYR A O 1
ATOM 1684 N N . ASP A 1 204 ? -22.210 -11.115 -9.247 1.00 60.28 204 ASP A N 1
ATOM 1685 C CA . ASP A 1 204 ? -20.853 -10.749 -9.665 1.00 60.28 204 ASP A CA 1
ATOM 1686 C C . ASP A 1 204 ? -20.832 -9.283 -10.119 1.00 60.28 204 ASP A C 1
ATOM 1688 O O . ASP A 1 204 ? -21.351 -8.938 -11.186 1.00 60.28 204 ASP A O 1
ATOM 1692 N N . ASP A 1 205 ? -20.250 -8.414 -9.292 1.00 59.31 205 ASP A N 1
ATOM 1693 C CA . ASP A 1 205 ? -20.076 -6.985 -9.568 1.00 59.31 205 ASP A CA 1
ATOM 1694 C C . ASP A 1 205 ? -18.753 -6.659 -10.272 1.00 59.31 205 ASP A C 1
ATOM 1696 O O . ASP A 1 205 ? -18.446 -5.485 -10.504 1.00 59.31 205 ASP A O 1
ATOM 1700 N N . SER A 1 206 ? -17.974 -7.674 -10.664 1.00 59.84 206 SER A N 1
ATOM 1701 C CA . SER A 1 206 ? -16.799 -7.457 -11.494 1.00 59.84 206 SER A CA 1
ATOM 1702 C C . SER A 1 206 ? -17.198 -6.809 -12.821 1.00 59.84 206 SER A C 1
ATOM 1704 O O . SER A 1 206 ? -18.293 -7.016 -13.356 1.00 59.84 206 SER A O 1
ATOM 1706 N N . ALA A 1 207 ? -16.274 -6.047 -13.410 1.00 52.69 207 ALA A N 1
ATOM 1707 C CA . ALA A 1 207 ? -16.505 -5.370 -14.687 1.00 52.69 207 ALA A CA 1
ATOM 1708 C C . ALA A 1 207 ? -16.891 -6.335 -15.832 1.00 52.69 207 ALA A C 1
ATOM 1710 O O . ALA A 1 207 ? -17.478 -5.903 -16.821 1.00 52.69 207 ALA A O 1
ATOM 1711 N N . ALA A 1 208 ? -16.573 -7.630 -15.702 1.00 52.59 208 ALA A N 1
ATOM 1712 C CA . ALA A 1 208 ? -16.961 -8.674 -16.648 1.00 52.59 208 ALA A CA 1
ATOM 1713 C C . ALA A 1 208 ? -18.360 -9.258 -16.363 1.00 52.59 208 ALA A C 1
ATOM 1715 O O . ALA A 1 208 ? -19.075 -9.609 -17.304 1.00 52.59 208 ALA A O 1
ATOM 1716 N N . GLY A 1 209 ? -18.746 -9.361 -15.086 1.00 59.59 209 GLY A N 1
ATOM 1717 C CA . GLY A 1 209 ? -20.023 -9.925 -14.640 1.00 59.59 209 GLY A CA 1
ATOM 1718 C C . GLY A 1 209 ? -21.200 -8.960 -14.775 1.00 59.59 209 GLY A C 1
ATOM 1719 O O . GLY A 1 209 ? -22.302 -9.383 -15.128 1.00 59.59 209 GLY A O 1
ATOM 1720 N N . GLY A 1 210 ? -20.970 -7.659 -14.569 1.00 57.31 210 GLY A N 1
ATOM 1721 C CA . GLY A 1 210 ? -21.970 -6.611 -14.793 1.00 57.31 210 GLY A CA 1
ATOM 1722 C C . GLY A 1 210 ? -23.218 -6.723 -13.910 1.00 57.31 210 GLY A C 1
ATOM 1723 O O . GLY A 1 210 ? -24.293 -6.308 -14.338 1.00 57.31 210 GLY A O 1
ATOM 1724 N N . GLY A 1 211 ? -23.104 -7.312 -12.715 1.00 59.72 211 GLY A N 1
ATOM 1725 C CA . GLY A 1 211 ? -24.232 -7.510 -11.807 1.00 59.72 211 GLY A CA 1
ATOM 1726 C C . GLY A 1 211 ? -25.171 -8.628 -12.256 1.00 59.72 211 GLY A C 1
ATOM 1727 O O . GLY A 1 211 ? -26.386 -8.500 -12.123 1.00 59.72 211 GLY A O 1
ATOM 1728 N N . LYS A 1 212 ? -24.637 -9.718 -12.815 1.00 63.84 212 LYS A N 1
ATOM 1729 C CA . LYS A 1 212 ? -25.416 -10.930 -13.112 1.00 63.84 212 LYS A CA 1
ATOM 1730 C C . LYS A 1 212 ? -25.457 -11.859 -11.900 1.00 63.84 212 LYS A C 1
ATOM 1732 O O . LYS A 1 212 ? -24.464 -11.994 -11.185 1.00 63.84 212 LYS A O 1
ATOM 1737 N N . ALA A 1 213 ? -26.602 -12.510 -11.703 1.00 58.94 213 ALA A N 1
ATOM 1738 C CA . ALA A 1 213 ? -26.768 -13.543 -10.688 1.00 58.94 213 ALA A CA 1
ATOM 1739 C C . ALA A 1 213 ? -25.862 -14.743 -11.005 1.00 58.94 213 ALA A C 1
ATOM 1741 O O . ALA A 1 213 ? -25.823 -15.220 -12.142 1.00 58.94 213 ALA A O 1
ATOM 1742 N N . VAL A 1 214 ? -25.133 -15.233 -10.003 1.00 65.94 214 VAL A N 1
ATOM 1743 C CA . VAL A 1 214 ? -24.339 -16.460 -10.104 1.00 65.94 214 VAL A CA 1
ATOM 1744 C C . VAL A 1 214 ? -25.302 -17.645 -10.088 1.00 65.94 214 VAL A C 1
ATOM 1746 O O . VAL A 1 214 ? -26.003 -17.857 -9.101 1.00 65.94 214 VAL A O 1
ATOM 1749 N N . GLU A 1 215 ? -25.311 -18.424 -11.170 1.00 57.12 215 GLU A N 1
ATOM 1750 C CA . GLU A 1 215 ? -26.354 -19.401 -11.542 1.00 57.12 215 GLU A CA 1
ATOM 1751 C C . GLU A 1 215 ? -26.661 -20.483 -10.482 1.00 57.12 215 GLU A C 1
ATOM 1753 O O . GLU A 1 215 ? -27.710 -21.107 -10.548 1.00 57.12 215 GLU A O 1
ATOM 1758 N N . ASN A 1 216 ? -25.810 -20.662 -9.462 1.00 60.12 216 ASN A N 1
ATOM 1759 C CA . ASN A 1 216 ? -26.028 -21.602 -8.352 1.00 60.12 216 ASN A CA 1
ATOM 1760 C C . ASN A 1 216 ? -25.748 -21.023 -6.950 1.00 60.12 216 ASN A C 1
ATOM 1762 O O . ASN A 1 216 ? -25.637 -21.784 -5.992 1.00 60.12 216 ASN A O 1
ATOM 1766 N N . GLY A 1 217 ? -25.559 -19.705 -6.795 1.00 54.50 217 GLY A N 1
ATOM 1767 C CA . GLY A 1 217 ? -25.235 -19.076 -5.499 1.00 54.50 217 GLY A CA 1
ATOM 1768 C C . GLY A 1 217 ? -23.899 -19.511 -4.860 1.00 54.50 217 GLY A C 1
ATOM 1769 O O . GLY A 1 217 ? -23.460 -18.918 -3.880 1.00 54.50 217 GLY A O 1
ATOM 1770 N N . THR A 1 218 ? -23.215 -20.512 -5.415 1.00 47.94 218 THR A N 1
ATOM 1771 C CA . THR A 1 218 ? -21.887 -20.967 -5.005 1.00 47.94 218 THR A CA 1
ATOM 1772 C C . THR A 1 218 ? -20.803 -20.329 -5.860 1.00 47.94 218 THR A C 1
ATOM 1774 O O . THR A 1 218 ? -20.681 -20.592 -7.057 1.00 47.94 218 THR A O 1
ATOM 1777 N N . LEU A 1 219 ? -19.940 -19.540 -5.219 1.00 50.97 219 LEU A N 1
ATOM 1778 C CA . LEU A 1 219 ? -18.627 -19.207 -5.763 1.00 50.97 219 LEU A CA 1
ATOM 1779 C C . LEU A 1 219 ? -17.764 -20.471 -5.736 1.00 50.97 219 LEU A C 1
ATOM 1781 O O . LEU A 1 219 ? -17.265 -20.875 -4.690 1.00 50.97 219 LEU A O 1
ATOM 1785 N N . HIS A 1 220 ? -17.568 -21.096 -6.897 1.00 45.75 220 HIS A N 1
ATOM 1786 C CA . HIS A 1 220 ? -16.749 -22.309 -7.022 1.00 45.75 220 HIS A CA 1
ATOM 1787 C C . HIS A 1 220 ? -15.243 -22.072 -6.792 1.00 45.75 220 HIS A C 1
ATOM 1789 O O . HIS A 1 220 ? -14.488 -23.034 -6.734 1.00 45.75 220 HIS A O 1
ATOM 1795 N N . ASN A 1 221 ? -14.823 -20.816 -6.592 1.00 46.28 221 ASN A N 1
ATOM 1796 C CA . ASN A 1 221 ? -13.442 -20.410 -6.325 1.00 46.28 221 ASN A CA 1
ATOM 1797 C C . ASN A 1 221 ? -13.361 -19.404 -5.160 1.00 46.28 221 ASN A C 1
ATOM 1799 O O . ASN A 1 221 ? -12.807 -18.313 -5.315 1.00 46.28 221 ASN A O 1
ATOM 1803 N N . ILE A 1 222 ? -13.894 -19.744 -3.981 1.00 45.44 222 ILE A N 1
ATOM 1804 C CA . ILE A 1 222 ? -13.426 -19.076 -2.756 1.00 45.44 222 ILE A CA 1
ATOM 1805 C C . ILE A 1 222 ? -11.948 -19.452 -2.626 1.00 45.44 222 ILE A C 1
ATOM 1807 O O . ILE A 1 222 ? -11.624 -20.608 -2.357 1.00 45.44 222 ILE A O 1
ATOM 1811 N N . GLN A 1 223 ? -11.052 -18.503 -2.904 1.00 42.28 223 GLN A N 1
ATOM 1812 C CA . GLN A 1 2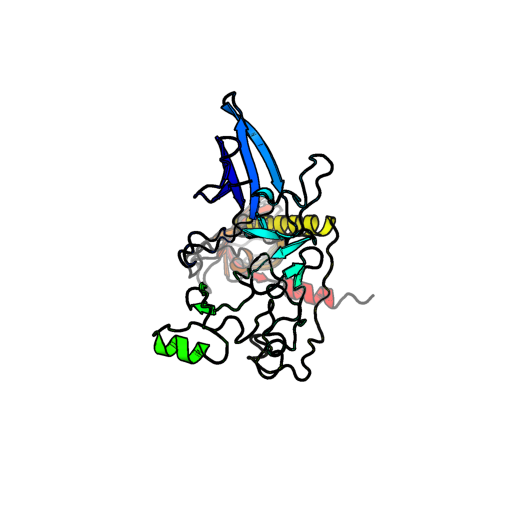23 ? -9.623 -18.717 -2.696 1.00 42.28 223 GLN A CA 1
ATOM 1813 C C . GLN A 1 223 ? -9.405 -19.115 -1.234 1.00 42.28 223 GLN A C 1
ATOM 1815 O O . GLN A 1 223 ? -10.016 -18.543 -0.331 1.00 42.28 223 GLN A O 1
ATOM 1820 N N . GLU A 1 224 ? -8.571 -20.129 -1.024 1.00 35.47 224 GLU A N 1
ATOM 1821 C CA . GLU A 1 224 ? -8.215 -20.667 0.285 1.00 35.47 224 GLU A CA 1
ATOM 1822 C C . GLU A 1 224 ? -7.967 -19.537 1.301 1.00 35.47 224 GLU A C 1
ATOM 1824 O O . GLU A 1 224 ? -7.125 -18.662 1.076 1.00 35.47 224 GLU A O 1
ATOM 1829 N N . ILE A 1 225 ? -8.685 -19.546 2.435 1.00 45.00 225 ILE A N 1
ATOM 1830 C CA . ILE A 1 225 ? -8.305 -18.729 3.593 1.00 45.00 225 ILE A CA 1
ATOM 1831 C C . ILE A 1 225 ? -7.043 -19.370 4.162 1.00 45.00 225 ILE A C 1
ATOM 1833 O O . ILE A 1 225 ? -7.090 -20.225 5.046 1.00 45.00 225 ILE A O 1
ATOM 1837 N N . VAL A 1 226 ? -5.899 -18.969 3.618 1.00 43.56 226 VAL A N 1
ATOM 1838 C CA . VAL A 1 226 ? -4.599 -19.363 4.141 1.00 43.56 226 VAL A CA 1
ATOM 1839 C C . VAL A 1 226 ? -4.447 -18.681 5.495 1.00 43.56 226 VAL A C 1
ATOM 1841 O O . VAL A 1 226 ? -4.199 -17.476 5.577 1.00 43.56 226 VAL A O 1
ATOM 1844 N N . MET A 1 227 ? -4.591 -19.448 6.578 1.00 42.66 227 MET A N 1
ATOM 1845 C CA . MET A 1 227 ? -4.110 -19.031 7.891 1.00 42.66 227 MET A CA 1
ATOM 1846 C C . MET A 1 227 ? -2.591 -18.899 7.801 1.00 42.66 227 MET A C 1
ATOM 1848 O O . MET A 1 227 ? -1.833 -19.857 7.935 1.00 42.66 227 MET A O 1
ATOM 1852 N N . THR A 1 228 ? -2.147 -17.687 7.491 1.00 43.09 228 THR A N 1
ATOM 1853 C CA . THR A 1 228 ? -0.739 -17.340 7.378 1.00 43.09 228 THR A CA 1
ATOM 1854 C C . THR A 1 228 ? -0.075 -17.547 8.733 1.00 43.09 228 THR A C 1
ATOM 1856 O O . THR A 1 228 ? -0.393 -16.842 9.690 1.00 43.09 228 THR A O 1
ATOM 1859 N N . SER A 1 229 ? 0.830 -18.529 8.814 1.00 53.72 229 SER A N 1
ATOM 1860 C CA . SER A 1 229 ? 1.610 -18.807 10.025 1.00 53.72 229 SER A CA 1
ATOM 1861 C C . SER A 1 229 ? 2.347 -17.542 10.500 1.00 53.72 229 SER A C 1
ATOM 1863 O O . SER A 1 229 ? 2.539 -16.622 9.703 1.00 53.72 229 SER A O 1
ATOM 1865 N N . PRO A 1 230 ? 2.799 -17.454 11.763 1.00 56.06 230 PRO A N 1
ATOM 1866 C CA . PRO A 1 230 ? 3.438 -16.246 12.300 1.00 56.06 230 PRO A CA 1
ATOM 1867 C C . PRO A 1 230 ? 4.539 -15.633 11.404 1.00 56.06 230 PRO A C 1
ATOM 1869 O O . PRO A 1 230 ? 4.645 -14.413 11.311 1.00 56.06 230 PRO A O 1
ATOM 1872 N N . GLY A 1 231 ? 5.282 -16.448 10.642 1.00 58.19 231 GLY A N 1
ATOM 1873 C CA . GLY A 1 231 ? 6.312 -15.974 9.702 1.00 58.19 231 GLY A CA 1
ATOM 1874 C C . GLY A 1 231 ? 5.795 -15.387 8.376 1.00 58.19 231 GLY A C 1
ATOM 1875 O O . GLY A 1 231 ? 6.568 -14.842 7.591 1.00 58.19 231 GLY A O 1
ATOM 1876 N N . ALA A 1 232 ? 4.501 -15.481 8.077 1.00 60.56 232 ALA A N 1
ATOM 1877 C CA . ALA A 1 232 ? 3.927 -14.975 6.833 1.00 60.56 232 ALA A CA 1
ATOM 1878 C C . ALA A 1 232 ? 3.582 -13.474 6.895 1.00 60.56 232 ALA A C 1
ATOM 1880 O O . ALA A 1 232 ? 3.645 -12.799 5.867 1.00 60.56 232 ALA A O 1
ATOM 1881 N N . ILE A 1 233 ? 3.342 -12.909 8.086 1.00 64.69 233 ILE A N 1
ATOM 1882 C CA . ILE A 1 233 ? 3.299 -11.445 8.267 1.00 64.69 233 ILE A CA 1
ATOM 1883 C C . ILE A 1 233 ? 4.690 -10.845 8.034 1.00 64.69 233 ILE A C 1
ATOM 1885 O O . ILE A 1 233 ? 4.813 -9.821 7.363 1.00 64.69 233 ILE A O 1
ATOM 1889 N N . GLU A 1 234 ? 5.741 -11.500 8.531 1.00 70.44 234 GLU A N 1
ATOM 1890 C CA . GLU A 1 234 ? 7.127 -11.080 8.306 1.00 70.44 234 GLU A CA 1
ATOM 1891 C C . GLU A 1 234 ? 7.501 -11.143 6.825 1.00 70.44 234 GLU A C 1
ATOM 1893 O O . GLU A 1 234 ? 8.038 -10.170 6.296 1.00 70.44 234 GLU A O 1
ATOM 1898 N N . LYS A 1 235 ? 7.143 -12.228 6.123 1.00 74.12 235 LYS A N 1
ATOM 1899 C CA . LYS A 1 235 ? 7.335 -12.333 4.667 1.00 74.12 235 LYS A CA 1
ATOM 1900 C C . LYS A 1 235 ? 6.584 -11.242 3.909 1.00 74.12 235 LYS A C 1
ATOM 1902 O O . LYS A 1 235 ? 7.201 -10.554 3.104 1.00 74.12 235 LYS A O 1
ATOM 1907 N N . ARG A 1 236 ? 5.308 -11.000 4.228 1.00 77.38 236 ARG A N 1
ATOM 1908 C CA . ARG A 1 236 ? 4.513 -9.927 3.606 1.00 77.38 236 ARG A CA 1
ATOM 1909 C C . ARG A 1 236 ? 5.130 -8.548 3.844 1.00 77.38 236 ARG A C 1
ATOM 1911 O O . ARG A 1 236 ? 5.204 -7.733 2.930 1.00 77.38 236 ARG A O 1
ATOM 1918 N N . ASN A 1 237 ? 5.585 -8.271 5.064 1.00 76.88 237 ASN A N 1
ATOM 1919 C CA . ASN A 1 237 ? 6.222 -6.998 5.397 1.00 76.88 237 ASN A CA 1
ATOM 1920 C C . ASN A 1 237 ? 7.582 -6.851 4.698 1.00 76.88 237 ASN A C 1
ATOM 1922 O O . ASN A 1 237 ? 7.900 -5.766 4.211 1.00 76.88 237 ASN A O 1
ATOM 1926 N N . ALA A 1 238 ? 8.358 -7.932 4.598 1.00 80.81 238 ALA A N 1
ATOM 1927 C CA . ALA A 1 238 ? 9.617 -7.959 3.864 1.00 80.81 238 ALA A CA 1
ATOM 1928 C C . ALA A 1 238 ? 9.403 -7.771 2.354 1.00 80.81 238 ALA A C 1
ATOM 1930 O O . ALA A 1 238 ? 10.150 -7.030 1.722 1.00 80.81 238 ALA A O 1
ATOM 1931 N N . GLU A 1 239 ? 8.371 -8.377 1.771 1.00 83.94 239 GLU A N 1
ATOM 1932 C CA . GLU A 1 239 ? 7.983 -8.193 0.369 1.00 83.94 239 GLU A CA 1
ATOM 1933 C C . GLU A 1 239 ? 7.499 -6.767 0.100 1.00 83.94 239 GLU A C 1
ATOM 1935 O O . GLU A 1 239 ? 7.965 -6.129 -0.842 1.00 83.94 239 GLU A O 1
ATOM 1940 N N . ALA A 1 240 ? 6.657 -6.210 0.975 1.00 84.50 240 ALA A N 1
ATOM 1941 C CA . ALA A 1 240 ? 6.230 -4.816 0.885 1.00 84.50 240 ALA A CA 1
ATOM 1942 C C . ALA A 1 240 ? 7.422 -3.847 1.000 1.00 84.50 240 ALA A C 1
ATOM 1944 O O . ALA A 1 240 ? 7.505 -2.869 0.257 1.00 84.50 240 ALA A O 1
ATOM 1945 N N . ALA A 1 241 ? 8.376 -4.125 1.894 1.00 82.62 241 ALA A N 1
ATOM 1946 C CA . ALA A 1 241 ? 9.607 -3.349 2.018 1.00 82.62 241 ALA A CA 1
ATOM 1947 C C . ALA A 1 241 ? 10.491 -3.468 0.765 1.00 82.62 241 ALA A C 1
ATOM 1949 O O . ALA A 1 241 ? 10.980 -2.456 0.266 1.00 82.62 241 ALA A O 1
ATOM 1950 N N . ARG A 1 242 ? 10.644 -4.678 0.210 1.00 84.06 242 ARG A N 1
ATOM 1951 C CA . ARG A 1 242 ? 11.361 -4.915 -1.054 1.00 84.06 242 ARG A CA 1
ATOM 1952 C C . ARG A 1 242 ? 10.712 -4.173 -2.217 1.00 84.06 242 ARG A C 1
ATOM 1954 O O . ARG A 1 242 ? 11.439 -3.563 -2.994 1.00 84.06 242 ARG A O 1
ATOM 1961 N N . SER A 1 243 ? 9.382 -4.168 -2.302 1.00 88.38 243 SER A N 1
ATOM 1962 C CA . SER A 1 243 ? 8.632 -3.458 -3.342 1.00 88.38 243 SER A CA 1
ATOM 1963 C C . SER A 1 243 ? 8.866 -1.950 -3.274 1.00 88.38 243 SER A C 1
ATOM 1965 O O . SER A 1 243 ? 9.216 -1.340 -4.280 1.00 88.38 243 SER A O 1
ATOM 1967 N N . ARG A 1 244 ? 8.759 -1.349 -2.080 1.00 87.81 244 ARG A N 1
ATOM 1968 C CA . ARG A 1 244 ? 9.043 0.086 -1.886 1.00 87.81 244 ARG A CA 1
ATOM 1969 C C . ARG A 1 244 ? 10.492 0.430 -2.223 1.00 87.81 244 ARG A C 1
ATOM 1971 O O . ARG A 1 244 ? 10.754 1.460 -2.837 1.00 87.81 244 ARG A O 1
ATOM 1978 N N . LEU A 1 245 ? 11.432 -0.437 -1.844 1.00 87.50 245 LEU A N 1
ATOM 1979 C CA . LEU A 1 245 ? 12.842 -0.268 -2.185 1.00 87.50 245 LEU A CA 1
ATOM 1980 C C . LEU A 1 245 ? 13.065 -0.335 -3.704 1.00 87.50 245 LEU A C 1
ATOM 1982 O O . LEU A 1 245 ? 13.770 0.513 -4.240 1.00 87.50 245 LEU A O 1
ATOM 1986 N N . HIS A 1 246 ? 12.446 -1.293 -4.401 1.00 84.75 246 HIS A N 1
ATOM 1987 C CA . HIS A 1 246 ? 12.537 -1.405 -5.861 1.00 84.75 246 HIS A CA 1
ATOM 1988 C C . HIS A 1 246 ? 11.963 -0.171 -6.554 1.00 84.75 246 HIS A C 1
ATOM 1990 O O . HIS A 1 246 ? 12.583 0.353 -7.472 1.00 84.75 246 HIS A O 1
ATOM 1996 N N . GLU A 1 247 ? 10.827 0.342 -6.089 1.00 87.81 247 GLU A N 1
ATOM 1997 C CA . GLU A 1 247 ? 10.220 1.549 -6.647 1.00 87.81 247 GLU A CA 1
ATOM 1998 C C . GLU A 1 247 ? 11.095 2.792 -6.422 1.00 87.81 247 GLU A C 1
ATOM 2000 O O . GLU A 1 247 ? 11.282 3.601 -7.333 1.00 87.81 247 GLU A O 1
ATOM 2005 N N . ALA A 1 248 ? 11.700 2.931 -5.239 1.00 87.81 248 ALA A N 1
ATOM 2006 C CA . ALA A 1 248 ? 12.645 4.008 -4.950 1.00 87.81 248 ALA A CA 1
ATOM 2007 C C . ALA A 1 248 ? 13.911 3.914 -5.824 1.00 87.81 248 ALA A C 1
ATOM 2009 O O . ALA A 1 248 ? 14.351 4.919 -6.390 1.00 87.81 248 ALA A O 1
ATOM 2010 N N . ILE A 1 249 ? 14.463 2.706 -5.987 1.00 87.06 249 ILE A N 1
ATOM 2011 C CA . ILE A 1 249 ? 15.620 2.432 -6.848 1.00 87.06 249 ILE A CA 1
ATOM 2012 C C . ILE A 1 249 ? 15.286 2.732 -8.312 1.00 87.06 249 ILE A C 1
ATOM 2014 O O . ILE A 1 249 ? 16.032 3.463 -8.960 1.00 87.06 249 ILE A O 1
ATOM 2018 N N . ALA A 1 250 ? 14.148 2.265 -8.826 1.00 87.31 250 ALA A N 1
ATOM 2019 C CA . ALA A 1 250 ? 13.694 2.557 -10.183 1.00 87.31 250 ALA A CA 1
ATOM 2020 C C . ALA A 1 250 ? 13.461 4.057 -10.394 1.00 87.31 250 ALA A C 1
ATOM 2022 O O . ALA A 1 250 ? 13.801 4.610 -11.440 1.00 87.31 250 ALA A O 1
ATOM 2023 N N . ASN A 1 251 ? 12.944 4.758 -9.386 1.00 87.50 251 ASN A N 1
ATOM 2024 C CA . ASN A 1 251 ? 12.725 6.191 -9.484 1.00 87.50 251 ASN A CA 1
ATOM 2025 C C . ASN A 1 251 ? 14.016 7.007 -9.559 1.00 87.50 251 ASN A C 1
ATOM 2027 O O . ASN A 1 251 ? 14.012 8.034 -10.246 1.00 87.50 251 ASN A O 1
ATOM 2031 N N . TYR A 1 252 ? 15.076 6.573 -8.877 1.00 86.81 252 TYR A N 1
ATOM 2032 C CA . TYR A 1 252 ? 16.365 7.262 -8.857 1.00 86.81 252 TYR A CA 1
ATOM 2033 C C . TYR A 1 252 ? 17.278 6.824 -10.010 1.00 86.81 252 TYR A C 1
ATOM 2035 O O . TYR A 1 252 ? 17.797 7.658 -10.747 1.00 86.81 252 TYR A O 1
ATOM 2043 N N . TRP A 1 253 ? 17.433 5.513 -10.200 1.00 89.56 253 TRP A N 1
ATOM 2044 C CA . TRP A 1 253 ? 18.372 4.908 -11.146 1.00 89.56 253 TRP A CA 1
ATOM 2045 C C . TRP A 1 253 ? 17.743 4.504 -12.480 1.00 89.56 253 TRP A C 1
ATOM 2047 O O . TRP A 1 253 ? 18.473 4.222 -13.422 1.00 89.56 253 TRP A O 1
ATOM 2057 N N . GLY A 1 254 ? 16.411 4.493 -12.607 1.00 90.00 254 GLY A N 1
ATOM 2058 C CA . GLY A 1 254 ? 15.732 4.005 -13.814 1.00 90.00 254 GLY A CA 1
ATOM 2059 C C . GLY A 1 254 ? 16.025 4.821 -15.072 1.00 90.00 254 GLY A C 1
ATOM 2060 O O . GLY A 1 254 ? 15.938 4.282 -16.168 1.00 90.00 254 GLY A O 1
ATOM 2061 N N . GLY A 1 255 ? 16.449 6.079 -14.918 1.00 93.75 255 GLY A N 1
ATOM 2062 C CA . GLY A 1 255 ? 16.925 6.928 -16.012 1.00 93.75 255 GLY A CA 1
ATOM 2063 C C . GLY A 1 255 ? 18.346 6.629 -16.493 1.00 93.75 255 GLY A C 1
ATOM 2064 O O . GLY A 1 255 ? 18.821 7.342 -17.373 1.00 93.75 255 GLY A O 1
ATOM 2065 N N . TYR A 1 256 ? 19.029 5.629 -15.932 1.00 95.12 256 TYR A N 1
ATOM 2066 C CA . TYR A 1 256 ? 20.430 5.332 -16.219 1.00 95.12 256 TYR A CA 1
ATOM 2067 C C . TYR A 1 256 ? 20.634 3.870 -16.611 1.00 95.12 256 TYR A C 1
ATOM 2069 O O . TYR A 1 256 ? 19.989 2.964 -16.084 1.00 95.12 256 TYR A O 1
ATOM 2077 N N . ALA A 1 257 ? 21.574 3.630 -17.519 1.00 96.62 257 ALA A N 1
ATOM 2078 C CA . ALA A 1 257 ? 22.015 2.288 -17.873 1.00 96.62 257 ALA A CA 1
ATOM 2079 C C . ALA A 1 257 ? 23.518 2.267 -18.137 1.00 96.62 257 ALA A C 1
ATOM 2081 O O . ALA A 1 257 ? 24.102 3.268 -18.540 1.00 96.62 257 ALA A O 1
ATOM 2082 N N . TYR A 1 258 ? 24.136 1.114 -17.920 1.00 96.31 258 TYR A N 1
ATOM 2083 C CA . TYR A 1 258 ? 25.568 0.919 -18.099 1.00 96.31 258 TYR A CA 1
ATOM 2084 C C . TYR A 1 258 ? 25.822 -0.376 -18.837 1.00 96.31 258 TYR A C 1
ATOM 2086 O O . TYR A 1 258 ? 25.055 -1.329 -18.709 1.00 96.31 258 TYR A O 1
ATOM 2094 N N . GLY A 1 259 ? 26.922 -0.452 -19.564 1.00 96.00 259 GLY A N 1
ATOM 2095 C CA . GLY A 1 259 ? 27.326 -1.726 -20.118 1.00 96.00 259 GLY A CA 1
ATOM 2096 C C . GLY A 1 259 ? 28.478 -1.618 -21.079 1.00 96.00 259 GLY A C 1
ATOM 2097 O O . GLY A 1 259 ? 29.292 -0.699 -21.002 1.00 96.00 259 GLY A O 1
ATOM 2098 N N . ILE A 1 260 ? 28.550 -2.604 -21.957 1.00 95.44 260 ILE A N 1
ATOM 2099 C CA . ILE A 1 260 ? 29.680 -2.791 -22.849 1.00 95.44 260 ILE A CA 1
ATOM 2100 C C . ILE A 1 260 ? 29.209 -2.840 -24.287 1.00 95.44 260 ILE A C 1
ATOM 2102 O O . ILE A 1 260 ? 28.133 -3.359 -24.587 1.00 95.44 260 ILE A O 1
ATOM 2106 N N . THR A 1 261 ? 30.054 -2.341 -25.173 1.00 93.56 261 THR A N 1
ATOM 2107 C CA . THR A 1 261 ? 29.814 -2.379 -26.609 1.00 93.56 261 THR A CA 1
ATOM 2108 C C . THR A 1 261 ? 31.044 -2.908 -27.310 1.00 93.56 261 THR A C 1
ATOM 2110 O O . THR A 1 261 ? 32.162 -2.522 -26.986 1.00 93.56 261 THR A O 1
ATOM 2113 N N . ALA A 1 262 ? 30.833 -3.791 -28.274 1.00 93.06 262 ALA A N 1
ATOM 2114 C CA . ALA A 1 262 ? 31.859 -4.252 -29.190 1.00 93.06 262 ALA A CA 1
ATOM 2115 C C . ALA A 1 262 ? 31.398 -3.949 -30.612 1.00 93.06 262 ALA A C 1
ATOM 2117 O O . ALA A 1 262 ? 30.242 -4.177 -30.961 1.00 93.06 262 ALA A O 1
ATOM 2118 N N . GLY A 1 263 ? 32.285 -3.426 -31.442 1.00 90.94 263 GLY A N 1
ATOM 2119 C CA . GLY A 1 263 ? 31.953 -3.071 -32.810 1.00 90.94 263 GLY A CA 1
ATOM 2120 C C . GLY A 1 263 ? 33.176 -2.967 -33.695 1.00 90.94 263 GLY A C 1
ATOM 2121 O O . GLY A 1 263 ? 34.310 -3.147 -33.252 1.00 90.94 263 GLY A O 1
ATOM 2122 N N . TYR A 1 264 ? 32.932 -2.668 -34.960 1.00 88.62 264 TYR A N 1
ATOM 2123 C CA . TYR A 1 264 ? 33.975 -2.398 -35.933 1.00 88.62 264 TYR A CA 1
ATOM 2124 C C . TYR A 1 264 ? 33.572 -1.231 -36.833 1.00 88.62 264 TYR A C 1
ATOM 2126 O O . TYR A 1 264 ? 32.385 -1.002 -37.082 1.00 88.62 264 TYR A O 1
ATOM 2134 N N . LYS A 1 265 ? 34.572 -0.500 -37.329 1.00 86.88 265 LYS A N 1
ATOM 2135 C CA . LYS A 1 265 ? 34.417 0.531 -38.361 1.00 86.88 265 LYS A CA 1
ATOM 2136 C C . LYS A 1 265 ? 35.225 0.145 -39.599 1.00 86.88 265 LYS A C 1
ATOM 2138 O O . LYS A 1 265 ? 36.347 -0.353 -39.476 1.00 86.88 265 LYS A O 1
ATOM 2143 N N . LEU A 1 266 ? 34.641 0.358 -40.775 1.00 86.38 266 LEU A N 1
ATOM 2144 C CA . LEU A 1 266 ? 35.262 0.145 -42.077 1.00 86.38 266 LEU A CA 1
ATOM 2145 C C . LEU A 1 266 ? 34.945 1.345 -42.983 1.00 86.38 266 LEU A C 1
ATOM 2147 O O . LEU A 1 266 ? 33.848 1.461 -43.537 1.00 86.38 266 LEU A O 1
ATOM 2151 N N . GLY A 1 267 ? 35.906 2.259 -43.119 1.00 87.50 267 GLY A N 1
ATOM 2152 C CA . GLY A 1 267 ? 35.718 3.509 -43.851 1.00 87.50 267 GLY A CA 1
ATOM 2153 C C . GLY A 1 267 ? 34.688 4.390 -43.148 1.00 87.50 267 GLY A C 1
ATOM 2154 O O . GLY A 1 267 ? 34.850 4.722 -41.977 1.00 87.50 267 GLY A O 1
ATOM 2155 N N . ASN A 1 268 ? 33.622 4.760 -43.855 1.00 88.38 268 ASN A N 1
ATOM 2156 C CA . ASN A 1 268 ? 32.561 5.615 -43.320 1.00 88.38 268 ASN A CA 1
ATOM 2157 C C . ASN A 1 268 ? 31.431 4.822 -42.646 1.00 88.38 268 ASN A C 1
ATOM 2159 O O . ASN A 1 268 ? 30.517 5.437 -42.110 1.00 88.38 268 ASN A O 1
ATOM 2163 N N . ALA A 1 269 ? 31.450 3.488 -42.670 1.00 89.88 269 ALA A N 1
ATOM 2164 C CA . ALA A 1 269 ? 30.410 2.659 -42.064 1.00 89.88 269 ALA A CA 1
ATOM 2165 C C . ALA A 1 269 ? 30.919 1.964 -40.796 1.00 89.88 269 ALA A C 1
ATOM 2167 O O . ALA A 1 269 ? 32.075 1.545 -40.721 1.00 89.88 269 ALA A O 1
ATOM 2168 N N . GLY A 1 270 ? 30.047 1.799 -39.807 1.00 90.69 270 GLY A N 1
ATOM 2169 C CA . GLY A 1 270 ? 30.341 1.060 -38.588 1.00 90.69 270 GLY A CA 1
ATOM 2170 C C . GLY A 1 270 ? 29.150 0.252 -38.098 1.00 90.69 270 GLY A C 1
ATOM 2171 O O . GLY A 1 270 ? 27.997 0.589 -38.357 1.00 90.69 270 GLY A O 1
ATOM 2172 N N . TYR A 1 271 ? 29.443 -0.821 -37.372 1.00 93.19 271 TYR A N 1
ATOM 2173 C CA . TYR A 1 271 ? 28.439 -1.651 -36.716 1.00 93.19 271 TYR A CA 1
ATOM 2174 C C . TYR A 1 271 ? 28.904 -1.992 -35.311 1.00 93.19 271 TYR A C 1
ATOM 2176 O O . TYR A 1 271 ? 30.061 -2.365 -35.106 1.00 93.19 271 TYR A O 1
ATOM 2184 N N . SER A 1 272 ? 28.003 -1.889 -34.342 1.00 93.06 272 SER A N 1
ATOM 2185 C CA . SER A 1 272 ? 28.281 -2.244 -32.959 1.00 93.06 272 SER A CA 1
ATOM 2186 C C . SER A 1 272 ? 27.139 -3.025 -32.323 1.00 93.06 272 SER A C 1
ATOM 2188 O O . SER A 1 272 ? 25.974 -2.921 -32.710 1.00 93.06 272 SER A O 1
ATOM 2190 N N . LEU A 1 273 ? 27.506 -3.841 -31.342 1.00 95.12 273 LEU A N 1
ATOM 2191 C CA . LEU A 1 273 ? 26.623 -4.631 -30.507 1.00 95.12 273 LEU A CA 1
ATOM 2192 C C . LEU A 1 273 ? 26.850 -4.220 -29.053 1.00 95.12 273 LEU A C 1
ATOM 2194 O O . LEU A 1 273 ? 27.982 -4.255 -28.572 1.00 95.12 273 LEU A O 1
ATOM 2198 N N . SER A 1 274 ? 25.781 -3.848 -28.359 1.00 95.12 274 SER A N 1
ATOM 2199 C CA . SER A 1 274 ? 25.830 -3.305 -27.001 1.00 95.12 274 SER A CA 1
ATOM 2200 C C . SER A 1 274 ? 24.986 -4.139 -26.049 1.00 95.12 274 SER A C 1
ATOM 2202 O O . SER A 1 274 ? 23.792 -4.305 -26.289 1.00 95.12 274 SER A O 1
ATOM 2204 N N . LEU A 1 275 ? 25.576 -4.619 -24.956 1.00 96.12 275 LEU A N 1
ATOM 2205 C CA . LEU A 1 275 ? 24.855 -5.222 -23.836 1.00 96.12 275 LEU A CA 1
ATOM 2206 C C . LEU A 1 275 ? 24.788 -4.202 -22.703 1.00 96.12 275 LEU A C 1
ATOM 2208 O O . LEU A 1 275 ? 25.822 -3.821 -22.157 1.00 96.12 275 LEU A O 1
ATOM 2212 N N . LEU A 1 276 ? 23.579 -3.768 -22.357 1.00 96.00 276 LEU A N 1
ATOM 2213 C CA . LEU A 1 276 ? 23.342 -2.699 -21.391 1.00 96.00 276 LEU A CA 1
ATOM 2214 C C . LEU A 1 276 ? 22.413 -3.173 -20.270 1.00 96.00 276 LEU A C 1
ATOM 2216 O O . LEU A 1 276 ? 21.383 -3.791 -20.530 1.00 96.00 276 LEU A O 1
ATOM 2220 N N . GLN A 1 277 ? 22.755 -2.832 -19.031 1.00 96.44 277 GLN A N 1
ATOM 2221 C CA . GLN A 1 277 ? 21.987 -3.093 -17.819 1.00 96.44 277 GLN A CA 1
ATOM 2222 C C . GLN A 1 277 ? 21.509 -1.777 -17.203 1.00 96.44 277 GLN A C 1
ATOM 2224 O O . GLN A 1 277 ? 22.294 -0.868 -16.935 1.00 96.44 277 GLN A O 1
ATOM 2229 N N . ASN A 1 278 ? 20.218 -1.705 -16.910 1.00 95.06 278 ASN A N 1
ATOM 2230 C CA . ASN A 1 278 ? 19.627 -0.676 -16.072 1.00 95.06 278 ASN A CA 1
ATOM 2231 C C . ASN A 1 278 ? 19.464 -1.243 -14.658 1.00 95.06 278 ASN A C 1
ATOM 2233 O O . ASN A 1 278 ? 18.672 -2.160 -14.437 1.00 95.06 278 ASN A O 1
ATOM 2237 N N . PHE A 1 279 ? 20.239 -0.739 -13.698 1.00 89.69 279 PHE A N 1
ATOM 2238 C CA . PHE A 1 279 ? 20.173 -1.203 -12.306 1.00 89.69 279 PHE A CA 1
ATOM 2239 C C . PHE A 1 279 ? 18.958 -0.649 -11.551 1.00 89.69 279 PHE A C 1
ATOM 2241 O O . PHE A 1 279 ? 18.580 -1.200 -10.524 1.00 89.69 279 PHE A O 1
ATOM 2248 N N . GLY A 1 280 ? 18.330 0.412 -12.068 1.00 89.62 280 GLY A N 1
ATOM 2249 C CA . GLY A 1 280 ? 17.092 0.960 -11.529 1.00 89.62 280 GLY A CA 1
ATOM 2250 C C . GLY A 1 280 ? 15.886 0.078 -11.827 1.00 89.62 280 GLY A C 1
ATOM 2251 O O . GLY A 1 280 ? 15.130 -0.270 -10.927 1.00 89.62 280 GLY A O 1
ATOM 2252 N N . THR A 1 281 ? 15.706 -0.291 -13.095 1.00 89.50 281 THR A N 1
ATOM 2253 C CA . THR A 1 281 ? 14.572 -1.117 -13.545 1.00 89.50 281 THR A CA 1
ATOM 2254 C C . THR A 1 281 ? 14.863 -2.618 -13.512 1.00 89.50 281 THR A C 1
ATOM 2256 O O . THR A 1 281 ? 13.952 -3.420 -13.701 1.00 89.50 281 THR A O 1
ATOM 2259 N N . GLY A 1 282 ? 16.124 -3.016 -13.323 1.00 89.81 282 GLY A N 1
ATOM 2260 C CA . GLY A 1 282 ? 16.575 -4.408 -13.409 1.00 89.81 282 GLY A CA 1
ATOM 2261 C C . GLY A 1 282 ? 16.658 -4.957 -14.839 1.00 89.81 282 GLY A C 1
ATOM 2262 O O . GLY A 1 282 ? 17.049 -6.105 -15.031 1.00 89.81 282 GLY A O 1
ATOM 2263 N N . GLN A 1 283 ? 16.336 -4.162 -15.863 1.00 91.19 283 GLN A N 1
ATOM 2264 C CA . GLN A 1 283 ? 16.308 -4.619 -17.252 1.00 91.19 283 GLN A CA 1
ATOM 2265 C C . GLN A 1 283 ? 17.709 -4.706 -17.869 1.00 91.19 283 GLN A C 1
ATOM 2267 O O . GLN A 1 283 ? 18.486 -3.754 -17.796 1.00 91.19 283 GLN A O 1
ATOM 2272 N N . ALA A 1 284 ? 17.981 -5.809 -18.564 1.00 93.94 284 ALA A N 1
ATOM 2273 C CA . ALA A 1 284 ? 19.119 -5.957 -19.465 1.00 93.94 284 ALA A CA 1
ATOM 2274 C C . ALA A 1 284 ? 18.628 -5.983 -20.916 1.00 93.94 284 ALA A C 1
ATOM 2276 O O . ALA A 1 284 ? 17.636 -6.652 -21.218 1.00 93.94 284 ALA A O 1
ATOM 2277 N N . LYS A 1 285 ? 19.316 -5.279 -21.817 1.00 95.19 285 LYS A N 1
ATOM 2278 C CA . LYS A 1 285 ? 18.994 -5.259 -23.247 1.00 95.19 285 LYS A CA 1
ATOM 2279 C C . LYS A 1 285 ? 20.230 -5.398 -24.120 1.00 95.19 285 LYS A C 1
ATOM 2281 O O . LYS A 1 285 ? 21.311 -4.921 -23.775 1.00 95.19 285 LYS A O 1
ATOM 2286 N N . LEU A 1 286 ? 20.024 -6.039 -25.267 1.00 95.25 286 LEU A N 1
ATOM 2287 C CA . LEU A 1 286 ? 20.996 -6.160 -26.343 1.00 95.25 286 LEU A CA 1
ATOM 2288 C C . LEU A 1 286 ? 20.585 -5.243 -27.496 1.00 95.25 286 LEU A C 1
ATOM 2290 O O . LEU A 1 286 ? 19.491 -5.387 -28.039 1.00 95.25 286 LEU A O 1
ATOM 2294 N N . PHE A 1 287 ? 21.474 -4.346 -27.902 1.00 96.25 287 PHE A N 1
ATOM 2295 C CA . PHE A 1 287 ? 21.239 -3.413 -28.999 1.00 96.25 287 PHE A CA 1
ATOM 2296 C C . PHE A 1 287 ? 22.235 -3.614 -30.128 1.00 96.25 287 PHE A C 1
ATOM 2298 O O . PHE A 1 287 ? 23.422 -3.803 -29.876 1.00 96.25 287 PHE A O 1
ATOM 2305 N N . GLY A 1 288 ? 21.753 -3.523 -31.363 1.00 96.12 288 GLY A N 1
ATOM 2306 C CA . GLY A 1 288 ? 22.590 -3.378 -32.548 1.00 96.12 288 GLY A CA 1
ATOM 2307 C C . GLY A 1 288 ? 22.526 -1.942 -33.044 1.00 96.12 288 GLY A C 1
ATOM 2308 O O . GLY A 1 288 ? 21.428 -1.413 -33.213 1.00 96.12 288 GLY A O 1
ATOM 2309 N N . THR A 1 289 ? 23.677 -1.329 -33.296 1.00 94.44 289 THR A N 1
ATOM 2310 C CA . THR A 1 289 ? 23.760 0.035 -33.821 1.00 94.44 289 THR A CA 1
ATOM 2311 C C . THR A 1 289 ? 24.561 0.043 -35.113 1.00 94.44 289 THR A C 1
ATOM 2313 O O . THR A 1 289 ? 25.719 -0.369 -35.139 1.00 94.44 289 THR A O 1
ATOM 2316 N N . ALA A 1 290 ? 23.948 0.525 -36.191 1.00 93.62 290 ALA A N 1
ATOM 2317 C CA . ALA A 1 290 ? 24.649 0.859 -37.426 1.00 93.62 290 ALA A CA 1
ATOM 2318 C C . ALA A 1 290 ? 25.032 2.342 -37.397 1.00 93.62 290 ALA A C 1
ATOM 2320 O O . ALA A 1 290 ? 24.242 3.170 -36.940 1.00 93.62 290 ALA A O 1
ATOM 2321 N N . SER A 1 291 ? 26.224 2.689 -37.878 1.00 90.25 291 SER A N 1
ATOM 2322 C CA . SER A 1 291 ? 26.704 4.067 -37.942 1.00 90.25 291 SER A CA 1
ATOM 2323 C C . SER A 1 291 ? 27.259 4.435 -39.316 1.00 90.25 291 SER A C 1
ATOM 2325 O O . SER A 1 291 ? 27.850 3.610 -40.011 1.00 90.25 291 SER A O 1
ATOM 2327 N N . ALA A 1 292 ? 27.052 5.692 -39.707 1.00 90.19 292 ALA A N 1
ATOM 2328 C CA . ALA A 1 292 ? 27.570 6.289 -40.933 1.00 90.19 292 ALA A CA 1
ATOM 2329 C C . ALA A 1 292 ? 28.281 7.609 -40.594 1.00 90.19 292 ALA A C 1
ATOM 2331 O O . ALA A 1 292 ? 27.642 8.585 -40.195 1.00 90.19 292 ALA A O 1
ATOM 2332 N N . GLY A 1 293 ? 29.609 7.612 -40.688 1.00 84.69 293 GLY A N 1
ATOM 2333 C CA . GLY A 1 293 ? 30.494 8.734 -40.387 1.00 84.69 293 GLY A CA 1
ATOM 2334 C C . GLY A 1 293 ? 30.812 9.606 -41.598 1.00 84.69 293 GLY A C 1
ATOM 2335 O O . GLY A 1 293 ? 30.749 9.163 -42.745 1.00 84.69 293 GLY A O 1
ATOM 2336 N N . THR A 1 294 ? 31.186 10.857 -41.339 1.00 81.38 294 THR A N 1
ATOM 2337 C CA . THR A 1 294 ? 31.732 11.759 -42.368 1.00 81.38 294 THR A CA 1
ATOM 2338 C C . THR A 1 294 ? 33.207 11.480 -42.658 1.00 81.38 294 THR A C 1
ATOM 2340 O O . THR A 1 294 ? 33.649 11.660 -43.788 1.00 81.38 294 THR A O 1
ATOM 2343 N N . GLU A 1 295 ? 33.941 10.989 -41.659 1.00 81.69 295 GLU A N 1
ATOM 2344 C CA . GLU A 1 295 ? 35.372 10.677 -41.724 1.00 81.69 295 GLU A CA 1
ATOM 2345 C C . GLU A 1 295 ? 35.614 9.167 -41.844 1.00 81.69 295 GLU A C 1
ATOM 2347 O O . GLU A 1 295 ? 34.873 8.361 -41.270 1.00 81.69 295 GLU A O 1
ATOM 2352 N N . GLN A 1 296 ? 36.682 8.777 -42.546 1.00 81.81 296 GLN A N 1
ATOM 2353 C CA . GLN A 1 296 ? 37.092 7.374 -42.624 1.00 81.81 296 GLN A CA 1
ATOM 2354 C C . GLN A 1 296 ? 37.708 6.918 -41.297 1.00 81.81 296 GLN A C 1
ATOM 2356 O O . GLN A 1 296 ? 38.621 7.544 -40.766 1.00 81.81 296 GLN A O 1
ATOM 2361 N N . SER A 1 297 ? 37.217 5.805 -40.757 1.00 79.69 297 SER A N 1
ATOM 2362 C CA . SER A 1 297 ? 37.727 5.176 -39.537 1.00 79.69 297 SER A CA 1
ATOM 2363 C C . SER A 1 297 ? 37.833 3.666 -39.728 1.00 79.69 297 SER A C 1
ATOM 2365 O O . SER A 1 297 ? 36.962 3.043 -40.337 1.00 79.69 297 SER A O 1
ATOM 2367 N N . PHE A 1 298 ? 38.887 3.063 -39.180 1.00 82.25 298 PHE A N 1
ATOM 2368 C CA . PHE A 1 298 ? 39.130 1.626 -39.297 1.00 82.25 298 PHE A CA 1
ATOM 2369 C C . PHE A 1 298 ? 39.516 1.027 -37.949 1.00 82.25 298 PHE A C 1
ATOM 2371 O O . PHE A 1 298 ? 40.302 1.605 -37.195 1.00 82.25 298 PHE A O 1
ATOM 2378 N N . GLY A 1 299 ? 38.981 -0.157 -37.661 1.00 83.06 299 GLY A N 1
ATOM 2379 C CA . GLY A 1 299 ? 39.406 -0.967 -36.522 1.00 83.06 299 GLY A CA 1
ATOM 2380 C C . GLY A 1 299 ? 38.255 -1.542 -35.709 1.00 83.06 299 GLY A C 1
ATOM 2381 O O . GLY A 1 299 ? 37.080 -1.346 -36.022 1.00 83.06 299 GLY A O 1
ATOM 2382 N N . LEU A 1 300 ? 38.631 -2.272 -34.660 1.00 85.06 300 LEU A N 1
ATOM 2383 C CA . LEU A 1 300 ? 37.724 -2.817 -33.655 1.00 85.06 300 LEU A CA 1
ATOM 2384 C C . LEU A 1 300 ? 37.583 -1.821 -32.507 1.00 85.06 300 LEU A C 1
ATOM 2386 O O . LEU A 1 300 ? 38.581 -1.296 -32.015 1.00 85.06 300 LEU A O 1
ATOM 2390 N N . THR A 1 301 ? 36.354 -1.602 -32.061 1.00 78.75 301 THR A N 1
ATOM 2391 C CA . THR A 1 301 ? 36.042 -0.711 -30.948 1.00 78.75 301 THR A CA 1
ATOM 2392 C C . THR A 1 301 ? 35.413 -1.519 -29.824 1.00 78.75 301 THR A C 1
ATOM 2394 O O . THR A 1 301 ? 34.362 -2.128 -30.016 1.00 78.75 301 THR A O 1
ATOM 2397 N N . PHE A 1 302 ? 36.028 -1.491 -28.644 1.00 88.38 302 PHE A N 1
ATOM 2398 C CA . PHE A 1 302 ? 35.388 -1.908 -27.402 1.00 88.38 302 PHE A CA 1
ATOM 2399 C C . PHE A 1 302 ? 35.065 -0.660 -26.590 1.00 88.38 302 PHE A C 1
ATOM 2401 O O . PHE A 1 302 ? 35.877 0.257 -26.527 1.00 88.38 302 PHE A O 1
ATOM 2408 N N . GLN A 1 303 ? 33.882 -0.586 -25.994 1.00 89.31 303 GLN A N 1
ATOM 2409 C CA . GLN A 1 303 ? 33.468 0.578 -25.219 1.00 89.31 303 GLN A CA 1
ATOM 2410 C C . GLN A 1 303 ? 32.865 0.169 -23.889 1.00 89.31 303 GLN A C 1
ATOM 2412 O O . GLN A 1 303 ? 32.112 -0.803 -23.815 1.00 89.31 303 GLN A O 1
ATOM 2417 N N . LEU A 1 304 ? 33.157 0.962 -22.863 1.00 92.81 304 LEU A N 1
ATOM 2418 C CA . LEU A 1 304 ? 32.358 1.017 -21.645 1.00 92.81 304 LEU A CA 1
ATOM 2419 C C . LEU A 1 304 ? 31.398 2.191 -21.777 1.00 92.81 304 LEU A C 1
ATOM 2421 O O . LEU A 1 304 ? 31.845 3.324 -21.950 1.00 92.81 304 LEU A O 1
ATOM 2425 N N . ASN A 1 305 ? 30.102 1.919 -21.703 1.00 93.12 305 ASN A N 1
ATOM 2426 C CA . ASN A 1 305 ? 29.053 2.889 -21.971 1.00 93.12 305 ASN A CA 1
ATOM 2427 C C . ASN A 1 305 ? 28.251 3.208 -20.714 1.00 93.12 305 ASN A C 1
ATOM 2429 O O . ASN A 1 305 ? 27.867 2.313 -19.959 1.00 93.12 305 ASN A O 1
ATOM 2433 N N . ALA A 1 306 ? 27.965 4.494 -20.532 1.00 95.94 306 ALA A N 1
ATOM 2434 C CA . ALA A 1 306 ? 27.015 5.016 -19.562 1.00 95.94 306 ALA A CA 1
ATOM 2435 C C . ALA A 1 306 ? 25.944 5.823 -20.302 1.00 95.94 306 ALA A C 1
ATOM 2437 O O . ALA A 1 306 ? 26.256 6.684 -21.123 1.00 95.94 306 ALA A O 1
ATOM 2438 N N . LEU A 1 307 ? 24.680 5.520 -20.033 1.00 96.12 307 LEU A N 1
ATOM 2439 C CA . LEU A 1 307 ? 23.523 6.130 -20.669 1.00 96.12 307 LEU A CA 1
ATOM 2440 C C . LEU A 1 307 ? 22.717 6.902 -19.631 1.00 96.12 307 LEU A C 1
ATOM 2442 O O . LEU A 1 307 ? 22.563 6.455 -18.493 1.00 96.12 307 LEU A O 1
ATOM 2446 N N . SER A 1 308 ? 22.159 8.036 -20.046 1.00 96.00 308 SER A N 1
ATOM 2447 C CA . SER A 1 308 ? 21.244 8.837 -19.236 1.00 96.00 308 SER A CA 1
ATOM 2448 C C . SER A 1 308 ? 20.067 9.347 -20.064 1.00 96.00 308 SER A C 1
ATOM 2450 O O . SER A 1 308 ? 20.243 9.907 -21.149 1.00 96.00 308 SER A O 1
ATOM 2452 N N . ALA A 1 309 ? 18.858 9.142 -19.549 1.00 95.06 309 ALA A N 1
ATOM 2453 C CA . ALA A 1 309 ? 17.632 9.689 -20.108 1.00 95.06 309 ALA A CA 1
ATOM 2454 C C . ALA A 1 309 ? 17.554 11.202 -19.845 1.00 95.06 309 ALA A C 1
ATOM 2456 O O . ALA A 1 309 ? 17.908 11.680 -18.764 1.00 95.06 309 ALA A O 1
ATOM 2457 N N . TYR A 1 310 ? 17.069 11.963 -20.822 1.00 94.06 310 TYR A N 1
ATOM 2458 C CA . TYR A 1 310 ? 16.881 13.405 -20.705 1.00 94.06 310 TYR A CA 1
ATOM 2459 C C . TYR A 1 310 ? 15.554 13.853 -21.327 1.00 94.06 310 TYR A C 1
ATOM 2461 O O . TYR A 1 310 ? 14.935 13.142 -22.119 1.00 94.06 310 TYR A O 1
ATOM 2469 N N . GLY A 1 311 ? 15.129 15.065 -20.969 1.00 92.62 311 GLY A N 1
ATOM 2470 C CA . GLY A 1 311 ? 13.869 15.653 -21.417 1.00 92.62 311 GLY A CA 1
ATOM 2471 C C . GLY A 1 311 ? 12.688 15.335 -20.499 1.00 92.62 311 GLY A C 1
ATOM 2472 O O . GLY A 1 311 ? 12.845 14.850 -19.372 1.00 92.62 311 GLY A O 1
ATOM 2473 N N . LYS A 1 312 ? 11.486 15.664 -20.971 1.00 93.00 312 LYS A N 1
ATOM 2474 C CA . LYS A 1 312 ? 10.227 15.483 -20.238 1.00 93.00 312 LYS A CA 1
ATOM 2475 C C . LYS A 1 312 ? 9.213 14.713 -21.074 1.00 93.00 312 LYS A C 1
ATOM 2477 O O . LYS A 1 312 ? 9.224 14.790 -22.299 1.00 93.00 312 LYS A O 1
ATOM 2482 N N . ASN A 1 313 ? 8.339 13.981 -20.400 1.00 89.50 313 ASN A N 1
ATOM 2483 C CA . ASN A 1 313 ? 7.139 13.402 -20.991 1.00 89.50 313 ASN A CA 1
ATOM 2484 C C . ASN A 1 313 ? 6.095 14.494 -21.311 1.00 89.50 313 ASN A C 1
ATOM 2486 O O . ASN A 1 313 ? 6.188 15.596 -20.763 1.00 89.50 313 ASN A O 1
ATOM 2490 N N . PRO A 1 314 ? 5.086 14.201 -22.159 1.00 89.69 314 PRO A N 1
ATOM 2491 C CA . PRO A 1 314 ? 3.987 15.123 -22.464 1.00 89.69 314 PRO A CA 1
ATOM 2492 C C . PRO A 1 314 ? 3.225 15.627 -21.231 1.00 89.69 314 PRO A C 1
ATOM 2494 O O . PRO A 1 314 ? 2.725 16.744 -21.233 1.00 89.69 314 PRO A O 1
ATOM 2497 N N . ASP A 1 315 ? 3.178 14.826 -20.167 1.00 90.62 315 ASP A N 1
ATOM 2498 C CA . ASP A 1 315 ? 2.572 15.167 -18.874 1.00 90.62 315 ASP A CA 1
ATOM 2499 C C . ASP A 1 315 ? 3.461 16.072 -17.988 1.00 90.62 315 ASP A C 1
ATOM 2501 O O . ASP A 1 315 ? 3.099 16.405 -16.862 1.00 90.62 315 ASP A O 1
ATOM 2505 N N . GLY A 1 316 ? 4.645 16.463 -18.473 1.00 88.25 316 GLY A N 1
ATOM 2506 C CA . GLY A 1 316 ? 5.607 17.303 -17.761 1.00 88.25 316 GLY A CA 1
ATOM 2507 C C . GLY A 1 316 ? 6.531 16.558 -16.790 1.00 88.25 316 GLY A C 1
ATOM 2508 O O . GLY A 1 316 ? 7.454 17.175 -16.243 1.00 88.25 316 GLY A O 1
ATOM 2509 N N . THR A 1 317 ? 6.348 15.248 -16.596 1.00 89.50 317 THR A N 1
ATOM 2510 C CA . THR A 1 317 ? 7.224 14.427 -15.749 1.00 89.50 317 THR A CA 1
ATOM 2511 C C . THR A 1 317 ? 8.597 14.223 -16.395 1.00 89.50 317 THR A C 1
ATOM 2513 O O . THR A 1 317 ? 8.760 14.323 -17.613 1.00 89.50 317 THR A O 1
ATOM 2516 N N . LYS A 1 318 ? 9.635 13.958 -15.587 1.00 89.75 318 LYS A N 1
ATOM 2517 C CA . LYS A 1 318 ? 10.981 13.668 -16.113 1.00 89.75 318 LYS A CA 1
ATOM 2518 C C . LYS A 1 318 ? 10.953 12.380 -16.941 1.00 89.75 318 LYS A C 1
ATOM 2520 O O . LYS A 1 318 ? 10.461 11.361 -16.461 1.00 89.75 318 LYS A O 1
ATOM 2525 N N . TYR A 1 319 ? 11.533 12.416 -18.138 1.00 91.88 319 TYR A N 1
ATOM 2526 C CA . TYR A 1 319 ? 11.700 11.225 -18.966 1.00 91.88 319 TYR A CA 1
ATOM 2527 C C . TYR A 1 319 ? 12.742 10.290 -18.334 1.00 91.88 319 TYR A C 1
ATOM 2529 O O . TYR A 1 319 ? 13.850 10.727 -18.024 1.00 91.88 319 TYR A O 1
ATOM 2537 N N . LYS A 1 320 ? 12.382 9.020 -18.110 1.00 91.69 320 LYS A N 1
ATOM 2538 C CA . LYS A 1 320 ? 13.256 8.018 -17.467 1.00 91.69 320 LYS A CA 1
ATOM 2539 C C . LYS A 1 320 ? 13.503 6.774 -18.320 1.00 91.69 320 LYS A C 1
ATOM 2541 O O . LYS A 1 320 ? 14.309 5.944 -17.928 1.00 91.69 320 LYS A O 1
ATOM 2546 N N . ASP A 1 321 ? 12.841 6.619 -19.465 1.00 92.12 321 ASP A N 1
ATOM 2547 C CA . ASP A 1 321 ? 13.031 5.435 -20.307 1.00 92.12 321 ASP A CA 1
ATOM 2548 C C . ASP A 1 321 ? 14.319 5.551 -21.136 1.00 92.12 321 ASP A C 1
ATOM 2550 O O . ASP A 1 321 ? 14.329 5.969 -22.296 1.00 92.12 321 ASP A O 1
ATOM 2554 N N . VAL A 1 322 ? 15.429 5.184 -20.497 1.00 94.12 322 VAL A N 1
ATOM 2555 C CA . VAL A 1 322 ? 16.770 5.221 -21.087 1.00 94.12 322 VAL A CA 1
ATOM 2556 C C . VAL A 1 322 ? 16.906 4.287 -22.289 1.00 94.12 322 VAL A C 1
ATOM 2558 O O . VAL A 1 322 ? 17.625 4.608 -23.234 1.00 94.12 322 VAL A O 1
ATOM 2561 N N . PHE A 1 323 ? 16.206 3.152 -22.294 1.00 94.62 323 PHE A N 1
ATOM 2562 C CA . PHE A 1 323 ? 16.318 2.168 -23.366 1.00 94.62 323 PHE A CA 1
ATOM 2563 C C . PHE A 1 323 ? 15.422 2.495 -24.549 1.00 94.62 323 PHE A C 1
ATOM 2565 O O . PHE A 1 323 ? 15.893 2.424 -25.679 1.00 94.62 323 PHE A O 1
ATOM 2572 N N . GLY A 1 324 ? 14.175 2.901 -24.312 1.00 91.50 324 GLY A N 1
ATOM 2573 C CA . GLY A 1 324 ? 13.305 3.408 -25.370 1.00 91.50 324 GLY A CA 1
ATOM 2574 C C . GLY A 1 324 ? 13.874 4.671 -26.010 1.00 91.50 324 GLY A C 1
ATOM 2575 O O . GLY A 1 324 ? 13.855 4.801 -27.228 1.00 91.50 324 GLY A O 1
ATOM 2576 N N . GLY A 1 325 ? 14.483 5.553 -25.209 1.00 89.44 325 GLY A N 1
ATOM 2577 C CA . GLY A 1 325 ? 15.149 6.750 -25.723 1.00 89.44 325 GLY A CA 1
ATOM 2578 C C . GLY A 1 325 ? 16.394 6.453 -26.560 1.00 89.44 325 GLY A C 1
ATOM 2579 O O . GLY A 1 325 ? 16.754 7.268 -27.400 1.00 89.44 325 GLY A O 1
ATOM 2580 N N . ALA A 1 326 ? 17.049 5.306 -26.362 1.00 90.50 326 ALA A N 1
ATOM 2581 C CA . ALA A 1 326 ? 18.233 4.914 -27.126 1.00 90.50 326 ALA A CA 1
ATOM 2582 C C . ALA A 1 326 ? 17.900 4.301 -28.497 1.00 90.50 326 ALA A C 1
ATOM 2584 O O . ALA A 1 326 ? 18.814 4.074 -29.289 1.00 90.50 326 ALA A O 1
ATOM 2585 N N . LEU A 1 327 ? 16.626 4.002 -28.771 1.00 91.38 327 LEU A N 1
ATOM 2586 C CA . LEU A 1 327 ? 16.183 3.421 -30.035 1.00 91.38 327 LEU A CA 1
ATOM 2587 C C . LEU A 1 327 ? 16.052 4.467 -31.137 1.00 91.38 327 LEU A C 1
ATOM 2589 O O . LEU A 1 327 ? 15.721 5.622 -30.886 1.00 91.38 327 LEU A O 1
ATOM 2593 N N . GLY A 1 328 ? 16.251 4.018 -32.374 1.00 89.62 328 GLY A N 1
ATOM 2594 C CA . GLY A 1 328 ? 16.091 4.854 -33.555 1.00 89.62 328 GLY A CA 1
ATOM 2595 C C . GLY A 1 328 ? 17.339 5.672 -33.874 1.00 89.62 328 GLY A C 1
ATOM 2596 O O . GLY A 1 328 ? 18.465 5.195 -33.709 1.00 89.62 328 GLY A O 1
ATOM 2597 N N . GLY A 1 329 ? 17.124 6.866 -34.425 1.00 88.31 329 GLY A N 1
ATOM 2598 C CA . GLY A 1 329 ? 18.185 7.742 -34.915 1.00 88.31 329 GLY A CA 1
ATOM 2599 C C . GLY A 1 329 ? 18.971 8.434 -33.801 1.00 88.31 329 GLY A C 1
ATOM 2600 O O . GLY A 1 329 ? 18.415 8.861 -32.788 1.00 88.31 329 GLY A O 1
ATOM 2601 N N . GLY A 1 330 ? 20.274 8.593 -34.014 1.00 88.12 330 GLY A N 1
ATOM 2602 C CA . GLY A 1 330 ? 21.139 9.382 -33.150 1.00 88.12 330 GLY A CA 1
ATOM 2603 C C . GLY A 1 330 ? 22.285 10.044 -33.905 1.00 88.12 330 GLY A C 1
ATOM 2604 O O . GLY A 1 330 ? 22.565 9.748 -35.068 1.00 88.12 330 GLY A O 1
ATOM 2605 N N . THR A 1 331 ? 22.967 10.959 -33.224 1.00 84.25 331 THR A N 1
ATOM 2606 C CA . THR A 1 331 ? 24.235 11.538 -33.682 1.00 84.25 331 THR A CA 1
ATOM 2607 C C . THR A 1 331 ? 25.307 11.258 -32.643 1.00 84.25 331 THR A C 1
ATOM 2609 O O . THR A 1 331 ? 25.104 11.519 -31.458 1.00 84.25 331 THR A O 1
ATOM 2612 N N . GLU A 1 332 ? 26.445 10.730 -33.083 1.00 85.12 332 GLU A N 1
ATOM 2613 C CA . GLU A 1 332 ? 27.606 10.409 -32.259 1.00 85.12 332 GLU A CA 1
ATOM 2614 C C . GLU A 1 332 ? 28.812 11.237 -32.695 1.00 85.12 332 GLU A C 1
ATOM 2616 O O . GLU A 1 332 ? 29.162 11.266 -33.874 1.00 85.12 332 GLU A O 1
ATOM 2621 N N . ALA A 1 333 ? 29.474 11.865 -31.730 1.00 82.69 333 ALA A N 1
ATOM 2622 C CA . ALA A 1 333 ? 30.810 12.416 -31.877 1.00 82.69 333 ALA A CA 1
ATOM 2623 C C . ALA A 1 333 ? 31.789 11.490 -31.153 1.00 82.69 333 ALA A C 1
ATOM 2625 O O . ALA A 1 333 ? 31.607 11.191 -29.972 1.00 82.69 333 ALA A O 1
ATOM 2626 N N . SER A 1 334 ? 32.824 11.029 -31.848 1.00 81.81 334 SER A N 1
ATOM 2627 C CA . SER A 1 334 ? 33.818 10.115 -31.279 1.00 81.81 334 SER A CA 1
ATOM 2628 C C . SER A 1 334 ? 35.229 10.525 -31.669 1.00 81.81 334 SER A C 1
ATOM 2630 O O . SER A 1 334 ? 35.436 11.095 -32.735 1.00 81.81 334 SER A O 1
ATOM 2632 N N . ALA A 1 335 ? 36.197 10.232 -30.810 1.00 76.56 335 ALA A N 1
ATOM 2633 C CA . ALA A 1 335 ? 37.617 10.309 -31.122 1.00 76.56 335 ALA A CA 1
ATOM 2634 C C . ALA A 1 335 ? 38.331 9.152 -30.421 1.00 76.56 335 ALA A C 1
ATOM 2636 O O . ALA A 1 335 ? 38.140 8.944 -29.220 1.00 76.56 335 ALA A O 1
ATOM 2637 N N . SER A 1 336 ? 39.123 8.380 -31.160 1.00 73.38 336 SER A N 1
ATOM 2638 C CA . SER A 1 336 ? 39.823 7.202 -30.648 1.00 73.38 336 SER A CA 1
ATOM 2639 C C . SER A 1 336 ? 41.149 6.949 -31.365 1.00 73.38 336 SER A C 1
ATOM 2641 O O . SER A 1 336 ? 41.264 7.140 -32.577 1.00 73.38 336 SER A O 1
ATOM 2643 N N . TYR A 1 337 ? 42.138 6.486 -30.597 1.00 68.56 337 TYR A N 1
ATOM 2644 C CA . TYR A 1 337 ? 43.380 5.898 -31.105 1.00 68.56 337 TYR A CA 1
ATOM 2645 C C . TYR A 1 337 ? 43.609 4.520 -30.458 1.00 68.56 337 TYR A C 1
ATOM 2647 O O . TYR A 1 337 ? 43.092 3.525 -30.940 1.00 68.56 337 TYR A O 1
ATOM 2655 N N . ILE A 1 338 ? 44.320 4.454 -29.328 1.00 68.38 338 ILE A N 1
ATOM 2656 C CA . ILE A 1 338 ? 44.376 3.258 -28.454 1.00 68.38 338 ILE A CA 1
ATOM 2657 C C . ILE A 1 338 ? 43.354 3.387 -27.309 1.00 68.38 338 ILE A C 1
ATOM 2659 O O . ILE A 1 338 ? 42.759 2.410 -26.856 1.00 68.38 338 ILE A O 1
ATOM 2663 N N . PHE A 1 339 ? 43.135 4.630 -26.879 1.00 78.38 339 PHE A N 1
ATOM 2664 C CA . PHE A 1 339 ? 42.090 5.058 -25.962 1.00 78.38 339 PHE A CA 1
ATOM 2665 C C . PHE A 1 339 ? 41.335 6.223 -26.599 1.00 78.38 339 PHE A C 1
ATOM 2667 O O . PHE A 1 339 ? 41.871 6.925 -27.464 1.00 78.38 339 PHE A O 1
ATOM 2674 N N . GLY A 1 340 ? 40.091 6.433 -26.188 1.00 83.50 340 GLY A N 1
ATOM 2675 C CA . GLY A 1 340 ? 39.281 7.518 -26.717 1.00 83.50 340 GLY A CA 1
ATOM 2676 C C . GLY A 1 340 ? 37.965 7.704 -25.985 1.00 83.50 340 GLY A C 1
ATOM 2677 O O . GLY A 1 340 ? 37.672 7.008 -25.016 1.00 83.50 340 GLY A O 1
ATOM 2678 N N . GLY A 1 341 ? 37.154 8.624 -26.488 1.00 85.56 341 GLY A N 1
ATOM 2679 C CA . GLY A 1 341 ? 35.822 8.894 -25.967 1.00 85.56 341 GLY A CA 1
ATOM 2680 C C . GLY A 1 341 ? 34.798 9.015 -27.083 1.00 85.56 341 GLY A C 1
ATOM 2681 O O . GLY A 1 341 ? 35.125 9.392 -28.212 1.00 85.56 341 GLY A O 1
ATOM 2682 N N . SER A 1 342 ? 33.553 8.699 -26.763 1.00 87.62 342 SER A N 1
ATOM 2683 C CA . SER A 1 342 ? 32.403 8.991 -27.608 1.00 87.62 342 SER A CA 1
ATOM 2684 C C . SER A 1 342 ? 31.278 9.600 -26.787 1.00 87.62 342 SER A C 1
ATOM 2686 O O . SER A 1 342 ? 31.102 9.315 -25.601 1.00 87.62 342 SER A O 1
ATOM 2688 N N . VAL A 1 343 ? 30.504 10.463 -27.431 1.00 90.44 343 VAL A N 1
ATOM 2689 C CA . VAL A 1 343 ? 29.225 10.936 -26.920 1.00 90.44 343 VAL A CA 1
ATOM 2690 C C . VAL A 1 343 ? 28.201 10.828 -28.034 1.00 90.44 343 VAL A C 1
ATOM 2692 O O . VAL A 1 343 ? 28.439 11.295 -29.146 1.00 90.44 343 VAL A O 1
ATOM 2695 N N . SER A 1 344 ? 27.058 10.221 -27.745 1.00 89.94 344 SER A N 1
ATOM 2696 C CA . SER A 1 344 ? 25.937 10.153 -28.673 1.00 89.94 344 SER A CA 1
ATOM 2697 C C . SER A 1 344 ? 24.653 10.654 -28.033 1.00 89.94 344 SER A C 1
ATOM 2699 O O . SER A 1 344 ? 24.465 10.561 -26.818 1.00 89.94 344 SER A O 1
ATOM 2701 N N . LYS A 1 345 ? 23.776 11.230 -28.853 1.00 92.00 345 LYS A N 1
ATOM 2702 C CA . LYS A 1 345 ? 22.451 11.698 -28.444 1.00 92.00 345 LYS A CA 1
ATOM 2703 C C . LYS A 1 345 ? 21.399 11.253 -29.440 1.00 92.00 345 LYS A C 1
ATOM 2705 O O . LYS A 1 345 ? 21.648 11.283 -30.645 1.00 92.00 345 LYS A O 1
ATOM 2710 N N . SER A 1 346 ? 20.227 10.901 -28.926 1.00 91.44 346 SER A N 1
ATOM 2711 C CA . SER A 1 346 ? 19.045 10.625 -29.740 1.00 91.44 346 SER A CA 1
ATOM 2712 C C . SER A 1 346 ? 18.633 11.855 -30.545 1.00 91.44 346 SER A C 1
ATOM 2714 O O . SER A 1 346 ? 18.656 12.985 -30.044 1.00 91.44 346 SER A O 1
ATOM 2716 N N . THR A 1 347 ? 18.232 11.635 -31.789 1.00 89.31 347 THR A N 1
ATOM 2717 C CA . THR A 1 347 ? 17.719 12.669 -32.692 1.00 89.31 347 THR A CA 1
ATOM 2718 C C . THR A 1 347 ? 16.262 12.399 -33.024 1.00 89.31 347 THR A C 1
ATOM 2720 O O . THR A 1 347 ? 15.780 11.279 -32.871 1.00 89.31 347 THR A O 1
ATOM 2723 N N . GLU A 1 348 ? 15.548 13.421 -33.487 1.00 80.38 348 GLU A N 1
ATOM 2724 C CA . GLU A 1 348 ? 14.235 13.191 -34.097 1.00 80.38 348 GLU A CA 1
ATOM 2725 C C . GLU A 1 348 ? 14.388 12.431 -35.422 1.00 80.38 348 GLU A C 1
ATOM 2727 O O . GLU A 1 348 ? 15.444 12.488 -36.065 1.00 80.38 348 GLU A O 1
ATOM 2732 N N . ASP A 1 349 ? 13.337 11.722 -35.836 1.00 67.69 349 ASP A N 1
ATOM 2733 C CA . ASP A 1 349 ? 13.331 10.948 -37.077 1.00 67.69 349 ASP A CA 1
ATOM 2734 C C . ASP A 1 349 ? 13.771 11.819 -38.268 1.00 67.69 349 ASP A C 1
ATOM 2736 O O . ASP A 1 349 ? 13.152 12.828 -38.599 1.00 67.69 349 ASP A O 1
ATOM 2740 N N . ASN A 1 350 ? 14.876 11.420 -38.909 1.00 60.03 350 ASN A N 1
ATOM 2741 C CA . ASN A 1 350 ? 15.524 12.094 -40.045 1.00 60.03 350 ASN A CA 1
ATOM 2742 C C . ASN A 1 350 ? 16.122 13.496 -39.788 1.00 60.03 350 ASN A C 1
ATOM 2744 O O . ASN A 1 350 ? 16.564 14.154 -40.735 1.00 60.03 350 ASN A O 1
ATOM 2748 N N . SER A 1 351 ? 16.231 13.926 -38.530 1.00 68.44 351 SER A N 1
ATOM 2749 C CA . SER A 1 351 ? 16.803 15.213 -38.115 1.00 68.44 351 SER A CA 1
ATOM 2750 C C . SER A 1 351 ? 18.268 15.091 -37.657 1.00 68.44 351 SER A C 1
ATOM 2752 O O . SER A 1 351 ? 18.681 14.062 -37.134 1.00 68.44 351 SER A O 1
ATOM 2754 N N . LEU A 1 352 ? 19.072 16.151 -37.831 1.00 67.25 352 LEU A N 1
ATOM 2755 C CA . LEU A 1 352 ? 20.384 16.296 -37.160 1.00 67.25 352 LEU A CA 1
ATOM 2756 C C . LEU A 1 352 ? 20.261 16.946 -35.774 1.00 67.25 352 LEU A C 1
ATOM 2758 O O . LEU A 1 352 ? 21.252 17.070 -35.055 1.00 67.25 352 LEU A O 1
ATOM 2762 N N . LEU A 1 353 ? 19.064 17.411 -35.418 1.00 78.56 353 LEU A N 1
ATOM 2763 C CA . LEU A 1 353 ? 18.821 18.083 -34.154 1.00 78.56 353 LEU A CA 1
ATOM 2764 C C . LEU A 1 353 ? 18.544 17.051 -33.052 1.00 78.56 353 LEU A C 1
ATOM 2766 O O . LEU A 1 353 ? 17.887 16.035 -33.306 1.00 78.56 353 LEU A O 1
ATOM 2770 N N . PRO A 1 354 ? 19.022 17.303 -31.820 1.00 81.75 354 PRO A N 1
ATOM 2771 C CA . PRO A 1 354 ? 18.702 16.460 -30.677 1.00 81.75 354 PRO A CA 1
ATOM 2772 C C . PRO A 1 354 ? 17.190 16.368 -30.466 1.00 81.75 354 PRO A C 1
ATOM 2774 O O . PRO A 1 354 ? 16.493 17.381 -30.534 1.00 81.75 354 PRO A O 1
ATOM 2777 N N . ALA A 1 355 ? 16.699 15.174 -30.139 1.00 88.00 355 ALA A N 1
ATOM 2778 C CA . ALA A 1 355 ? 15.302 14.997 -29.766 1.00 88.00 355 ALA A CA 1
ATOM 2779 C C . ALA A 1 355 ? 14.982 15.780 -28.473 1.00 88.00 355 ALA A C 1
ATOM 2781 O O . ALA A 1 355 ? 15.835 15.824 -27.580 1.00 88.00 355 ALA A O 1
ATOM 2782 N N . PRO A 1 356 ? 13.766 16.343 -28.308 1.00 87.50 356 PRO A N 1
ATOM 2783 C CA . PRO A 1 356 ? 13.331 17.038 -27.087 1.00 87.50 356 PRO A CA 1
ATOM 2784 C C . PRO A 1 356 ? 13.397 16.169 -25.820 1.00 87.50 356 PRO A C 1
ATOM 2786 O O . PRO A 1 356 ? 13.535 16.672 -24.702 1.00 87.50 356 PRO A O 1
ATOM 2789 N N . ARG A 1 357 ? 13.303 14.849 -26.003 1.00 91.31 357 ARG A N 1
ATOM 2790 C CA . ARG A 1 357 ? 13.528 13.808 -24.998 1.00 91.31 357 ARG A CA 1
ATOM 2791 C C . ARG A 1 357 ? 14.218 12.619 -25.654 1.00 91.31 357 ARG A C 1
ATOM 2793 O O . ARG A 1 357 ? 13.978 12.351 -26.826 1.00 91.31 357 ARG A O 1
ATOM 2800 N N . GLY A 1 358 ? 15.045 11.904 -24.906 1.00 92.25 358 GLY A N 1
ATOM 2801 C CA . GLY A 1 358 ? 15.790 10.770 -25.439 1.00 92.25 358 GLY A CA 1
ATOM 2802 C C . GLY A 1 358 ? 16.881 10.315 -24.488 1.00 92.25 358 GLY A C 1
ATOM 2803 O O . GLY A 1 358 ? 16.781 10.515 -23.276 1.00 92.25 358 GLY A O 1
ATOM 2804 N N . THR A 1 359 ? 17.936 9.735 -25.048 1.00 94.88 359 THR A N 1
ATOM 2805 C CA . THR A 1 359 ? 19.060 9.191 -24.291 1.00 94.88 359 THR A CA 1
ATOM 2806 C C . THR A 1 359 ? 20.379 9.782 -24.768 1.00 94.88 359 THR A C 1
ATOM 2808 O O . THR A 1 359 ? 20.639 9.908 -25.963 1.00 94.88 359 THR A O 1
ATOM 2811 N N . THR A 1 360 ? 21.222 10.171 -23.816 1.00 94.94 360 THR A N 1
ATOM 2812 C CA . THR A 1 360 ? 22.624 10.503 -24.074 1.00 94.94 360 THR A CA 1
ATOM 2813 C C . THR A 1 360 ? 23.482 9.319 -23.662 1.00 94.94 360 THR A C 1
ATOM 2815 O O . THR A 1 360 ? 23.363 8.856 -22.528 1.00 94.94 360 THR A O 1
ATOM 2818 N N . THR A 1 361 ? 24.351 8.860 -24.556 1.00 94.12 361 THR A N 1
ATOM 2819 C CA . THR A 1 361 ? 25.353 7.827 -24.276 1.00 94.12 361 THR A CA 1
ATOM 2820 C C . THR A 1 361 ? 26.722 8.476 -24.213 1.00 94.12 361 THR A C 1
ATOM 2822 O O . THR A 1 361 ? 27.075 9.265 -25.085 1.00 94.12 361 THR A O 1
ATOM 2825 N N . THR A 1 362 ? 27.506 8.131 -23.205 1.00 93.19 362 THR A N 1
ATOM 2826 C CA . THR A 1 362 ? 28.922 8.477 -23.109 1.00 93.19 362 THR A CA 1
ATOM 2827 C C . THR A 1 362 ? 29.720 7.189 -23.039 1.00 93.19 362 THR A C 1
ATOM 2829 O O . THR A 1 362 ? 29.448 6.352 -22.173 1.00 93.19 362 THR A O 1
ATOM 2832 N N . GLY A 1 363 ? 30.681 7.037 -23.942 1.00 90.12 363 GLY A N 1
ATOM 2833 C CA . GLY A 1 363 ? 31.513 5.852 -24.066 1.00 90.12 363 GLY A CA 1
ATOM 2834 C C . GLY A 1 363 ? 32.985 6.159 -23.832 1.00 90.12 363 GLY A C 1
ATOM 2835 O O . GLY A 1 363 ? 33.497 7.186 -24.280 1.00 90.12 363 GLY A O 1
ATOM 2836 N N . ILE A 1 364 ? 33.678 5.245 -23.156 1.00 89.19 364 ILE A N 1
ATOM 2837 C CA . ILE A 1 364 ? 35.143 5.191 -23.140 1.00 89.19 364 ILE A CA 1
ATOM 2838 C C . ILE A 1 364 ? 35.563 4.131 -24.151 1.00 89.19 364 ILE A C 1
ATOM 2840 O O . ILE A 1 364 ? 35.264 2.954 -23.958 1.00 89.19 364 ILE A O 1
ATOM 2844 N N . ASN A 1 365 ? 36.255 4.549 -25.210 1.00 83.88 365 ASN A N 1
ATOM 2845 C CA . ASN A 1 365 ? 36.769 3.665 -26.251 1.00 83.88 365 ASN A CA 1
ATOM 2846 C C . ASN A 1 365 ? 38.074 3.012 -25.788 1.00 83.88 365 ASN A C 1
ATOM 2848 O O . ASN A 1 365 ? 39.017 3.700 -25.392 1.00 83.88 365 ASN A O 1
ATOM 2852 N N . LEU A 1 366 ? 38.128 1.691 -25.895 1.00 81.88 366 LEU A N 1
ATOM 2853 C CA . LEU A 1 366 ? 39.251 0.826 -25.574 1.00 81.88 366 LEU A CA 1
ATOM 2854 C C . LEU A 1 366 ? 39.561 -0.020 -26.816 1.00 81.88 366 LEU A C 1
ATOM 2856 O O . LEU A 1 366 ? 38.700 -0.750 -27.306 1.00 81.88 366 LEU A O 1
ATOM 2860 N N . GLY A 1 367 ? 40.782 0.069 -27.338 1.00 71.88 367 GLY A N 1
ATOM 2861 C CA . GLY A 1 367 ? 41.220 -0.761 -28.462 1.00 71.88 367 GLY A CA 1
ATOM 2862 C C . GLY A 1 367 ? 41.821 0.034 -29.620 1.00 71.88 367 GLY A C 1
ATOM 2863 O O . GLY A 1 367 ? 41.781 1.261 -29.611 1.00 71.88 367 GLY A O 1
ATOM 2864 N N . PRO A 1 368 ? 42.401 -0.660 -30.616 1.00 70.81 368 PRO A N 1
ATOM 2865 C CA . PRO A 1 368 ? 43.274 -0.069 -31.634 1.00 70.81 368 PRO A CA 1
ATOM 2866 C C . PRO A 1 368 ? 42.519 0.655 -32.766 1.00 70.81 368 PRO A C 1
ATOM 2868 O O . PRO A 1 368 ? 42.993 0.685 -33.900 1.00 70.81 368 PRO A O 1
ATOM 2871 N N . SER A 1 369 ? 41.326 1.196 -32.510 1.00 68.94 369 SER A N 1
ATOM 2872 C CA . SER A 1 369 ? 40.561 1.916 -33.531 1.00 68.94 369 SER A CA 1
ATOM 2873 C C . SER A 1 369 ? 41.087 3.336 -33.707 1.00 68.94 369 SER A C 1
ATOM 2875 O O . SER A 1 369 ? 40.977 4.160 -32.799 1.00 68.94 369 SER A O 1
ATOM 2877 N N . ILE A 1 370 ? 41.582 3.644 -34.903 1.00 66.62 370 ILE A N 1
ATOM 2878 C CA . ILE A 1 370 ? 42.131 4.957 -35.244 1.00 66.62 370 ILE A CA 1
ATOM 2879 C C . ILE A 1 370 ? 41.069 5.744 -36.007 1.00 66.62 370 ILE A C 1
ATOM 2881 O O . ILE A 1 370 ? 40.615 5.318 -37.072 1.00 66.62 370 ILE A O 1
ATOM 2885 N N . GLY A 1 371 ? 40.671 6.890 -35.461 1.00 71.31 371 GLY A N 1
ATOM 2886 C CA . GLY A 1 371 ? 39.748 7.801 -36.128 1.00 71.31 371 GLY A CA 1
ATOM 2887 C C . GLY A 1 371 ? 38.962 8.678 -35.163 1.00 71.31 371 GLY A C 1
ATOM 2888 O O . GLY A 1 371 ? 38.867 8.412 -33.967 1.00 71.31 371 GLY A O 1
ATOM 2889 N N . GLY A 1 372 ? 38.378 9.743 -35.693 1.00 74.88 372 GLY A N 1
ATOM 2890 C CA . GLY A 1 372 ? 37.476 10.613 -34.958 1.00 74.88 372 GLY A CA 1
ATOM 2891 C C . GLY A 1 372 ? 36.580 11.374 -35.920 1.00 74.88 372 GLY A C 1
ATOM 2892 O O . GLY A 1 372 ? 36.937 11.570 -37.076 1.00 74.88 372 GLY A O 1
ATOM 2893 N N . GLY A 1 373 ? 35.397 11.760 -35.462 1.00 81.62 373 GLY A N 1
ATOM 2894 C CA . GLY A 1 373 ? 34.437 12.476 -36.285 1.00 81.62 373 GLY A CA 1
ATOM 2895 C C . GLY A 1 373 ? 33.004 12.329 -35.803 1.00 81.62 373 GLY A C 1
ATOM 2896 O O . GLY A 1 373 ? 32.718 11.714 -34.768 1.00 81.62 373 GLY A O 1
ATOM 2897 N N . PHE A 1 374 ? 32.108 12.909 -36.594 1.00 83.94 374 PHE A N 1
ATOM 2898 C CA . PHE A 1 374 ? 30.671 12.829 -36.397 1.00 83.94 374 PHE A CA 1
ATOM 2899 C C . PHE A 1 374 ? 30.098 11.683 -37.227 1.00 83.94 374 PHE A C 1
ATOM 2901 O O . PHE A 1 374 ? 30.482 11.467 -38.378 1.00 83.94 374 PHE A O 1
ATOM 2908 N N . SER A 1 375 ? 29.161 10.949 -36.643 1.00 87.75 375 SER A N 1
ATOM 2909 C CA . SER A 1 375 ? 28.436 9.884 -37.320 1.00 87.75 375 SER A CA 1
ATOM 2910 C C . SER A 1 375 ? 26.961 9.923 -36.973 1.00 87.75 375 SER A C 1
ATOM 2912 O O . SER A 1 375 ? 26.578 10.280 -35.860 1.00 87.75 375 SER A O 1
ATOM 2914 N N . ARG A 1 376 ? 26.128 9.555 -37.943 1.00 89.31 376 ARG A N 1
ATOM 2915 C CA . ARG A 1 376 ? 24.727 9.228 -37.691 1.00 89.31 376 ARG A CA 1
ATOM 2916 C C . ARG A 1 376 ? 24.647 7.785 -37.236 1.00 89.31 376 ARG A C 1
ATOM 2918 O O . ARG A 1 376 ? 25.325 6.937 -37.811 1.00 89.31 376 ARG A O 1
ATOM 2925 N N . THR A 1 377 ? 23.816 7.509 -36.247 1.00 90.44 377 THR A N 1
ATOM 2926 C CA . THR A 1 377 ? 23.604 6.171 -35.706 1.00 90.44 377 THR A CA 1
ATOM 2927 C C . THR A 1 377 ? 22.144 5.763 -35.852 1.00 90.44 377 THR A C 1
ATOM 2929 O O . THR A 1 377 ? 21.243 6.600 -35.847 1.00 90.44 377 THR A O 1
ATOM 2932 N N . SER A 1 378 ? 21.909 4.466 -36.016 1.00 92.88 378 SER A N 1
ATOM 2933 C CA . SER A 1 378 ? 20.584 3.858 -35.988 1.00 92.88 378 SER A CA 1
ATOM 2934 C C . SER A 1 378 ? 20.636 2.634 -35.087 1.00 92.88 378 SER A C 1
ATOM 2936 O O . SER A 1 378 ? 21.328 1.661 -35.395 1.00 92.88 378 SER A O 1
ATOM 2938 N N . THR A 1 379 ? 19.945 2.707 -33.953 1.00 94.00 379 THR A N 1
ATOM 2939 C CA . THR A 1 379 ? 19.980 1.692 -32.898 1.00 94.00 379 THR A CA 1
ATOM 2940 C C . THR A 1 379 ? 18.684 0.893 -32.870 1.00 94.00 379 THR A C 1
ATOM 2942 O O . THR A 1 379 ? 17.588 1.454 -32.855 1.00 94.00 379 THR A O 1
ATOM 2945 N N . THR A 1 380 ? 18.809 -0.431 -32.815 1.00 95.12 380 THR A N 1
ATOM 2946 C CA . THR A 1 380 ? 17.691 -1.384 -32.797 1.00 95.12 380 THR A CA 1
ATOM 2947 C C . THR A 1 380 ? 17.792 -2.315 -31.589 1.00 95.12 380 THR A C 1
ATOM 2949 O O . THR A 1 380 ? 18.876 -2.807 -31.273 1.00 95.12 380 THR A O 1
ATOM 2952 N N . ASP A 1 381 ? 16.662 -2.596 -30.928 1.00 95.62 381 ASP A N 1
ATOM 2953 C CA . ASP A 1 381 ? 16.581 -3.607 -29.863 1.00 95.62 381 ASP A CA 1
ATOM 2954 C C . ASP A 1 381 ? 16.625 -5.016 -30.471 1.00 95.62 381 ASP A C 1
ATOM 2956 O O . ASP A 1 381 ? 15.697 -5.447 -31.160 1.00 95.62 381 ASP A O 1
ATOM 2960 N N . LEU A 1 382 ? 17.700 -5.751 -30.197 1.00 94.94 382 LEU A N 1
ATOM 2961 C CA . LEU A 1 382 ? 17.883 -7.132 -30.640 1.00 94.94 382 LEU A CA 1
ATOM 2962 C C . LEU A 1 382 ? 17.426 -8.149 -29.589 1.00 94.94 382 LEU A C 1
ATOM 2964 O O . LEU A 1 382 ? 17.339 -9.342 -29.890 1.00 94.94 382 LEU A O 1
ATOM 2968 N N . THR A 1 383 ? 17.081 -7.706 -28.377 1.00 91.94 383 THR A N 1
ATOM 2969 C CA . THR A 1 383 ? 16.632 -8.569 -27.274 1.00 91.94 383 THR A CA 1
ATOM 2970 C C . THR A 1 383 ? 15.465 -9.484 -27.682 1.00 91.94 383 THR A C 1
ATOM 2972 O O . THR A 1 383 ? 15.534 -10.687 -27.411 1.00 91.94 383 THR A O 1
ATOM 2975 N N . PRO A 1 384 ? 14.418 -9.014 -28.399 1.00 90.69 384 PRO A N 1
ATOM 2976 C CA . PRO A 1 384 ? 13.328 -9.887 -28.843 1.00 90.69 384 PRO A CA 1
ATOM 2977 C C . PRO A 1 384 ? 13.765 -10.953 -29.858 1.00 90.69 384 PRO A C 1
ATOM 2979 O O . PRO A 1 384 ? 13.223 -12.060 -29.873 1.00 90.69 384 PRO A O 1
ATOM 2982 N N . ALA A 1 385 ? 14.728 -10.639 -30.730 1.00 87.19 385 ALA A N 1
ATOM 2983 C CA . ALA A 1 385 ? 15.268 -11.595 -31.695 1.00 87.19 385 ALA A CA 1
ATOM 2984 C C . ALA A 1 385 ? 16.113 -12.669 -30.993 1.00 87.19 385 ALA A C 1
ATOM 2986 O O . ALA A 1 385 ? 15.895 -13.858 -31.225 1.00 87.19 385 ALA A O 1
ATOM 2987 N N . LEU A 1 386 ? 16.987 -12.262 -30.065 1.00 84.81 386 LEU A N 1
ATOM 2988 C CA . LEU A 1 386 ? 17.787 -13.174 -29.246 1.00 84.81 386 LEU A CA 1
ATOM 2989 C C . LEU A 1 386 ? 16.902 -14.121 -28.424 1.00 84.81 386 LEU A C 1
ATOM 2991 O O . LEU A 1 386 ? 17.106 -15.332 -28.441 1.00 84.81 386 LEU A O 1
ATOM 2995 N N . ASN A 1 387 ? 15.877 -13.590 -27.757 1.00 84.88 387 ASN A N 1
ATOM 2996 C CA . ASN A 1 387 ? 14.964 -14.398 -26.949 1.00 84.88 387 ASN A CA 1
ATOM 2997 C C . ASN A 1 387 ? 14.197 -15.431 -27.789 1.00 84.88 387 ASN A C 1
ATOM 2999 O O . ASN A 1 387 ? 13.946 -16.538 -27.315 1.00 84.88 387 ASN A O 1
ATOM 3003 N N . ARG A 1 388 ? 13.835 -15.102 -29.038 1.00 84.62 388 ARG A N 1
ATOM 3004 C CA . ARG A 1 388 ? 13.225 -16.068 -29.969 1.00 84.62 388 ARG A CA 1
ATOM 3005 C C . ARG A 1 388 ? 14.213 -17.154 -30.391 1.00 84.62 388 ARG A C 1
ATOM 3007 O O . ARG A 1 388 ? 13.845 -18.323 -30.382 1.00 84.62 388 ARG A O 1
ATOM 3014 N N . PHE A 1 389 ? 15.453 -16.783 -30.700 1.00 79.62 389 PHE A N 1
ATOM 3015 C CA . PHE A 1 389 ? 16.509 -17.729 -31.064 1.00 79.62 389 PHE A CA 1
ATOM 3016 C C . PHE A 1 389 ? 16.831 -18.712 -29.927 1.00 79.62 389 PHE A C 1
ATOM 3018 O O . PHE A 1 389 ? 16.869 -19.920 -30.147 1.00 79.62 389 PHE A O 1
ATOM 3025 N N . LEU A 1 390 ? 16.989 -18.215 -28.695 1.00 78.81 390 LEU A N 1
ATOM 3026 C CA . LEU A 1 390 ? 17.272 -19.050 -27.522 1.00 78.81 390 LEU A CA 1
ATOM 3027 C C . LEU A 1 390 ? 16.132 -20.031 -27.219 1.00 78.81 390 LEU A C 1
ATOM 3029 O O . LEU A 1 390 ? 16.395 -21.186 -26.909 1.00 78.81 390 LEU A O 1
ATOM 3033 N N . LYS A 1 391 ? 14.870 -19.613 -27.379 1.00 71.06 391 LYS A N 1
ATOM 3034 C CA . LYS A 1 391 ? 13.711 -20.510 -27.223 1.00 71.06 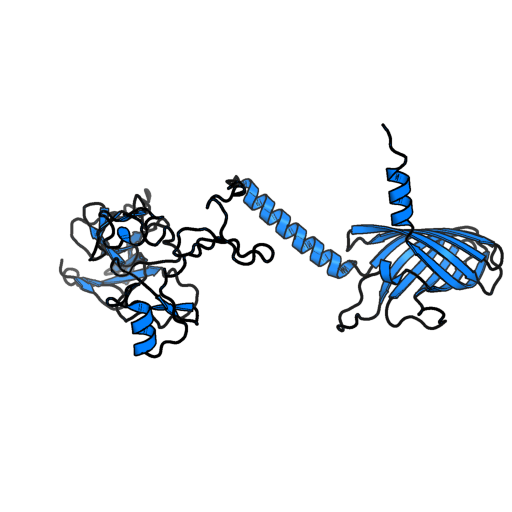391 LYS A CA 1
ATOM 3035 C C . LYS A 1 391 ? 13.638 -21.604 -28.293 1.00 71.06 391 LYS A C 1
ATOM 3037 O O . LYS A 1 391 ? 13.073 -22.657 -28.029 1.00 71.06 391 LYS A O 1
ATOM 3042 N N . PHE A 1 392 ? 14.179 -21.364 -29.487 1.00 60.94 392 PHE A N 1
ATOM 3043 C CA . PHE A 1 392 ? 14.143 -22.326 -30.592 1.00 60.94 392 PHE A CA 1
ATOM 3044 C C . PHE A 1 392 ? 15.245 -23.395 -30.490 1.00 60.94 392 PHE A C 1
ATOM 3046 O O . PHE A 1 392 ? 15.073 -24.501 -30.994 1.00 60.94 392 PHE A O 1
ATOM 3053 N N . ASN A 1 393 ? 16.352 -23.085 -29.808 1.00 54.53 393 ASN A N 1
ATOM 3054 C CA . ASN A 1 393 ? 17.559 -23.921 -29.782 1.00 54.53 393 ASN A CA 1
ATOM 3055 C C . ASN A 1 393 ? 17.757 -24.757 -28.510 1.00 54.53 393 ASN A C 1
ATOM 3057 O O . ASN A 1 393 ? 18.817 -25.352 -28.342 1.00 54.53 393 ASN A O 1
ATOM 3061 N N . TRP A 1 394 ? 16.763 -24.833 -27.626 1.00 48.69 394 TRP A N 1
ATOM 3062 C CA . TRP A 1 394 ? 16.813 -25.703 -26.448 1.00 48.69 394 TRP A CA 1
ATOM 3063 C C . TRP A 1 394 ? 15.717 -26.769 -26.561 1.00 48.69 394 TRP A C 1
ATOM 3065 O O . TRP A 1 394 ? 14.613 -26.604 -26.045 1.00 48.69 394 TRP A O 1
ATOM 3075 N N . LYS A 1 395 ? 16.020 -27.865 -27.267 1.00 45.34 395 LYS A N 1
ATOM 3076 C CA . LYS A 1 395 ? 15.417 -29.172 -26.970 1.00 45.34 395 LYS A CA 1
ATOM 3077 C C . LYS A 1 395 ? 16.372 -29.914 -26.020 1.00 45.34 395 LYS A C 1
ATOM 3079 O O . LYS A 1 395 ? 17.577 -29.746 -26.203 1.00 45.34 395 LYS A O 1
ATOM 3084 N N . PRO A 1 396 ? 15.860 -30.643 -25.012 1.00 52.53 396 PRO A N 1
ATOM 3085 C CA . PRO A 1 396 ? 16.692 -31.454 -24.124 1.00 52.53 396 PRO A CA 1
ATOM 3086 C C . PRO A 1 396 ? 17.519 -32.492 -24.884 1.00 52.53 396 PRO A C 1
ATOM 3088 O O . PRO A 1 396 ? 17.052 -32.945 -25.959 1.00 52.53 396 PRO A O 1
#

Sequence (396 aa):
MVYFPASEGFYDFENSEYIYQYKYHLDRRGKSTAFPEGYERSSVRVNYTRNSAGVLQQLDTNDYYPFGLNFINPLVPVGVYSPSATYKNYKYNGKELQETGMYDYGARMYMPDIGRWGVQDELSEKFFSNSNYNYVGNNPILIYDPDGRDWYYTNDGQYLYNKDLNRDNASQFFKDNNIEGAKYAFASNVMGSMNYASDGYIYDDSAAGGGKAVENGTLHNIQEIVMTSPGAIEKRNAEAARSRLHEAIANYWGGYAYGITAGYKLGNAGYSLSLLQNFGTGQAKLFGTASAGTEQSFGLTFQLNALSAYGKNPDGTKYKDVFGGALGGGTEASASYIFGGSVSKSTEDNSLLPAPRGTTTTGINLGPSIGGGFSRTSTTDLTPALNRFLKFNWKP

Secondary structure (DSSP, 8-state):
--EEEETTEEEETTTTEEEEEEEEES--S---TTSPTT---EEEEEEEEE-TTS-EEEEEE--B-TTSPBP--TTS---SS-TT--GGGB-GGGPEEPTTS-EE-SSSEEETTTTEESS--TTGGG-TTS-TTBSGGG-TTT---SSS--EEE-TTS-EEE-TT--HHHHHHHHHHTT-TT-EETTSSEEETTEEE-TTS-EEE-STTT-SEEPTTS--TT--------HHHHHHHHHHHHHHHHHHHHHHHHTTEEEEEEEEEEEEEEEEEEEEEE-TTT--EEEEEEEEEEEEEEEEEEEEEEEEEEESB-TTSPBP--HHHHTSEEEEEEEEESSEEEEEEEEB-TT-SSBPSSEEEEEEEEESS-BEEEEEEEEEEE-HHHHHHHHHHS---

Foldseek 3Di:
DDWDADPQAIQDPVVRWDKGFDWDALDPPPDPVADDPPQAQTFTAWIWTQPPVRDIGTDAGFDADLLRQTDCDPVDRHDLADPVQDSSQLGHSRFGQDPVRWTQLAVFTARSVVSWTPDFQPCLVVCVVDPSTHDQVPGSSVGDDNRSDFWKAAPVGRIHDDPPDDPVCPVVVCVVVVRPRIDGPVCWDDPDPWTAHPVGFIFDVPPVRVGDGDPPNDPPPPDDPPPQPPCNVVVVVVVVVVVVVLQVLCVVQLQKKKWKKKWWFAFQKIKIWIWIARPNNRDIFIKIKIKGFPGTKGDMKMKIKMKGKAAADPVRHGDRNRPVLAAFKKKKWWADAQKTKMKMARCPHVDPDGDNIGMIMIIIIHHGMHDTGMMMMHMDTCRVVVVVVVVVPDDD

pLDDT: mean 72.54, std 16.68, range [33.06, 96.62]